Protein AF-A0AA35WFG9-F1 (afdb_monomer_lite)

InterPro domains:
  IPR003673 CoA-transferase family III [PF02515] (1-201)
  IPR016039 Thiolase-like [G3DSA:3.40.47.10] (215-428)
  IPR016039 Thiolase-like [SSF53901] (220-421)
  IPR023606 CoA-transferase family III domain 1 superfamily [G3DSA:3.40.50.10540] (1-202)
  IPR023606 CoA-transferase family III domain 1 superfamily [SSF89796] (3-202)
  IPR044855 CoA-transferase family III domain 3 superfamily [G3DSA:3.30.1540.10] (57-154)

Secondary structure (DSSP, 8-state):
-HHHHHHHHHHHHHHHHS--------HHHHHHHHTTTTS---TTPPPPP---TTSSEEETTEEEEE-SSSEEEEE--SHHHHHHHHHHTT-HHHHH-TTTSSHHHHHHTHHHHHHHHHHHHTTS-HHHHHHHHHTTT-EEEE---S-HHHHHHH-HHHHHTT-EEEEEETTTEEEEEEPPSS--SSS-----PPPPTTTTSSPPTTTSTT-----GGGTTTS--------PPP-S---S-HHHHHHHHHHHHHHHHT--GGG--EEEEETTSS--HHHHHHHHT-----EEEEE-SGGGTHHHHHHHHHHHHHTTS-SSEEEE----TTTS--TTSPPPPS---SSTHHHHGGGT--SHHHHHHHHHHHHHHHH---HHHHHHHHHHHHHHHHT-TT-S------HHHHHTSPEEETTEEGGGS-GGGPPP-------S------PPPPP----

Foldseek 3Di:
DVVVVQVVVQVVVCVVPVDGDDDDDDPVNVVCVVVVLPNDDDPPNDDDQDAPPVRQARFLQAGWAQALHAIKGFHQLDPVLVVLVCVLLVNVVQCPPPCRVDPVSCVVCGVVSNVVVNVSRHPDDQVVVCVSSVVSVTDMHGDDDVDDCCCCPPPPVNVVLCQWDWEQDPVPGIDIDGAPPDQDPVCGDDDYDDDDDCNCVDPDPPPDPDPPPDPCVLLPPQDDQQFWFADFDDLCPVDDLLVRFLRRVCRRCVSNVHQLLLWQAEEEEDPAPHDPVSNCVVRVHPHHQYYYYAYPPPPCQVVSVVVQSNCSSVVSTVHYDYDDGDSCQNDPPQFDQDDDPDPPDDPCVVVVVVVNRHVVQVVLVVVVVVCVVPVDDLLVLLVVLQVVQCVLLPDPRRPDNDGDDSVNQVPADCDHVPHGPSNDDPSNDDDPPPPPPPVDDDDDDDDDDDDDDD

Structure (mmCIF, N/CA/C/O backbone):
data_AF-A0AA35WFG9-F1
#
_entry.id   AF-A0AA35WFG9-F1
#
loop_
_atom_site.group_PDB
_atom_site.id
_atom_site.type_symbol
_atom_site.label_atom_id
_atom_site.label_alt_id
_atom_site.label_comp_id
_atom_site.label_asym_id
_atom_site.label_entity_id
_atom_site.label_seq_id
_atom_site.pdbx_PDB_ins_code
_atom_site.Cartn_x
_atom_site.Cartn_y
_atom_site.Cartn_z
_atom_site.occupancy
_atom_site.B_iso_or_equiv
_atom_site.auth_seq_id
_atom_site.auth_comp_id
_atom_site.auth_asym_id
_atom_site.auth_atom_id
_atom_site.pdbx_PDB_model_num
ATOM 1 N N . MET A 1 1 ? 8.456 -7.798 -9.156 1.00 80.44 1 MET A N 1
ATOM 2 C CA . MET A 1 1 ? 9.261 -8.959 -9.598 1.00 80.44 1 MET A CA 1
ATOM 3 C C . MET A 1 1 ? 10.292 -9.393 -8.562 1.00 80.44 1 MET A C 1
ATOM 5 O O . MET A 1 1 ? 10.136 -10.492 -8.054 1.00 80.44 1 MET A O 1
ATOM 9 N N . VAL A 1 2 ? 11.263 -8.551 -8.169 1.00 88.06 2 VAL A N 1
ATOM 10 C CA . VAL A 1 2 ? 12.337 -8.918 -7.209 1.00 88.06 2 VAL A CA 1
ATOM 11 C C . VAL A 1 2 ? 11.813 -9.603 -5.934 1.00 88.06 2 VAL A C 1
ATOM 13 O O . VAL A 1 2 ? 12.233 -10.710 -5.615 1.00 88.06 2 VAL A O 1
ATOM 16 N N . ASN A 1 3 ? 10.812 -9.019 -5.265 1.00 89.62 3 ASN A N 1
ATOM 17 C CA . ASN A 1 3 ? 10.216 -9.629 -4.067 1.00 89.62 3 ASN A CA 1
ATOM 18 C C . ASN A 1 3 ? 9.492 -10.951 -4.333 1.00 89.62 3 ASN A C 1
ATOM 20 O O . ASN A 1 3 ? 9.525 -11.828 -3.482 1.00 89.62 3 ASN A O 1
ATOM 24 N N . ALA A 1 4 ? 8.847 -11.119 -5.491 1.00 89.69 4 ALA A N 1
ATOM 25 C CA . ALA A 1 4 ? 8.172 -12.375 -5.816 1.00 89.69 4 ALA A CA 1
ATOM 26 C C . ALA A 1 4 ? 9.192 -13.518 -5.928 1.00 89.69 4 ALA A C 1
ATOM 28 O O . ALA A 1 4 ? 8.997 -14.571 -5.330 1.00 89.69 4 ALA A O 1
ATOM 29 N N . VAL A 1 5 ? 10.326 -13.271 -6.595 1.00 91.38 5 VAL A N 1
ATOM 30 C CA . VAL A 1 5 ? 11.446 -14.225 -6.661 1.00 91.38 5 VAL A CA 1
ATOM 31 C C . VAL A 1 5 ? 12.026 -14.481 -5.268 1.00 91.38 5 VAL A C 1
ATOM 33 O O . VAL A 1 5 ? 12.200 -15.634 -4.882 1.00 91.38 5 VAL A O 1
ATOM 36 N N . GLY A 1 6 ? 12.258 -13.427 -4.478 1.00 92.44 6 GLY A N 1
ATOM 37 C CA . GLY A 1 6 ? 12.737 -13.553 -3.098 1.00 92.44 6 GLY A CA 1
ATOM 38 C C . GLY A 1 6 ? 11.813 -14.395 -2.210 1.00 92.44 6 GLY A C 1
ATOM 39 O O . GLY A 1 6 ? 12.290 -15.210 -1.424 1.00 92.44 6 GLY A O 1
ATOM 40 N N . LEU A 1 7 ? 10.493 -14.266 -2.372 1.00 94.94 7 LEU A N 1
ATOM 41 C CA . LEU A 1 7 ? 9.506 -15.083 -1.662 1.00 94.94 7 LEU A CA 1
ATOM 42 C C . LEU A 1 7 ? 9.540 -16.548 -2.109 1.00 94.94 7 LEU A C 1
ATOM 44 O O . LEU A 1 7 ? 9.509 -17.427 -1.251 1.00 94.94 7 LEU A O 1
ATOM 48 N N . VAL A 1 8 ? 9.651 -16.826 -3.412 1.00 94.50 8 VAL A N 1
ATOM 49 C CA . VAL A 1 8 ? 9.794 -18.202 -3.929 1.00 94.50 8 VAL A CA 1
ATOM 50 C C . VAL A 1 8 ? 11.065 -18.859 -3.381 1.00 94.50 8 VAL A C 1
ATOM 52 O O . VAL A 1 8 ? 11.008 -19.977 -2.871 1.00 94.50 8 VAL A O 1
ATOM 55 N N . LEU A 1 9 ? 12.196 -18.147 -3.387 1.00 94.88 9 LEU A N 1
ATOM 56 C CA . LEU A 1 9 ? 13.444 -18.623 -2.780 1.00 94.88 9 LEU A CA 1
ATOM 57 C C . LEU A 1 9 ? 13.308 -18.817 -1.264 1.00 94.88 9 LEU A C 1
ATOM 59 O O . LEU A 1 9 ? 13.810 -19.796 -0.715 1.00 94.88 9 LEU A O 1
ATOM 63 N N . GLY A 1 10 ? 12.595 -17.918 -0.582 1.00 95.25 10 GLY A N 1
ATOM 64 C CA . GLY A 1 10 ? 12.276 -18.038 0.839 1.00 95.25 10 GLY A CA 1
ATOM 65 C C . GLY A 1 10 ? 11.449 -19.285 1.162 1.00 95.25 10 GLY A C 1
ATOM 66 O O . GLY A 1 10 ? 11.744 -19.978 2.136 1.00 95.25 10 GLY A O 1
ATOM 67 N N . LEU A 1 11 ? 10.455 -19.606 0.328 1.00 95.62 11 LEU A N 1
ATOM 68 C CA . LEU A 1 11 ? 9.652 -20.825 0.443 1.00 95.62 11 LEU A CA 1
ATOM 69 C C . LEU A 1 11 ? 10.501 -22.080 0.223 1.00 95.62 11 LEU A C 1
ATOM 71 O O . LEU A 1 11 ? 10.425 -22.999 1.037 1.00 95.62 11 LEU A O 1
ATOM 75 N N . TYR A 1 12 ? 11.351 -22.085 -0.805 1.00 95.81 12 TYR A N 1
ATOM 76 C CA . TYR A 1 12 ? 12.270 -23.191 -1.076 1.00 95.81 12 TYR A CA 1
ATOM 77 C C . TYR A 1 12 ? 13.276 -23.407 0.068 1.00 95.81 12 TYR A C 1
ATOM 79 O O . TYR A 1 12 ? 13.499 -24.531 0.518 1.00 95.81 12 TYR A O 1
ATOM 87 N N . ALA A 1 13 ? 13.844 -22.331 0.619 1.00 95.00 13 ALA A N 1
ATOM 88 C CA . ALA A 1 13 ? 14.728 -22.410 1.780 1.00 95.00 13 ALA A CA 1
ATOM 89 C C . ALA A 1 13 ? 14.001 -22.951 3.022 1.00 95.00 13 ALA A C 1
ATOM 91 O O . ALA A 1 13 ? 14.556 -23.777 3.752 1.00 95.00 13 ALA A O 1
ATOM 92 N N . ARG A 1 14 ? 12.744 -22.542 3.243 1.00 96.81 14 ARG A N 1
ATOM 93 C CA . ARG A 1 14 ? 11.908 -23.071 4.328 1.00 96.81 14 ARG A CA 1
ATOM 94 C C . ARG A 1 14 ? 11.642 -24.562 4.162 1.00 96.81 14 ARG A C 1
ATOM 96 O O . ARG A 1 14 ? 11.687 -25.281 5.151 1.00 96.81 14 ARG A O 1
ATOM 103 N N . GLU A 1 15 ? 11.392 -25.035 2.945 1.00 96.94 15 GLU A N 1
ATOM 104 C CA . GLU A 1 15 ? 11.200 -26.462 2.665 1.00 96.94 15 GLU A CA 1
ATOM 105 C C . GLU A 1 15 ? 12.456 -27.282 2.997 1.00 96.94 15 GLU A C 1
ATOM 107 O O . GLU A 1 15 ? 12.367 -28.346 3.602 1.00 96.94 15 GLU A O 1
ATOM 112 N N . ARG A 1 16 ? 13.644 -26.753 2.678 1.00 95.94 16 ARG A N 1
ATOM 113 C CA . ARG A 1 16 ? 14.927 -27.425 2.942 1.00 95.94 16 ARG A CA 1
ATOM 114 C C . ARG A 1 16 ? 15.349 -27.416 4.409 1.00 95.94 16 ARG A C 1
ATOM 116 O O . ARG A 1 16 ? 16.005 -28.350 4.856 1.00 95.94 16 ARG A O 1
ATOM 123 N N . THR A 1 17 ? 15.036 -26.347 5.134 1.00 95.38 17 THR A N 1
ATOM 124 C CA . THR A 1 17 ? 15.567 -26.105 6.490 1.00 95.38 17 THR A CA 1
ATOM 125 C C . THR A 1 17 ? 14.526 -26.262 7.596 1.00 95.38 17 THR A C 1
ATOM 127 O O . THR A 1 17 ? 14.882 -26.324 8.770 1.00 95.38 17 THR A O 1
ATOM 130 N N . GLY A 1 18 ? 13.237 -26.287 7.251 1.00 94.50 18 GLY A N 1
ATOM 131 C CA . GLY A 1 18 ? 12.124 -26.231 8.198 1.00 94.50 18 GLY A CA 1
ATOM 132 C C . GLY A 1 18 ? 11.913 -24.857 8.847 1.00 94.50 18 GLY A C 1
ATOM 133 O O . GLY A 1 18 ? 11.005 -24.710 9.664 1.00 94.50 18 GLY A O 1
ATOM 134 N N . MET A 1 19 ? 12.715 -23.842 8.504 1.00 91.81 19 MET A N 1
ATOM 135 C CA . MET A 1 19 ? 12.686 -22.526 9.144 1.00 91.81 19 MET A CA 1
ATOM 136 C C . MET A 1 19 ? 12.302 -21.430 8.151 1.00 91.81 19 MET A C 1
ATOM 138 O O . MET A 1 19 ? 12.799 -21.371 7.030 1.00 91.81 19 MET A O 1
ATOM 142 N N . ALA A 1 20 ? 11.399 -20.542 8.567 1.00 90.62 20 ALA A N 1
ATOM 143 C CA . ALA A 1 20 ? 11.116 -19.323 7.818 1.00 90.62 20 ALA A CA 1
ATOM 144 C C . ALA A 1 20 ? 12.238 -18.294 8.027 1.00 90.62 20 ALA A C 1
ATOM 146 O O . ALA A 1 20 ? 12.921 -18.309 9.051 1.00 90.62 20 ALA A O 1
ATOM 147 N N . GLN A 1 21 ? 12.382 -17.370 7.080 1.00 87.81 21 GLN A N 1
ATOM 148 C CA . GLN A 1 21 ? 13.372 -16.297 7.143 1.00 87.81 21 GLN A CA 1
ATOM 149 C C . GLN A 1 21 ? 12.769 -14.952 6.739 1.00 87.81 21 GLN A C 1
ATOM 151 O O . GLN A 1 21 ? 11.782 -14.890 6.003 1.00 87.81 21 GLN A O 1
ATOM 156 N N . TYR A 1 22 ? 13.374 -13.880 7.241 1.00 92.88 22 TYR A N 1
ATOM 157 C CA . TYR A 1 22 ? 13.065 -12.513 6.838 1.00 92.88 22 TYR A CA 1
ATOM 158 C C . TYR A 1 22 ? 13.626 -12.248 5.434 1.00 92.88 22 TYR A C 1
ATOM 160 O O . TYR A 1 22 ? 14.774 -12.589 5.158 1.00 92.88 22 TYR A O 1
ATOM 168 N N . VAL A 1 23 ? 12.815 -11.651 4.557 1.00 89.81 23 VAL A N 1
ATOM 169 C CA . VAL A 1 23 ? 13.208 -11.256 3.198 1.00 89.81 23 VAL A CA 1
ATOM 170 C C . VAL A 1 23 ? 13.040 -9.749 3.080 1.00 89.81 23 VAL A C 1
ATOM 172 O O . VAL A 1 23 ? 11.941 -9.231 3.273 1.00 89.81 23 VAL A O 1
ATOM 175 N N . GLU A 1 24 ? 14.122 -9.057 2.744 1.00 90.69 24 GLU A N 1
ATOM 176 C CA . GLU A 1 24 ? 14.141 -7.612 2.552 1.00 90.69 24 GLU A CA 1
ATOM 177 C C . GLU A 1 24 ? 14.582 -7.267 1.135 1.00 90.69 24 GLU A C 1
ATOM 179 O O . GLU A 1 24 ? 15.544 -7.822 0.608 1.00 90.69 24 GLU A O 1
ATOM 184 N N . SER A 1 25 ? 13.888 -6.306 0.536 1.00 90.19 25 SER A N 1
ATOM 185 C CA . SER A 1 25 ? 14.338 -5.608 -0.660 1.00 90.19 25 SER A CA 1
ATOM 186 C C . SER A 1 25 ? 13.973 -4.146 -0.517 1.00 90.19 25 SER A C 1
ATOM 188 O O . SER A 1 25 ? 12.884 -3.801 -0.056 1.00 90.19 25 SER A O 1
ATOM 190 N N . THR A 1 26 ? 14.851 -3.280 -0.997 1.00 92.44 26 THR A N 1
ATOM 191 C CA . THR A 1 26 ? 14.589 -1.849 -1.112 1.00 92.44 26 THR A CA 1
ATOM 192 C C . THR A 1 26 ? 14.335 -1.487 -2.571 1.00 92.44 26 THR A C 1
ATOM 194 O O . THR A 1 26 ? 14.762 -2.197 -3.486 1.00 92.44 26 THR A O 1
ATOM 197 N N . MET A 1 27 ? 13.649 -0.366 -2.812 1.00 92.50 27 MET A N 1
ATOM 198 C CA . MET A 1 27 ? 13.477 0.147 -4.177 1.00 92.50 27 MET A CA 1
ATOM 199 C C . MET A 1 27 ? 14.827 0.454 -4.836 1.00 92.50 27 MET A C 1
ATOM 201 O O . MET A 1 27 ? 14.993 0.194 -6.023 1.00 92.50 27 MET A O 1
ATOM 205 N N . ILE A 1 28 ? 15.808 0.939 -4.064 1.00 92.88 28 ILE A N 1
ATOM 206 C CA . ILE A 1 28 ? 17.151 1.216 -4.584 1.00 92.88 28 ILE A CA 1
ATOM 207 C C . ILE A 1 28 ? 17.881 -0.064 -5.001 1.00 92.88 28 ILE A C 1
ATOM 209 O O . ILE A 1 28 ? 18.499 -0.068 -6.056 1.00 92.88 28 ILE A O 1
ATOM 213 N N . ALA A 1 29 ? 17.753 -1.166 -4.251 1.00 89.06 29 ALA A N 1
ATOM 214 C CA . ALA A 1 29 ? 18.349 -2.448 -4.632 1.00 89.06 29 ALA A CA 1
ATOM 215 C C . ALA A 1 29 ? 17.706 -3.022 -5.904 1.00 89.06 29 ALA A C 1
ATOM 217 O O . ALA A 1 29 ? 18.406 -3.495 -6.796 1.00 89.06 29 ALA A O 1
ATOM 218 N N . ALA A 1 30 ? 16.378 -2.924 -6.027 1.00 91.69 30 ALA A N 1
ATOM 219 C CA . ALA A 1 30 ? 15.681 -3.332 -7.246 1.00 91.69 30 ALA A CA 1
ATOM 220 C C . ALA A 1 30 ? 16.094 -2.477 -8.459 1.00 91.69 30 ALA A C 1
ATOM 222 O O . ALA A 1 30 ? 16.301 -3.012 -9.545 1.00 91.69 30 ALA A O 1
ATOM 223 N N . ASN A 1 31 ? 16.266 -1.164 -8.273 1.00 92.75 31 ASN A N 1
ATOM 224 C CA . ASN A 1 31 ? 16.749 -0.269 -9.324 1.00 92.75 31 ASN A CA 1
ATOM 225 C C . ASN A 1 31 ? 18.211 -0.544 -9.706 1.00 92.75 31 ASN A C 1
ATOM 227 O O . ASN A 1 31 ? 18.545 -0.521 -10.889 1.00 92.75 31 ASN A O 1
ATOM 231 N N . ALA A 1 32 ? 19.060 -0.830 -8.716 1.00 90.88 32 ALA A N 1
ATOM 232 C CA . ALA A 1 32 ? 20.455 -1.203 -8.920 1.00 90.88 32 ALA A CA 1
ATOM 233 C C . ALA A 1 32 ? 20.585 -2.480 -9.751 1.00 90.88 32 ALA A C 1
ATOM 235 O O . ALA A 1 32 ? 21.461 -2.570 -10.599 1.00 90.88 32 ALA A O 1
ATOM 236 N N . TYR A 1 33 ? 19.682 -3.443 -9.548 1.00 89.56 33 TYR A N 1
ATOM 237 C CA . TYR A 1 33 ? 19.639 -4.667 -10.342 1.00 89.56 33 TYR A CA 1
ATOM 238 C C . TYR A 1 33 ? 19.295 -4.400 -11.816 1.00 89.56 33 TYR A C 1
ATOM 240 O O . TYR A 1 33 ? 19.920 -4.971 -12.702 1.00 89.56 33 TYR A O 1
ATOM 248 N N . LEU A 1 34 ? 18.330 -3.513 -12.088 1.00 88.94 34 LEU A N 1
ATOM 249 C CA . LEU A 1 34 ? 17.946 -3.141 -13.459 1.00 88.94 34 LEU A CA 1
ATOM 250 C C . LEU A 1 34 ? 19.000 -2.287 -14.176 1.00 88.94 34 LEU A C 1
ATOM 252 O O . LEU A 1 34 ? 19.059 -2.300 -15.398 1.00 88.94 34 LEU A O 1
ATOM 256 N N . ASN A 1 35 ? 19.813 -1.549 -13.423 1.00 91.19 35 ASN A N 1
ATOM 257 C CA . ASN A 1 35 ? 20.884 -0.694 -13.938 1.00 91.19 35 ASN A CA 1
ATOM 258 C C . ASN A 1 35 ? 22.249 -1.224 -13.491 1.00 91.19 35 ASN A C 1
ATOM 260 O O . ASN A 1 35 ? 23.121 -0.454 -13.082 1.00 91.19 35 ASN A O 1
ATOM 264 N N . ILE A 1 36 ? 22.409 -2.550 -13.473 1.00 89.06 36 ILE A N 1
ATOM 265 C CA . ILE A 1 36 ? 23.611 -3.175 -12.920 1.00 89.06 36 ILE A CA 1
ATOM 266 C C . ILE A 1 36 ? 24.865 -2.745 -13.674 1.00 89.06 36 ILE A C 1
ATOM 268 O O . ILE A 1 36 ? 25.910 -2.616 -13.056 1.00 89.06 36 ILE A O 1
ATOM 272 N N . ASP A 1 37 ? 24.744 -2.452 -14.969 1.00 86.50 37 ASP A N 1
ATOM 273 C CA . ASP A 1 37 ? 25.782 -1.866 -15.815 1.00 86.50 37 ASP A CA 1
ATOM 274 C C . ASP A 1 37 ? 26.321 -0.545 -15.247 1.00 86.50 37 ASP A C 1
ATOM 276 O O . ASP A 1 37 ? 27.517 -0.266 -15.341 1.00 86.50 37 ASP A O 1
ATOM 280 N N . ASP A 1 38 ? 25.472 0.254 -14.599 1.00 88.94 38 ASP A N 1
ATOM 281 C CA . ASP A 1 38 ? 25.833 1.572 -14.083 1.00 88.94 38 ASP A CA 1
ATOM 282 C C . ASP A 1 38 ? 26.142 1.595 -12.574 1.00 88.94 38 ASP A C 1
ATOM 284 O O . ASP A 1 38 ? 26.953 2.395 -12.110 1.00 88.94 38 ASP A O 1
ATOM 288 N N . PHE A 1 39 ? 25.586 0.658 -11.800 1.00 89.12 39 PHE A N 1
ATOM 289 C CA . PHE A 1 39 ? 25.688 0.625 -10.331 1.00 89.12 39 PHE A CA 1
ATOM 290 C C . PHE A 1 39 ? 27.024 0.108 -9.756 1.00 89.12 39 PHE A C 1
ATOM 292 O O . PHE A 1 39 ? 27.149 -0.055 -8.540 1.00 89.12 39 PHE A O 1
ATOM 299 N N . TYR A 1 40 ? 28.049 -0.103 -10.585 1.00 87.38 40 TYR A N 1
ATOM 300 C CA . TYR A 1 40 ? 29.424 -0.375 -10.146 1.00 87.38 40 TYR A CA 1
ATOM 301 C C . TYR A 1 40 ? 30.421 0.581 -10.805 1.00 87.38 40 TYR A C 1
ATOM 303 O O . TYR A 1 40 ? 30.219 1.050 -11.926 1.00 87.38 40 TYR A O 1
ATOM 311 N N . ARG A 1 41 ? 31.528 0.870 -10.114 1.00 89.25 41 ARG A N 1
ATOM 312 C CA . ARG A 1 41 ? 32.598 1.749 -10.601 1.00 89.25 41 ARG A CA 1
ATOM 313 C C . ARG A 1 41 ? 33.938 1.032 -10.520 1.00 89.25 41 ARG A C 1
ATOM 315 O O . ARG A 1 41 ? 34.265 0.459 -9.486 1.00 89.25 41 ARG A O 1
ATOM 322 N N . HIS A 1 42 ? 34.718 1.113 -11.591 1.00 90.75 42 HIS A N 1
ATOM 323 C CA . HIS A 1 42 ? 36.113 0.680 -11.631 1.00 90.75 42 HIS A CA 1
ATOM 324 C C . HIS A 1 42 ? 36.945 1.658 -12.465 1.00 90.75 42 HIS A C 1
ATOM 326 O O . HIS A 1 42 ? 36.399 2.477 -13.210 1.00 90.75 42 HIS A O 1
ATOM 332 N N . GLU A 1 43 ? 38.267 1.592 -12.322 1.00 94.94 43 GLU A N 1
ATOM 333 C CA . GLU A 1 43 ? 39.190 2.368 -13.148 1.00 94.94 43 GLU A CA 1
ATOM 334 C C . GLU A 1 43 ? 39.059 1.952 -14.621 1.00 94.94 43 GLU A C 1
ATOM 336 O O . GLU A 1 43 ? 38.943 0.765 -14.932 1.00 94.94 43 GLU A O 1
ATOM 341 N N . GLY A 1 44 ? 38.999 2.935 -15.521 1.00 93.44 44 GLY A N 1
ATOM 342 C CA . GLY A 1 44 ? 38.802 2.704 -16.955 1.00 93.44 44 GLY A CA 1
ATOM 343 C C . GLY A 1 44 ? 37.370 2.354 -17.382 1.00 93.44 44 GLY A C 1
ATOM 344 O O . GLY A 1 44 ? 37.164 2.068 -18.559 1.00 93.44 44 GLY A O 1
ATOM 345 N N . LYS A 1 45 ? 36.374 2.376 -16.477 1.00 91.12 45 LYS A N 1
ATOM 346 C CA . LYS A 1 45 ? 34.964 2.198 -16.864 1.00 91.12 45 LYS A CA 1
ATOM 347 C C . LYS A 1 45 ? 34.546 3.316 -17.823 1.00 91.12 45 LYS A C 1
ATOM 349 O O . LYS A 1 45 ? 34.648 4.492 -17.470 1.00 91.12 45 LYS A O 1
ATOM 354 N N . GLN A 1 46 ? 34.053 2.940 -19.000 1.00 88.50 46 GLN A N 1
ATOM 355 C CA . GLN A 1 46 ? 33.500 3.900 -19.950 1.00 88.50 46 GLN A CA 1
ATOM 356 C C . GLN A 1 46 ? 32.221 4.540 -19.385 1.00 88.50 46 GLN A C 1
ATOM 358 O O . GLN A 1 46 ? 31.461 3.859 -18.685 1.00 88.50 46 GLN A O 1
ATOM 363 N N . PRO A 1 47 ? 31.973 5.836 -19.646 1.00 87.81 47 PRO A N 1
ATOM 364 C CA . PRO A 1 47 ? 30.715 6.473 -19.281 1.00 87.81 47 PRO A CA 1
ATOM 365 C C . PRO A 1 47 ? 29.525 5.731 -19.890 1.00 87.81 47 PRO A C 1
ATOM 367 O O . PRO A 1 47 ? 29.606 5.223 -21.008 1.00 87.81 47 PRO A O 1
ATOM 370 N N . ARG A 1 48 ? 28.407 5.688 -19.161 1.00 87.56 48 ARG A N 1
ATOM 371 C CA . ARG A 1 48 ? 27.163 5.132 -19.690 1.00 87.56 48 ARG A CA 1
ATOM 372 C C . ARG A 1 48 ? 26.685 5.986 -20.875 1.00 87.56 48 ARG A C 1
ATOM 374 O O . ARG A 1 48 ? 26.563 7.201 -20.695 1.00 87.56 48 ARG A O 1
ATOM 381 N N . PRO A 1 49 ? 26.382 5.390 -22.041 1.00 87.56 49 PRO A N 1
ATOM 382 C CA . PRO A 1 49 ? 25.736 6.106 -23.132 1.00 87.56 49 PRO A CA 1
ATOM 383 C C . PRO A 1 49 ? 24.388 6.663 -22.674 1.00 87.56 49 PRO A C 1
ATOM 385 O O . PRO A 1 49 ? 23.600 5.963 -22.033 1.00 87.56 49 PRO A O 1
ATOM 388 N N . LEU A 1 50 ? 24.134 7.929 -22.986 1.00 90.50 50 LEU A N 1
ATOM 389 C CA . LEU A 1 50 ? 22.858 8.584 -22.726 1.00 90.50 50 LEU A CA 1
ATOM 390 C C . LEU A 1 50 ? 22.151 8.823 -24.057 1.00 90.50 50 LEU A C 1
ATOM 392 O O . LEU A 1 50 ? 22.830 9.042 -25.060 1.00 90.50 50 LEU A O 1
ATOM 396 N N . PRO A 1 51 ? 20.810 8.787 -24.080 1.00 93.06 51 PRO A N 1
ATOM 397 C CA . PRO A 1 51 ? 20.087 9.156 -25.278 1.00 93.06 51 PRO A CA 1
ATOM 398 C C . PRO A 1 51 ? 20.326 10.629 -25.627 1.00 93.06 51 PRO A C 1
ATOM 400 O O . PRO A 1 51 ? 20.703 11.434 -24.767 1.00 93.06 51 PRO A O 1
ATOM 403 N N . ASP A 1 52 ? 20.071 10.974 -26.888 1.00 91.31 52 ASP A N 1
ATOM 404 C CA . ASP A 1 52 ? 20.074 12.361 -27.341 1.00 91.31 52 ASP A CA 1
ATOM 405 C C . ASP A 1 52 ? 19.093 13.240 -26.535 1.00 91.31 52 ASP A C 1
ATOM 407 O O . ASP A 1 52 ? 18.259 12.766 -25.758 1.00 91.31 52 ASP A O 1
ATOM 411 N N . ARG A 1 53 ? 19.220 14.564 -26.688 1.00 91.94 53 ARG A N 1
ATOM 412 C CA . ARG A 1 53 ? 18.463 15.552 -25.898 1.00 91.94 53 ARG A CA 1
ATOM 413 C C . ARG A 1 53 ? 16.945 15.354 -25.972 1.00 91.94 53 ARG A C 1
ATOM 415 O O . ARG A 1 53 ? 16.255 15.675 -25.003 1.00 91.94 53 ARG A O 1
ATOM 422 N N . ASP A 1 54 ? 16.454 14.866 -27.104 1.00 92.44 54 ASP A N 1
ATOM 423 C CA . ASP A 1 54 ? 15.029 14.663 -27.357 1.00 92.44 54 ASP A CA 1
ATOM 424 C C . ASP A 1 54 ? 14.565 13.249 -26.962 1.00 92.44 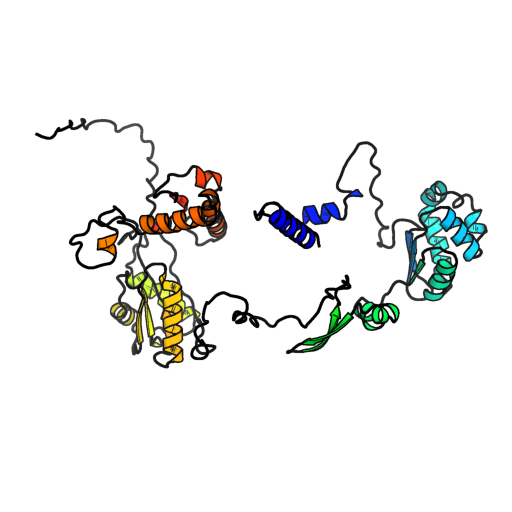54 ASP A C 1
ATOM 426 O O . ASP A 1 54 ? 13.366 12.973 -26.933 1.00 92.44 54 ASP A O 1
ATOM 430 N N . GLY A 1 55 ? 15.498 12.371 -26.583 1.00 94.56 55 GLY A N 1
ATOM 431 C CA . GLY A 1 55 ? 15.225 11.027 -26.090 1.00 94.56 55 GLY A CA 1
ATOM 432 C C . GLY A 1 55 ? 14.985 9.996 -27.192 1.00 94.56 55 GLY A C 1
ATOM 433 O O . GLY A 1 55 ? 14.375 8.965 -26.911 1.00 94.56 55 GLY A O 1
ATOM 434 N N . TYR A 1 56 ? 15.426 10.241 -28.430 1.00 95.69 56 TYR A N 1
ATOM 435 C CA . TYR A 1 56 ? 15.143 9.342 -29.554 1.00 95.69 56 TYR A CA 1
ATOM 436 C C . TYR A 1 56 ? 16.012 8.088 -29.561 1.00 95.69 56 TYR A C 1
ATOM 438 O O . TYR A 1 56 ? 15.551 7.039 -30.007 1.00 95.69 56 TYR A O 1
ATOM 446 N N . GLY A 1 57 ? 17.246 8.158 -29.069 1.00 96.00 57 GLY A N 1
ATOM 447 C CA . GLY A 1 57 ? 18.116 6.989 -28.966 1.00 96.00 57 GLY A CA 1
ATOM 448 C C . GLY A 1 57 ? 19.560 7.337 -28.647 1.00 96.00 57 GLY A C 1
ATOM 449 O O . GLY A 1 57 ? 19.867 8.490 -28.359 1.00 96.00 57 GLY A O 1
ATOM 450 N N . LEU A 1 58 ? 20.423 6.321 -28.654 1.00 95.00 58 LEU A N 1
ATOM 451 C CA . LEU A 1 58 ? 21.811 6.420 -28.185 1.00 95.00 58 LEU A CA 1
ATOM 452 C C . LEU A 1 58 ? 22.776 6.935 -29.259 1.00 95.00 58 LEU A C 1
ATOM 454 O O . LEU A 1 58 ? 23.768 7.568 -28.919 1.00 95.00 58 LEU A O 1
ATOM 458 N N . HIS A 1 59 ? 22.506 6.619 -30.526 1.00 95.00 59 HIS A N 1
ATOM 459 C CA . HIS A 1 59 ? 23.277 7.032 -31.703 1.00 95.00 59 HIS A CA 1
ATOM 460 C C . HIS A 1 59 ? 22.453 6.755 -32.976 1.00 95.00 59 HIS A C 1
ATOM 462 O O . HIS A 1 59 ? 21.364 6.174 -32.898 1.00 95.00 59 HIS A O 1
ATOM 468 N N . ALA A 1 60 ? 22.952 7.120 -34.159 1.00 96.62 60 ALA A N 1
ATOM 469 C CA . ALA A 1 60 ? 22.249 6.999 -35.441 1.00 96.62 60 ALA A CA 1
ATOM 470 C C . ALA A 1 60 ? 21.696 5.590 -35.729 1.00 96.62 60 ALA A C 1
ATOM 472 O O . ALA A 1 60 ? 20.619 5.420 -36.287 1.00 96.62 60 ALA A O 1
ATOM 473 N N . LEU A 1 61 ? 22.421 4.551 -35.326 1.00 96.94 61 LEU A N 1
ATOM 474 C CA . LEU A 1 61 ? 22.028 3.162 -35.573 1.00 96.94 61 LEU A CA 1
ATOM 475 C C . LEU A 1 61 ? 21.199 2.533 -34.443 1.00 96.94 61 LEU A C 1
ATOM 477 O O . LEU A 1 61 ? 20.860 1.359 -34.531 1.00 96.94 61 LEU A O 1
ATOM 481 N N . TYR A 1 62 ? 20.871 3.274 -33.384 1.00 97.38 62 TYR A N 1
ATOM 482 C CA . TYR A 1 62 ? 20.062 2.775 -32.270 1.00 97.38 62 TYR A CA 1
ATOM 483 C C . TYR A 1 62 ? 19.114 3.866 -31.759 1.00 97.38 62 TYR A C 1
ATOM 485 O O . TYR A 1 62 ? 19.373 4.496 -30.725 1.00 97.38 62 TYR A O 1
ATOM 493 N N . ARG A 1 63 ? 18.049 4.152 -32.523 1.00 97.50 63 ARG A N 1
ATOM 494 C CA . ARG A 1 63 ? 17.136 5.277 -32.254 1.00 97.50 63 ARG A CA 1
ATOM 495 C C . ARG A 1 63 ? 15.806 5.230 -33.003 1.00 97.50 63 ARG A C 1
ATOM 497 O O . ARG A 1 63 ? 15.631 4.502 -33.978 1.00 97.50 63 ARG A O 1
ATOM 504 N N . LEU A 1 64 ? 14.897 6.103 -32.574 1.00 98.06 64 LEU A N 1
ATOM 505 C CA . LEU A 1 64 ? 13.676 6.470 -33.279 1.00 98.06 64 LEU A CA 1
ATOM 506 C C . LEU A 1 64 ? 13.953 7.411 -34.462 1.00 98.06 64 LEU A C 1
ATOM 508 O O . LEU A 1 64 ? 14.686 8.401 -34.347 1.00 98.06 64 LEU A O 1
ATOM 512 N N . TYR A 1 65 ? 13.275 7.136 -35.574 1.00 98.06 65 TYR A N 1
ATOM 513 C CA . TYR A 1 65 ? 13.220 7.972 -36.766 1.00 98.06 65 TYR A CA 1
ATOM 514 C C . TYR A 1 65 ? 11.781 8.260 -37.169 1.00 98.06 65 TYR A C 1
ATOM 516 O O . TYR A 1 65 ? 10.911 7.385 -37.124 1.00 98.06 65 TYR A O 1
ATOM 524 N N . ARG A 1 66 ? 11.530 9.508 -37.574 1.00 97.81 66 ARG A N 1
ATOM 525 C CA . ARG A 1 66 ? 10.245 9.907 -38.140 1.00 97.81 66 ARG A CA 1
ATOM 526 C C . ARG A 1 66 ? 10.151 9.317 -39.544 1.00 97.81 66 ARG A C 1
ATOM 528 O O . ARG A 1 66 ? 10.976 9.637 -40.394 1.00 97.81 66 ARG A O 1
ATOM 535 N N . ALA A 1 67 ? 9.152 8.474 -39.766 1.00 97.81 67 ALA A N 1
ATOM 536 C CA . ALA A 1 67 ? 8.823 7.973 -41.094 1.00 97.81 67 ALA A CA 1
ATOM 537 C C . ALA A 1 67 ? 7.782 8.882 -41.768 1.00 97.81 67 ALA A C 1
ATOM 539 O O . ALA A 1 67 ? 7.365 9.892 -41.188 1.00 97.81 67 ALA A O 1
ATOM 540 N N . LYS A 1 68 ? 7.365 8.554 -42.998 1.00 97.25 68 LYS A N 1
ATOM 541 C CA . LYS A 1 68 ? 6.371 9.342 -43.751 1.00 97.25 68 LYS A CA 1
ATOM 542 C C . LYS A 1 68 ? 5.115 9.640 -42.927 1.00 97.25 68 LYS A C 1
ATOM 544 O O . LYS A 1 68 ? 4.633 10.773 -42.887 1.00 97.25 68 LYS A O 1
ATOM 549 N N . THR A 1 69 ? 4.640 8.629 -42.206 1.00 95.56 69 THR A N 1
ATOM 550 C CA . THR A 1 69 ? 3.728 8.764 -41.066 1.00 95.56 69 THR A CA 1
ATOM 551 C C . THR A 1 69 ? 4.343 8.058 -39.858 1.00 95.56 69 THR A C 1
ATOM 553 O O . THR A 1 69 ? 5.254 7.259 -40.025 1.00 95.56 69 THR A O 1
ATOM 556 N N . GLY A 1 70 ? 3.906 8.357 -38.632 1.00 95.44 70 GLY A N 1
ATOM 557 C CA . GLY A 1 70 ? 4.392 7.649 -37.439 1.00 95.44 70 GLY A CA 1
ATOM 558 C C . GLY A 1 70 ? 5.918 7.650 -37.251 1.00 95.44 70 GLY A C 1
ATOM 559 O O . GLY A 1 70 ? 6.608 8.616 -37.585 1.00 95.44 70 GLY A O 1
ATOM 560 N N . TRP A 1 71 ? 6.435 6.578 -36.655 1.00 97.44 71 TRP A N 1
ATOM 561 C CA . TRP A 1 71 ? 7.842 6.433 -36.282 1.00 97.44 71 TRP A CA 1
ATOM 562 C C . TRP A 1 71 ? 8.301 4.985 -36.448 1.00 97.44 71 TRP A C 1
ATOM 564 O O . TRP A 1 71 ? 7.498 4.059 -36.325 1.00 97.44 71 TRP A O 1
ATOM 574 N N . VAL A 1 72 ? 9.600 4.795 -36.662 1.00 97.88 72 VAL A N 1
ATOM 575 C CA . VAL A 1 72 ? 10.270 3.491 -36.590 1.00 97.88 72 VAL A CA 1
ATOM 576 C C . VAL A 1 72 ? 11.413 3.550 -35.586 1.00 97.88 72 VAL A C 1
ATOM 578 O O . VAL A 1 72 ? 12.053 4.589 -35.445 1.00 97.88 72 VAL A O 1
ATOM 581 N N . PHE A 1 73 ? 11.672 2.452 -34.884 1.00 98.00 73 PHE A N 1
ATOM 582 C CA . PHE A 1 73 ? 12.867 2.266 -34.070 1.00 98.00 73 PHE A CA 1
ATOM 583 C C . PHE A 1 73 ? 13.852 1.393 -34.841 1.00 98.00 73 PHE A C 1
ATOM 585 O O . PHE A 1 73 ? 13.530 0.249 -35.155 1.00 98.00 73 PHE A O 1
ATOM 592 N N . LEU A 1 74 ? 15.035 1.923 -35.145 1.00 98.19 74 LEU A N 1
ATOM 593 C CA . LEU A 1 74 ? 16.139 1.175 -35.742 1.00 98.19 74 LEU A CA 1
ATOM 594 C C . LEU A 1 74 ? 17.074 0.677 -34.634 1.00 98.19 74 LEU A C 1
ATOM 596 O O . LEU A 1 74 ? 17.499 1.471 -33.796 1.00 98.19 74 LEU A O 1
ATOM 600 N N . ALA A 1 75 ? 17.422 -0.608 -34.668 1.00 97.62 75 ALA A N 1
ATOM 601 C CA . ALA A 1 75 ? 18.441 -1.230 -33.831 1.00 97.62 75 ALA A CA 1
ATOM 602 C C . ALA A 1 75 ? 19.435 -1.992 -34.722 1.00 97.62 75 ALA A C 1
ATOM 604 O O . ALA A 1 75 ? 19.212 -3.132 -35.102 1.00 97.62 75 ALA A O 1
ATOM 605 N N . CYS A 1 76 ? 20.536 -1.335 -35.061 1.00 95.75 76 CYS A N 1
ATOM 606 C CA . CYS A 1 76 ? 21.587 -1.831 -35.945 1.00 95.75 76 CYS A CA 1
ATOM 607 C C . CYS A 1 76 ? 22.981 -1.597 -35.309 1.00 95.75 76 CYS A C 1
ATOM 609 O O . CYS A 1 76 ? 23.818 -0.895 -35.884 1.00 95.75 76 CYS A O 1
ATOM 611 N N . PRO A 1 77 ? 23.231 -2.057 -34.065 1.00 91.81 77 PRO A N 1
ATOM 612 C CA . PRO A 1 77 ? 24.475 -1.764 -33.353 1.00 91.81 77 PRO A CA 1
ATOM 613 C C . PRO A 1 77 ? 25.736 -2.378 -33.984 1.00 91.81 77 PRO A C 1
ATOM 615 O O . PRO A 1 77 ? 26.832 -1.891 -33.698 1.00 91.81 77 PRO A O 1
ATOM 618 N N . PHE A 1 78 ? 25.623 -3.427 -34.805 1.00 93.69 78 PHE A N 1
ATOM 619 C CA . PHE A 1 78 ? 26.780 -4.154 -35.334 1.00 93.69 78 PHE A CA 1
ATOM 620 C C . PHE A 1 78 ? 27.124 -3.777 -36.784 1.00 93.69 78 PHE A C 1
ATOM 622 O O . PHE A 1 78 ? 26.306 -3.261 -37.547 1.00 93.69 78 PHE A O 1
ATOM 629 N N . ASP A 1 79 ? 28.388 -3.976 -37.175 1.00 93.56 79 ASP A N 1
ATOM 630 C CA . ASP A 1 79 ? 28.862 -3.546 -38.498 1.00 93.56 79 ASP A CA 1
ATOM 631 C C . ASP A 1 79 ? 28.279 -4.395 -39.633 1.00 93.56 79 ASP A C 1
ATOM 633 O O . ASP A 1 79 ? 27.945 -3.864 -40.684 1.00 93.56 79 ASP A O 1
ATOM 637 N N . ASP A 1 80 ? 28.094 -5.694 -39.426 1.00 93.75 80 ASP A N 1
ATOM 638 C CA . ASP A 1 80 ? 27.428 -6.581 -40.380 1.00 93.75 80 ASP A CA 1
ATOM 639 C C . ASP A 1 80 ? 25.963 -6.188 -40.621 1.00 93.75 80 ASP A C 1
ATOM 641 O O . ASP A 1 80 ? 25.524 -6.180 -41.776 1.00 93.75 80 ASP A O 1
ATOM 645 N N . GLU A 1 81 ? 25.250 -5.773 -39.571 1.00 95.19 81 GLU A N 1
ATOM 646 C CA . GLU A 1 81 ? 23.909 -5.186 -39.670 1.00 95.19 81 GLU A CA 1
ATOM 647 C C . GLU A 1 81 ? 23.938 -3.863 -40.450 1.00 95.19 81 GLU A C 1
ATOM 649 O O . GLU A 1 81 ? 23.078 -3.642 -41.297 1.00 95.19 81 GLU A O 1
ATOM 654 N N . TRP A 1 82 ? 24.953 -3.008 -40.255 1.00 95.88 82 TRP A N 1
ATOM 655 C CA . TRP A 1 82 ? 25.125 -1.777 -41.044 1.00 95.88 82 TRP A CA 1
ATOM 656 C C . TRP A 1 82 ? 25.325 -2.083 -42.532 1.00 95.88 82 TRP A C 1
ATOM 658 O O . TRP A 1 82 ? 24.690 -1.478 -43.400 1.00 95.88 82 TRP A O 1
ATOM 668 N N . GLN A 1 83 ? 26.173 -3.067 -42.842 1.00 94.44 83 GLN A N 1
ATOM 669 C CA . GLN A 1 83 ? 26.378 -3.518 -44.214 1.00 94.44 83 GLN A CA 1
ATOM 670 C C . GLN A 1 83 ? 25.081 -4.081 -44.815 1.00 94.44 83 GLN A C 1
ATOM 672 O O . GLN A 1 83 ? 24.818 -3.872 -46.001 1.00 94.44 83 GLN A O 1
ATOM 677 N N . ALA A 1 84 ? 24.282 -4.806 -44.025 1.00 95.62 84 ALA A N 1
ATOM 678 C CA . ALA A 1 84 ? 22.973 -5.302 -44.439 1.00 95.62 84 ALA A CA 1
ATOM 679 C C . ALA A 1 84 ? 21.994 -4.153 -44.686 1.00 95.62 84 ALA A C 1
ATOM 681 O O . ALA A 1 84 ? 21.430 -4.091 -45.775 1.00 95.62 84 ALA A O 1
ATOM 682 N N . LEU A 1 85 ? 21.892 -3.196 -43.760 1.00 96.69 85 LEU A N 1
ATOM 683 C CA . LEU A 1 85 ? 21.063 -2.002 -43.882 1.00 96.69 85 LEU A CA 1
ATOM 684 C C . LEU A 1 85 ? 21.348 -1.291 -45.201 1.00 96.69 85 LEU A C 1
ATOM 686 O O . LEU A 1 85 ? 20.438 -1.177 -46.014 1.00 96.69 85 LEU A O 1
ATOM 690 N N . CYS A 1 86 ? 22.602 -0.901 -45.464 1.00 96.19 86 CYS A N 1
ATOM 691 C CA . CYS A 1 86 ? 22.980 -0.190 -46.688 1.00 96.19 86 CYS A CA 1
ATOM 692 C C . CYS A 1 86 ? 22.681 -0.966 -47.976 1.00 96.19 86 CYS A C 1
ATOM 694 O O . CYS A 1 86 ? 22.327 -0.350 -48.981 1.00 96.19 86 CYS A O 1
ATOM 696 N N . ARG A 1 87 ? 22.834 -2.299 -47.971 1.00 95.62 87 ARG A N 1
ATOM 697 C CA . ARG A 1 87 ? 22.467 -3.136 -49.125 1.00 95.62 87 ARG A CA 1
ATOM 698 C C . ARG A 1 87 ? 20.957 -3.156 -49.339 1.00 95.62 87 ARG A C 1
ATOM 700 O O . ARG A 1 87 ? 20.516 -3.029 -50.473 1.00 95.62 87 ARG A O 1
ATOM 707 N N . THR A 1 88 ? 20.186 -3.312 -48.268 1.00 96.06 88 THR A N 1
ATOM 708 C CA . THR A 1 88 ? 18.726 -3.461 -48.323 1.00 96.06 88 THR A CA 1
ATOM 709 C C . THR A 1 88 ? 18.030 -2.184 -48.779 1.00 96.06 88 THR A C 1
ATOM 711 O O . THR A 1 88 ? 17.080 -2.244 -49.551 1.00 96.06 88 THR A O 1
ATOM 714 N N . ILE A 1 89 ? 18.530 -1.024 -48.354 1.00 94.12 89 ILE A N 1
ATOM 715 C CA . ILE A 1 89 ? 17.990 0.291 -48.737 1.00 94.12 89 ILE A CA 1
ATOM 716 C C . ILE A 1 89 ? 18.595 0.841 -50.040 1.00 94.12 89 ILE A C 1
ATOM 718 O O . ILE A 1 89 ? 18.330 1.988 -50.389 1.00 94.12 89 ILE A O 1
ATOM 722 N N . ASP A 1 90 ? 19.457 0.066 -50.708 1.00 93.88 90 ASP A N 1
ATOM 723 C CA . ASP A 1 90 ? 20.207 0.456 -51.909 1.00 93.88 90 ASP A CA 1
ATOM 724 C C . ASP A 1 90 ? 20.963 1.794 -51.762 1.00 93.88 90 ASP A C 1
ATOM 726 O O . ASP A 1 90 ? 20.879 2.702 -52.589 1.00 93.88 90 ASP A O 1
ATOM 730 N N . ARG A 1 91 ? 21.719 1.933 -50.664 1.00 92.56 91 ARG A N 1
ATOM 731 C CA . ARG A 1 91 ? 22.559 3.110 -50.374 1.00 92.56 91 ARG A CA 1
ATOM 732 C C . ARG A 1 91 ? 24.040 2.742 -50.264 1.00 92.56 91 ARG A C 1
ATOM 734 O O . ARG A 1 91 ? 24.634 2.870 -49.186 1.00 92.56 91 ARG A O 1
ATOM 741 N N . PRO A 1 92 ? 24.677 2.293 -51.365 1.00 91.44 92 PRO A N 1
ATOM 742 C CA . PRO A 1 92 ? 26.119 2.047 -51.385 1.00 91.44 92 PRO A CA 1
ATOM 743 C C . PRO A 1 92 ? 26.921 3.330 -51.133 1.00 91.44 92 PRO A C 1
ATOM 745 O O . PRO A 1 92 ? 28.025 3.262 -50.607 1.00 91.44 92 PRO A O 1
ATOM 748 N N . ASP A 1 93 ? 26.349 4.499 -51.432 1.00 93.75 93 ASP A N 1
ATOM 749 C CA . ASP A 1 93 ? 26.939 5.798 -51.115 1.00 93.75 93 ASP A CA 1
ATOM 750 C C . ASP A 1 93 ? 27.107 6.014 -49.607 1.00 93.75 93 ASP A C 1
ATOM 752 O O . ASP A 1 93 ? 28.108 6.592 -49.211 1.00 93.75 93 ASP A O 1
ATOM 756 N N . LEU A 1 94 ? 26.188 5.524 -48.763 1.00 94.12 94 LEU A N 1
ATOM 757 C CA . LEU A 1 94 ? 26.356 5.580 -47.307 1.00 94.12 94 LEU A CA 1
ATOM 758 C C . LEU A 1 94 ? 27.399 4.572 -46.827 1.00 94.12 94 LEU A C 1
ATOM 760 O O . LEU A 1 94 ? 28.219 4.903 -45.977 1.00 94.12 94 LEU A O 1
ATOM 764 N N . ARG A 1 95 ? 27.385 3.358 -47.385 1.00 92.69 95 ARG A N 1
ATOM 765 C CA . ARG A 1 95 ? 28.339 2.297 -47.037 1.00 92.69 95 ARG A CA 1
ATOM 766 C C . ARG A 1 95 ? 29.784 2.705 -47.328 1.00 92.69 95 ARG A C 1
ATOM 768 O O . ARG A 1 95 ? 30.666 2.448 -46.513 1.00 92.69 95 ARG A O 1
ATOM 775 N N . ASP A 1 96 ? 30.002 3.312 -48.492 1.00 93.25 96 ASP A N 1
ATOM 776 C CA . ASP A 1 96 ? 31.329 3.614 -49.029 1.00 93.25 96 ASP A CA 1
ATOM 777 C C . ASP A 1 96 ? 31.801 5.041 -48.664 1.00 93.25 96 ASP A C 1
ATOM 779 O O . ASP A 1 96 ? 32.958 5.386 -48.916 1.00 93.25 96 ASP A O 1
ATOM 783 N N . ASP A 1 97 ? 30.948 5.871 -48.040 1.00 95.31 97 ASP A N 1
ATOM 784 C CA . ASP A 1 97 ? 31.340 7.186 -47.513 1.00 95.31 97 ASP A CA 1
ATOM 785 C C . ASP A 1 97 ? 32.382 7.007 -46.392 1.00 95.31 97 ASP A C 1
ATOM 787 O O . ASP A 1 97 ? 32.090 6.365 -45.376 1.00 95.31 97 ASP A O 1
ATOM 791 N N . PRO A 1 98 ? 33.582 7.610 -46.499 1.00 95.19 98 PRO A N 1
ATOM 792 C CA . PRO A 1 98 ? 34.608 7.528 -45.460 1.00 95.19 98 PRO A CA 1
ATOM 793 C C . PRO A 1 98 ? 34.134 7.970 -44.069 1.00 95.19 98 PRO A C 1
ATOM 795 O O . PRO A 1 98 ? 34.715 7.550 -43.070 1.00 95.19 98 PRO A O 1
ATOM 798 N N . ARG A 1 99 ? 33.083 8.799 -43.989 1.00 96.06 99 ARG A N 1
ATOM 799 C CA . ARG A 1 99 ? 32.463 9.225 -42.727 1.00 96.06 99 ARG A CA 1
ATOM 800 C C . ARG A 1 99 ? 31.670 8.113 -42.042 1.00 96.06 99 ARG A C 1
ATOM 802 O O . ARG A 1 99 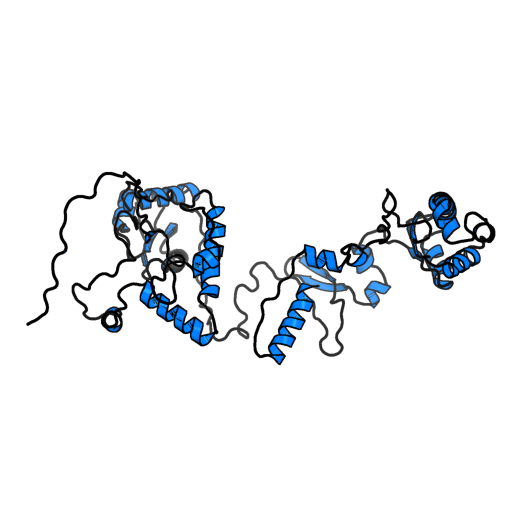? 31.502 8.182 -40.832 1.00 96.06 99 ARG A O 1
ATOM 809 N N . PHE A 1 100 ? 31.187 7.110 -42.778 1.00 96.62 100 PHE A N 1
ATOM 810 C CA . PHE A 1 100 ? 30.300 6.063 -42.250 1.00 96.62 100 PHE A CA 1
ATOM 811 C C . PHE A 1 100 ? 30.820 4.628 -42.466 1.00 96.62 100 PHE A C 1
ATOM 813 O O . PHE A 1 100 ? 30.239 3.667 -41.954 1.00 96.62 100 PHE A O 1
ATOM 820 N N . ALA A 1 101 ? 31.939 4.472 -43.177 1.00 91.50 101 ALA A N 1
ATOM 821 C CA . ALA A 1 101 ? 32.506 3.178 -43.552 1.00 91.50 101 ALA A CA 1
ATOM 822 C C . ALA A 1 101 ? 32.955 2.304 -42.365 1.00 91.50 101 ALA A C 1
ATOM 824 O O . ALA A 1 101 ? 32.983 1.082 -42.486 1.00 91.50 101 ALA A O 1
ATOM 825 N N . THR A 1 102 ? 33.306 2.899 -41.219 1.00 94.00 102 THR A N 1
ATOM 826 C CA . THR A 1 102 ? 33.729 2.168 -40.011 1.00 94.00 102 THR A CA 1
ATOM 827 C C . THR A 1 102 ? 32.924 2.603 -38.791 1.00 94.00 102 THR A C 1
ATOM 829 O O . THR A 1 102 ? 32.437 3.731 -38.736 1.00 94.00 102 THR A O 1
ATOM 832 N N . SER A 1 103 ? 32.826 1.735 -37.778 1.00 92.88 103 SER A N 1
ATOM 833 C CA . SER A 1 103 ? 32.121 2.054 -36.526 1.00 92.88 103 SER A CA 1
ATOM 834 C C . SER A 1 103 ? 32.649 3.326 -35.852 1.00 92.88 103 SER A C 1
ATOM 836 O O . SER A 1 103 ? 31.861 4.160 -35.426 1.00 92.88 103 SER A O 1
ATOM 838 N N . GLU A 1 104 ? 33.973 3.506 -35.801 1.00 94.12 104 GLU A N 1
ATOM 839 C CA . GLU A 1 104 ? 34.595 4.702 -35.211 1.00 94.12 104 GLU A CA 1
ATOM 840 C C . GLU A 1 104 ? 34.294 5.967 -36.033 1.00 94.12 104 GLU A C 1
ATOM 842 O O . GLU A 1 104 ? 34.099 7.047 -35.475 1.00 94.12 104 GLU A O 1
ATOM 847 N N . ALA A 1 105 ? 34.244 5.852 -37.365 1.00 95.38 105 ALA A N 1
ATOM 848 C CA . ALA A 1 105 ? 33.875 6.972 -38.223 1.00 95.38 105 ALA A CA 1
ATOM 849 C C . ALA A 1 105 ? 32.401 7.357 -38.019 1.00 95.38 105 ALA A C 1
ATOM 851 O O . ALA A 1 105 ? 32.111 8.540 -37.845 1.00 95.38 105 ALA A O 1
ATOM 852 N N . ARG A 1 106 ? 31.495 6.368 -37.939 1.00 95.69 106 ARG A N 1
ATOM 853 C CA . ARG A 1 106 ? 30.069 6.597 -37.655 1.00 95.69 106 ARG A CA 1
ATOM 854 C C . ARG A 1 106 ? 29.862 7.301 -36.320 1.00 95.69 106 ARG A C 1
ATOM 856 O O . ARG A 1 106 ? 29.128 8.274 -36.284 1.00 95.69 106 ARG A O 1
ATOM 863 N N . GLU A 1 107 ? 30.564 6.884 -35.268 1.00 92.69 107 GLU A N 1
ATOM 864 C CA . GLU A 1 107 ? 30.492 7.537 -33.952 1.00 92.69 107 GLU A CA 1
ATOM 865 C C . GLU A 1 107 ? 30.959 9.004 -34.004 1.00 92.69 107 GLU A C 1
ATOM 867 O O . GLU A 1 107 ? 30.317 9.890 -33.444 1.00 92.69 107 GLU A O 1
ATOM 872 N N . LYS A 1 108 ? 32.044 9.303 -34.734 1.00 96.00 108 LYS A N 1
ATOM 873 C CA . LYS A 1 108 ? 32.540 10.685 -34.908 1.00 96.00 108 LYS A CA 1
ATOM 874 C C . LYS A 1 108 ? 31.628 11.564 -35.765 1.00 96.00 108 LYS A C 1
ATOM 876 O O . LYS A 1 108 ? 31.706 12.789 -35.674 1.00 96.00 108 LYS A O 1
ATOM 881 N N . HIS A 1 109 ? 30.817 10.956 -36.624 1.00 96.81 109 HIS A N 1
ATOM 882 C CA . HIS A 1 109 ? 29.945 11.632 -37.581 1.00 96.81 109 HIS A CA 1
ATOM 883 C C . HIS A 1 109 ? 28.463 11.314 -37.342 1.00 96.81 109 HIS A C 1
ATOM 885 O O . HIS A 1 109 ? 27.674 11.343 -38.288 1.00 96.81 109 HIS A O 1
ATOM 891 N N . ASP A 1 110 ? 28.090 11.037 -36.090 1.00 95.25 110 ASP A N 1
ATOM 892 C CA . ASP A 1 110 ? 26.775 10.501 -35.735 1.00 95.25 110 ASP A CA 1
ATOM 893 C C . ASP A 1 110 ? 25.628 11.429 -36.153 1.00 95.25 110 ASP A C 1
ATOM 895 O O . ASP A 1 110 ? 24.721 10.989 -36.851 1.00 95.25 110 ASP A O 1
ATOM 899 N N . ASP A 1 111 ? 25.726 12.732 -35.866 1.00 96.06 111 ASP A N 1
ATOM 900 C CA . ASP A 1 111 ? 24.729 13.733 -36.282 1.00 96.06 111 ASP A CA 1
ATOM 901 C C . ASP A 1 111 ? 24.518 13.744 -37.806 1.00 96.06 111 ASP A C 1
ATOM 903 O O . ASP A 1 111 ? 23.392 13.785 -38.301 1.00 96.06 111 ASP A O 1
ATOM 907 N N . ALA A 1 112 ? 25.605 13.636 -38.577 1.00 97.19 112 ALA A N 1
ATOM 908 C CA . ALA A 1 112 ? 25.524 13.612 -40.035 1.00 97.19 112 ALA A CA 1
ATOM 909 C C . ALA A 1 112 ? 24.882 12.316 -40.556 1.00 97.19 112 ALA A C 1
ATOM 911 O O . ALA A 1 112 ? 24.216 12.331 -41.595 1.00 97.19 112 ALA A O 1
ATOM 912 N N . LEU A 1 113 ? 25.088 11.196 -39.856 1.00 97.00 113 LEU A N 1
ATOM 913 C CA . LEU A 1 113 ? 24.426 9.936 -40.172 1.00 97.00 113 LEU A CA 1
ATOM 914 C C . LEU A 1 113 ? 22.946 9.980 -39.771 1.00 97.00 113 LEU A C 1
ATOM 916 O O . LEU A 1 113 ? 22.104 9.529 -40.544 1.00 97.00 113 LEU A O 1
ATOM 920 N N . ILE A 1 114 ? 22.617 10.579 -38.622 1.00 97.31 114 ILE A N 1
ATOM 921 C CA . ILE A 1 114 ? 21.242 10.819 -38.172 1.00 97.31 114 ILE A CA 1
ATOM 922 C C . ILE A 1 114 ? 20.462 11.564 -39.247 1.00 97.31 114 ILE A C 1
ATOM 924 O O . ILE A 1 114 ? 19.402 11.085 -39.641 1.00 97.31 114 ILE A O 1
ATOM 928 N N . ASP A 1 115 ? 20.998 12.667 -39.768 1.00 97.12 115 ASP A N 1
ATOM 929 C CA . ASP A 1 115 ? 20.335 13.453 -40.810 1.00 97.12 115 ASP A CA 1
ATOM 930 C C . ASP A 1 115 ? 20.063 12.619 -42.070 1.00 97.12 115 ASP A C 1
ATOM 932 O O . ASP A 1 115 ? 18.974 12.677 -42.647 1.00 97.12 115 ASP A O 1
ATOM 936 N N . LYS A 1 116 ? 21.030 11.788 -42.483 1.00 97.38 116 LYS A N 1
ATOM 937 C CA . LYS A 1 116 ? 20.890 10.931 -43.669 1.00 97.38 116 LYS A CA 1
ATOM 938 C C . LYS A 1 116 ? 19.880 9.811 -43.492 1.00 97.38 116 LYS A C 1
ATOM 940 O O . LYS A 1 116 ? 19.135 9.517 -44.428 1.00 97.38 116 LYS A O 1
ATOM 945 N N . LEU A 1 117 ? 19.853 9.192 -42.319 1.00 97.44 117 LEU A N 1
ATOM 946 C CA . LEU A 1 117 ? 18.877 8.158 -42.004 1.00 97.44 117 LEU A CA 1
ATOM 947 C C . LEU A 1 117 ? 17.479 8.760 -41.797 1.00 97.44 117 LEU A C 1
ATOM 949 O O . LEU A 1 117 ? 16.501 8.177 -42.253 1.00 97.44 117 LEU A O 1
ATOM 953 N N . ALA A 1 118 ? 17.370 9.954 -41.212 1.00 97.69 118 ALA A N 1
ATOM 954 C CA . ALA A 1 118 ? 16.100 10.658 -41.055 1.00 97.69 118 ALA A CA 1
ATOM 955 C C . ALA A 1 118 ? 15.472 11.030 -42.407 1.00 97.69 118 ALA A C 1
ATOM 957 O O . ALA A 1 118 ? 14.280 10.804 -42.606 1.00 97.69 118 ALA A O 1
ATOM 958 N N . GLU A 1 119 ? 16.272 11.544 -43.349 1.00 96.75 119 GLU A N 1
ATOM 959 C CA . GLU A 1 119 ? 15.831 11.829 -44.722 1.00 96.75 119 GLU A CA 1
ATOM 960 C C . GLU A 1 119 ? 15.298 10.564 -45.413 1.00 96.75 119 GLU A C 1
ATOM 962 O O . GLU A 1 119 ? 14.253 10.599 -46.061 1.00 96.75 119 GLU A O 1
ATOM 967 N N . MET A 1 120 ? 15.990 9.436 -45.233 1.00 96.06 120 MET A N 1
ATOM 968 C CA . MET A 1 120 ? 15.592 8.152 -45.803 1.00 96.06 120 MET A CA 1
ATOM 969 C C . MET A 1 120 ? 14.282 7.637 -45.204 1.00 96.06 120 MET A C 1
ATOM 971 O O . MET A 1 120 ? 13.339 7.383 -45.948 1.00 96.06 120 MET A O 1
ATOM 975 N N . PHE A 1 121 ? 14.199 7.497 -43.877 1.00 97.94 121 PHE A N 1
ATOM 976 C CA . PHE A 1 121 ? 13.020 6.923 -43.227 1.00 97.94 121 PHE A CA 1
ATOM 977 C C . PHE A 1 121 ? 11.758 7.752 -43.495 1.00 97.94 121 PHE A C 1
ATOM 979 O O . PHE A 1 121 ? 10.672 7.189 -43.633 1.00 97.94 121 PHE A O 1
ATOM 986 N N . ALA A 1 122 ? 11.890 9.071 -43.663 1.00 98.00 122 ALA A N 1
ATOM 987 C CA . ALA A 1 122 ? 10.782 9.957 -44.006 1.00 98.00 122 ALA A CA 1
ATOM 988 C C . ALA A 1 122 ? 10.148 9.687 -45.389 1.00 98.00 122 ALA A C 1
ATOM 990 O O . ALA A 1 122 ? 9.049 10.182 -45.649 1.00 98.00 122 ALA A O 1
ATOM 991 N N . ALA A 1 123 ? 10.803 8.926 -46.274 1.00 96.81 123 ALA A N 1
ATOM 992 C CA . ALA A 1 123 ? 10.326 8.694 -47.638 1.00 96.81 123 ALA A CA 1
ATOM 993 C C . ALA A 1 123 ? 9.137 7.718 -47.722 1.00 96.81 123 ALA A C 1
ATOM 995 O O . ALA A 1 123 ? 8.250 7.909 -48.555 1.00 96.81 123 ALA A O 1
ATOM 996 N N . GLU A 1 124 ? 9.092 6.710 -46.848 1.00 97.81 124 GLU A N 1
ATOM 997 C CA . GLU A 1 124 ? 8.105 5.622 -46.897 1.00 97.81 124 GLU A CA 1
ATOM 998 C C . GLU A 1 124 ? 7.381 5.410 -45.559 1.00 97.81 124 GLU A C 1
ATOM 1000 O O . GLU A 1 124 ? 7.741 5.973 -44.520 1.00 97.81 124 GLU A O 1
ATOM 1005 N N . GLU A 1 125 ? 6.306 4.621 -45.597 1.00 97.88 125 GLU A N 1
ATOM 1006 C CA . GLU A 1 125 ? 5.489 4.299 -44.422 1.00 97.88 125 GLU A CA 1
ATOM 1007 C C . GLU A 1 125 ? 6.242 3.393 -43.421 1.00 97.88 125 GLU A C 1
ATOM 1009 O O . GLU A 1 125 ? 6.990 2.512 -43.842 1.00 97.88 125 GLU A O 1
ATOM 1014 N N . PRO A 1 126 ? 6.010 3.509 -42.096 1.00 97.06 126 PRO A N 1
ATOM 1015 C CA . PRO A 1 126 ? 6.724 2.720 -41.084 1.00 97.06 126 PRO A CA 1
ATOM 1016 C C . PRO A 1 126 ? 6.693 1.208 -41.298 1.00 97.06 126 PRO A C 1
ATOM 1018 O O . PRO A 1 126 ? 7.711 0.546 -41.134 1.00 97.06 126 PRO A O 1
ATOM 1021 N N . MET A 1 127 ? 5.526 0.667 -41.670 1.00 95.69 127 MET A N 1
ATOM 1022 C CA . MET A 1 127 ? 5.370 -0.774 -41.899 1.00 95.69 127 MET A CA 1
ATOM 1023 C C . MET A 1 127 ? 6.196 -1.252 -43.089 1.00 95.69 127 MET A C 1
ATOM 1025 O O . MET A 1 127 ? 6.704 -2.363 -43.054 1.00 95.69 127 MET A O 1
ATOM 1029 N N . HIS A 1 128 ? 6.373 -0.409 -44.112 1.00 97.38 128 HIS A N 1
ATOM 1030 C CA . HIS A 1 128 ? 7.232 -0.751 -45.240 1.00 97.38 128 HIS A CA 1
ATOM 1031 C C . HIS A 1 128 ? 8.682 -0.926 -44.781 1.00 97.38 128 HIS A C 1
ATOM 1033 O O . HIS A 1 128 ? 9.325 -1.903 -45.152 1.00 97.38 128 HIS A O 1
ATOM 1039 N N . TRP A 1 129 ? 9.180 -0.019 -43.935 1.00 97.75 129 TRP A N 1
ATOM 1040 C CA . TRP A 1 129 ? 10.529 -0.119 -43.377 1.00 97.75 129 TRP A CA 1
ATOM 1041 C C . TRP A 1 129 ? 10.707 -1.323 -42.456 1.00 97.75 129 TRP A C 1
ATOM 1043 O O . TRP A 1 129 ? 11.713 -2.015 -42.575 1.00 97.75 129 TRP A O 1
ATOM 1053 N N . GLU A 1 130 ? 9.747 -1.588 -41.566 1.00 97.31 130 GLU A N 1
ATOM 1054 C CA . GLU A 1 130 ? 9.773 -2.771 -40.701 1.00 97.31 130 GLU A CA 1
ATOM 1055 C C . GLU A 1 130 ? 9.830 -4.058 -41.532 1.00 97.31 130 GLU A C 1
ATOM 1057 O O . GLU A 1 130 ? 10.752 -4.849 -41.357 1.00 97.31 130 GLU A O 1
ATOM 1062 N N . GLU A 1 131 ? 8.918 -4.243 -42.490 1.00 97.12 131 GLU A N 1
ATOM 1063 C CA . GLU A 1 131 ? 8.880 -5.434 -43.350 1.00 97.12 131 GLU A CA 1
ATOM 1064 C C . GLU A 1 131 ? 10.161 -5.588 -44.183 1.00 97.12 131 GLU A C 1
ATOM 1066 O O . GLU A 1 131 ? 10.734 -6.676 -44.250 1.00 97.12 131 GLU A O 1
ATOM 1071 N N . LEU A 1 132 ? 10.637 -4.498 -44.796 1.00 97.38 132 LEU A N 1
ATOM 1072 C CA . LEU A 1 132 ? 11.824 -4.502 -45.649 1.00 97.38 132 LEU A CA 1
ATOM 1073 C C . LEU A 1 132 ? 13.094 -4.857 -44.864 1.00 97.38 132 LEU A C 1
ATOM 1075 O O . LEU A 1 132 ? 13.897 -5.671 -45.321 1.00 97.38 132 LEU A O 1
ATOM 1079 N N . LEU A 1 133 ? 13.296 -4.230 -43.704 1.00 97.19 133 LEU A N 1
ATOM 1080 C CA . LEU A 1 133 ? 14.526 -4.376 -42.927 1.00 97.19 133 LEU A CA 1
ATOM 1081 C C . LEU A 1 133 ? 14.545 -5.681 -42.127 1.00 97.19 133 LEU A C 1
ATOM 1083 O O . LEU A 1 133 ? 15.571 -6.362 -42.128 1.00 97.19 133 LEU A O 1
ATOM 1087 N N . THR A 1 134 ? 13.420 -6.088 -41.532 1.00 95.88 134 THR A N 1
ATOM 1088 C CA . THR A 1 134 ? 13.341 -7.369 -40.807 1.00 95.88 134 THR A CA 1
ATOM 1089 C C . THR A 1 134 ? 13.519 -8.568 -41.738 1.00 95.88 134 THR A C 1
ATOM 1091 O O . THR A 1 134 ? 14.181 -9.528 -41.354 1.00 95.88 134 THR A O 1
ATOM 1094 N N . ALA A 1 135 ? 13.040 -8.503 -42.988 1.00 95.94 135 ALA A N 1
ATOM 1095 C CA . ALA A 1 135 ? 13.299 -9.534 -44.000 1.00 95.94 135 ALA A CA 1
ATOM 1096 C C . ALA A 1 135 ? 14.788 -9.665 -44.381 1.00 95.94 135 ALA A C 1
ATOM 1098 O O . ALA A 1 135 ? 15.187 -10.675 -44.963 1.00 95.94 135 ALA A O 1
ATOM 1099 N N . ALA A 1 136 ? 15.602 -8.655 -44.064 1.00 94.94 136 ALA A N 1
ATOM 1100 C CA . ALA A 1 136 ? 17.045 -8.640 -44.268 1.00 94.94 136 ALA A CA 1
ATOM 1101 C C . ALA A 1 136 ? 17.842 -8.829 -42.962 1.00 94.94 136 ALA A C 1
ATOM 1103 O O . ALA A 1 136 ? 19.029 -8.502 -42.936 1.00 94.94 136 ALA A O 1
ATOM 1104 N N . ASP A 1 137 ? 17.198 -9.321 -41.896 1.00 93.69 137 ASP A N 1
ATOM 1105 C CA . ASP A 1 137 ? 17.773 -9.487 -40.554 1.00 93.69 137 ASP A CA 1
ATOM 1106 C C . ASP A 1 137 ? 18.322 -8.179 -39.941 1.00 93.69 137 ASP A C 1
ATOM 1108 O O . ASP A 1 137 ? 19.211 -8.196 -39.092 1.00 93.69 137 ASP A O 1
ATOM 1112 N N . VAL A 1 138 ? 17.777 -7.023 -40.338 1.00 96.56 138 VAL A N 1
ATOM 1113 C CA . VAL A 1 138 ? 18.063 -5.723 -39.714 1.00 96.56 138 VAL A CA 1
ATOM 1114 C C . VAL A 1 138 ? 16.901 -5.360 -38.796 1.00 96.56 138 VAL A C 1
ATOM 1116 O O . VAL A 1 138 ? 15.772 -5.171 -39.253 1.00 96.56 138 VAL A O 1
ATOM 1119 N N . ALA A 1 139 ? 17.157 -5.242 -37.491 1.00 97.25 139 ALA A N 1
ATOM 1120 C CA . ALA A 1 139 ? 16.093 -4.967 -36.533 1.00 97.25 139 ALA A CA 1
ATOM 1121 C C . ALA A 1 139 ? 15.554 -3.537 -36.700 1.00 97.25 139 ALA A C 1
ATOM 1123 O O . ALA A 1 139 ? 16.198 -2.541 -36.361 1.00 97.25 139 ALA A O 1
ATOM 1124 N N . CYS A 1 140 ? 14.330 -3.443 -37.211 1.00 97.50 140 CYS A N 1
ATOM 1125 C CA . CYS A 1 140 ? 13.574 -2.209 -37.316 1.00 97.50 140 CYS A CA 1
ATOM 1126 C C . CYS A 1 140 ? 12.105 -2.507 -37.038 1.00 97.50 140 CYS A C 1
ATOM 1128 O O . CYS A 1 140 ? 11.564 -3.451 -37.602 1.00 97.50 140 CYS A O 1
ATOM 1130 N N . VAL A 1 141 ? 11.468 -1.724 -36.171 1.00 96.25 141 VAL A N 1
ATOM 1131 C CA . VAL A 1 141 ? 10.055 -1.914 -35.813 1.00 96.25 141 VAL A CA 1
ATOM 1132 C C . VAL A 1 141 ? 9.307 -0.593 -35.868 1.00 96.25 141 VAL A C 1
ATOM 1134 O O . VAL A 1 141 ? 9.821 0.442 -35.436 1.00 96.25 141 VAL A O 1
ATOM 1137 N N . LYS A 1 142 ? 8.074 -0.606 -36.363 1.00 95.12 142 LYS A N 1
ATOM 1138 C CA . LYS A 1 142 ? 7.153 0.517 -36.243 1.00 95.12 142 LYS A CA 1
ATOM 1139 C C . LYS A 1 142 ? 6.865 0.770 -34.766 1.00 95.12 142 LYS A C 1
ATOM 1141 O O . LYS A 1 142 ? 6.449 -0.116 -34.022 1.00 95.12 142 LYS A O 1
ATOM 1146 N N . ALA A 1 143 ? 7.019 2.018 -34.347 1.00 93.88 143 ALA A N 1
ATOM 1147 C CA . ALA A 1 143 ? 6.621 2.438 -33.014 1.00 93.88 143 ALA A CA 1
ATOM 1148 C C . ALA A 1 143 ? 5.098 2.652 -32.945 1.00 93.88 143 ALA A C 1
ATOM 1150 O O . ALA A 1 143 ? 4.501 3.329 -33.785 1.00 93.88 143 ALA A O 1
ATOM 1151 N N . GLU A 1 144 ? 4.464 2.086 -31.917 1.00 90.94 144 GLU A N 1
ATOM 1152 C CA . GLU A 1 144 ? 3.040 2.280 -31.639 1.00 90.94 144 GLU A CA 1
ATOM 1153 C C . GLU A 1 144 ? 2.796 3.623 -30.936 1.00 90.94 144 GLU A C 1
ATOM 1155 O O . GLU A 1 144 ? 3.205 3.834 -29.794 1.00 90.94 144 GLU A O 1
ATOM 1160 N N . GLU A 1 145 ? 2.089 4.528 -31.614 1.00 88.81 145 GLU A N 1
ATOM 1161 C CA . GLU A 1 145 ? 1.825 5.895 -31.145 1.00 88.81 145 GLU A CA 1
ATOM 1162 C C . GLU A 1 145 ? 0.419 6.091 -30.556 1.00 88.81 145 GLU A C 1
ATOM 1164 O O . GLU A 1 145 ? 0.165 7.082 -29.872 1.00 88.81 145 GLU A O 1
ATOM 1169 N N . ARG A 1 146 ? -0.505 5.145 -30.768 1.00 87.75 146 ARG A N 1
ATOM 1170 C CA . ARG A 1 146 ? -1.892 5.234 -30.274 1.00 87.75 146 ARG A CA 1
ATOM 1171 C C . ARG A 1 146 ? -2.000 4.901 -28.783 1.00 87.75 146 ARG A C 1
ATOM 1173 O O . ARG A 1 146 ? -2.991 5.237 -28.138 1.00 87.75 146 ARG A O 1
ATOM 1180 N N . GLY A 1 147 ? -0.966 4.270 -28.224 1.00 83.69 147 GLY A N 1
ATOM 1181 C CA . GLY A 1 147 ? -0.832 3.951 -26.805 1.00 83.69 147 GLY A CA 1
ATOM 1182 C C . GLY A 1 147 ? -1.159 2.499 -26.452 1.00 83.69 147 GLY A C 1
ATOM 1183 O O . GLY A 1 147 ? -1.665 1.723 -27.262 1.00 83.69 147 GLY A O 1
ATOM 1184 N N . MET A 1 148 ? -0.878 2.138 -25.195 1.00 79.50 148 MET A N 1
ATOM 1185 C CA . MET A 1 148 ? -0.945 0.751 -24.709 1.00 79.50 148 MET A CA 1
ATOM 1186 C C . MET A 1 148 ? -2.311 0.086 -24.908 1.00 79.50 148 MET A C 1
ATOM 1188 O O . MET A 1 148 ? -2.359 -1.111 -25.166 1.00 79.50 148 MET A O 1
ATOM 1192 N N . TYR A 1 149 ? -3.416 0.834 -24.808 1.00 79.88 149 TYR A N 1
ATOM 1193 C CA . TYR A 1 149 ? -4.745 0.257 -25.017 1.00 79.88 149 TYR A CA 1
ATOM 1194 C C . TYR A 1 149 ? -4.884 -0.338 -26.420 1.00 79.88 149 TYR A C 1
ATOM 1196 O O . TYR A 1 149 ? -5.277 -1.490 -26.542 1.00 79.88 149 TYR A O 1
ATOM 1204 N N . PHE A 1 150 ? -4.513 0.407 -27.464 1.00 83.56 150 PHE A N 1
ATOM 1205 C CA . PHE A 1 150 ? -4.635 -0.057 -28.846 1.00 83.56 150 PHE A CA 1
ATOM 1206 C C . PHE A 1 150 ? -3.709 -1.236 -29.126 1.00 83.56 150 PHE A C 1
ATOM 1208 O O . PHE A 1 150 ? -4.157 -2.221 -29.705 1.00 83.56 150 PHE A O 1
ATOM 1215 N N . PHE A 1 151 ? -2.464 -1.172 -28.644 1.00 84.50 151 PHE A N 1
ATOM 1216 C CA . PHE A 1 151 ? -1.523 -2.280 -28.787 1.00 84.50 151 PHE A CA 1
ATOM 1217 C C . PHE A 1 151 ? -2.081 -3.564 -28.178 1.00 84.50 151 PHE A C 1
ATOM 1219 O O . PHE A 1 151 ? -2.222 -4.572 -28.852 1.00 84.50 151 PHE A O 1
ATOM 1226 N N . PHE A 1 152 ? -2.470 -3.528 -26.905 1.00 82.75 152 PHE A N 1
ATOM 1227 C CA . PHE A 1 152 ? -2.885 -4.752 -26.237 1.00 82.75 152 PHE A CA 1
ATOM 1228 C C . PHE A 1 152 ? -4.282 -5.225 -26.653 1.00 82.75 152 PHE A C 1
ATOM 1230 O O . PHE A 1 152 ? -4.550 -6.423 -26.634 1.00 82.75 152 PHE A O 1
ATOM 1237 N N . ASN A 1 153 ? -5.182 -4.307 -27.011 1.00 79.81 153 ASN A N 1
ATOM 1238 C CA . ASN A 1 153 ? -6.567 -4.645 -27.311 1.00 79.81 153 ASN A CA 1
ATOM 1239 C C . ASN A 1 153 ? -6.817 -4.959 -28.781 1.00 79.81 153 ASN A C 1
ATOM 1241 O O . ASN A 1 153 ? -7.709 -5.754 -29.044 1.00 79.81 153 ASN A O 1
ATOM 1245 N N . GLU A 1 154 ? -6.130 -4.324 -29.731 1.00 84.69 154 GLU A N 1
ATOM 1246 C CA . GLU A 1 154 ? -6.457 -4.409 -31.164 1.00 84.69 154 GLU A CA 1
ATOM 1247 C C . GLU A 1 154 ? -5.397 -5.118 -32.003 1.00 84.69 154 GLU A C 1
ATOM 1249 O O . GLU A 1 154 ? -5.742 -5.620 -33.074 1.00 84.69 154 GLU A O 1
ATOM 1254 N N . ASP A 1 155 ? -4.150 -5.195 -31.532 1.00 86.75 155 ASP A N 1
ATOM 1255 C CA . ASP A 1 155 ? -3.077 -5.845 -32.280 1.00 86.75 155 ASP A CA 1
ATOM 1256 C C . ASP A 1 155 ? -3.356 -7.355 -32.466 1.00 86.75 155 ASP A C 1
ATOM 1258 O O . ASP A 1 155 ? -3.623 -8.063 -31.482 1.00 86.75 155 ASP A O 1
ATOM 1262 N N . PRO A 1 156 ? -3.318 -7.876 -33.710 1.00 86.56 156 PRO A N 1
ATOM 1263 C CA . PRO A 1 156 ? -3.600 -9.283 -33.981 1.00 86.56 156 PRO A CA 1
ATOM 1264 C C . PRO A 1 156 ? -2.652 -10.245 -33.264 1.00 86.56 156 PRO A C 1
ATOM 1266 O O . PRO A 1 156 ? -3.112 -11.252 -32.726 1.00 86.56 156 PRO A O 1
ATOM 1269 N N . HIS A 1 157 ? -1.356 -9.924 -33.210 1.00 86.25 157 HIS A N 1
ATOM 1270 C CA . HIS A 1 157 ? -0.356 -10.769 -32.568 1.00 86.25 157 HIS A CA 1
ATOM 1271 C C . HIS A 1 157 ? -0.579 -10.802 -31.056 1.00 86.25 157 HIS A C 1
ATOM 1273 O O . HIS A 1 157 ? -0.548 -11.868 -30.440 1.00 86.25 157 HIS A O 1
ATOM 1279 N N . VAL A 1 158 ? -0.880 -9.655 -30.445 1.00 86.06 158 VAL A N 1
ATOM 1280 C CA . VAL A 1 158 ? -1.175 -9.595 -29.007 1.00 86.06 158 VAL A CA 1
ATOM 1281 C C . VAL A 1 158 ? -2.428 -10.403 -28.643 1.00 86.06 158 VAL A C 1
ATOM 1283 O O . VAL A 1 158 ? -2.433 -11.113 -27.631 1.00 86.06 158 VAL A O 1
ATOM 1286 N N . ARG A 1 159 ? -3.475 -10.338 -29.476 1.00 83.75 159 ARG A N 1
ATOM 1287 C CA . ARG A 1 159 ? -4.703 -11.129 -29.298 1.00 83.75 159 ARG A CA 1
ATOM 1288 C C . ARG A 1 159 ? -4.455 -12.627 -29.432 1.00 83.75 159 ARG A C 1
ATOM 1290 O O . ARG A 1 159 ? -4.939 -13.387 -28.597 1.00 83.75 159 ARG A O 1
ATOM 1297 N N . GLU A 1 160 ? -3.707 -13.045 -30.450 1.00 87.69 160 GLU A N 1
ATOM 1298 C CA . GLU A 1 160 ? -3.384 -14.457 -30.690 1.00 87.69 160 GLU A CA 1
ATOM 1299 C C . GLU A 1 160 ? -2.565 -15.061 -29.541 1.00 87.69 160 GLU A C 1
ATOM 1301 O O . GLU A 1 160 ? -2.821 -16.186 -29.120 1.00 87.69 160 GLU A O 1
ATOM 1306 N N . ASN A 1 161 ? -1.653 -14.278 -28.960 1.00 85.69 161 ASN A N 1
ATOM 1307 C CA . ASN A 1 161 ? -0.853 -14.689 -27.804 1.00 85.69 161 ASN A CA 1
ATOM 1308 C C . ASN A 1 161 ? -1.600 -14.595 -26.461 1.00 85.69 161 ASN A C 1
ATOM 1310 O O . ASN A 1 161 ? -1.029 -14.903 -25.416 1.00 85.69 161 ASN A O 1
ATOM 1314 N N . GLY A 1 162 ? -2.863 -14.152 -26.451 1.00 83.50 162 GLY A N 1
ATOM 1315 C CA . GLY A 1 162 ? -3.698 -14.136 -25.250 1.00 83.50 162 GLY A CA 1
ATOM 1316 C C . GLY A 1 162 ? -3.190 -13.225 -24.128 1.00 83.50 162 GLY A C 1
ATOM 1317 O O . GLY A 1 162 ? -3.502 -13.473 -22.961 1.00 83.50 162 GLY A O 1
ATOM 1318 N N . LEU A 1 163 ? -2.426 -12.166 -24.441 1.00 86.62 163 LEU A N 1
ATOM 1319 C CA . LEU A 1 163 ? -1.861 -11.270 -23.414 1.00 86.62 163 LEU A CA 1
ATOM 1320 C C . LEU A 1 163 ? -2.932 -10.460 -22.671 1.00 86.62 163 LEU A C 1
ATOM 1322 O O . LEU A 1 163 ? -2.655 -9.908 -21.603 1.00 86.62 163 LEU A O 1
ATOM 1326 N N . LEU A 1 164 ? -4.152 -10.403 -23.210 1.00 87.12 164 LEU A N 1
ATOM 1327 C CA . LEU A 1 164 ? -5.337 -9.900 -22.530 1.00 87.12 164 LEU A CA 1
ATOM 1328 C C . LEU A 1 164 ? -6.401 -10.992 -22.400 1.00 87.12 164 LEU A C 1
ATOM 1330 O O . LEU A 1 164 ? -6.555 -11.849 -23.266 1.00 87.12 164 LEU A O 1
ATOM 1334 N N . THR A 1 165 ? -7.190 -10.899 -21.338 1.00 85.88 165 THR A N 1
ATOM 1335 C CA . THR A 1 165 ? -8.391 -11.699 -21.117 1.00 85.88 165 THR A CA 1
ATOM 1336 C C . THR A 1 165 ? -9.544 -10.790 -20.714 1.00 85.88 165 THR A C 1
ATOM 1338 O O . THR A 1 165 ? -9.349 -9.782 -20.021 1.00 85.88 165 THR A O 1
ATOM 1341 N N . GLN A 1 166 ? -10.748 -11.110 -21.179 1.00 87.81 166 GLN A N 1
ATOM 1342 C CA . GLN A 1 166 ? -11.951 -10.385 -20.798 1.00 87.81 166 GLN A CA 1
ATOM 1343 C C . GLN A 1 166 ? -12.441 -10.913 -19.449 1.00 87.81 166 GLN A C 1
ATOM 1345 O O . GLN A 1 166 ? -12.572 -12.118 -19.240 1.00 87.81 166 GLN A O 1
ATOM 1350 N N . VAL A 1 167 ? -12.698 -10.001 -18.518 1.00 91.19 167 VAL A N 1
ATOM 1351 C CA . VAL A 1 167 ? -13.196 -10.316 -17.179 1.00 91.19 167 VAL A CA 1
ATOM 1352 C C . VAL A 1 167 ? -14.426 -9.471 -16.876 1.00 91.19 167 VAL A C 1
ATOM 1354 O O . VAL A 1 167 ? -14.539 -8.328 -17.315 1.00 91.19 167 VAL A O 1
ATOM 1357 N N . GLU A 1 168 ? -15.342 -10.017 -16.087 1.00 92.44 168 GLU A N 1
ATOM 1358 C CA . GLU A 1 168 ? -16.531 -9.304 -15.631 1.00 92.44 168 GLU A CA 1
ATOM 1359 C C . GLU A 1 168 ? -16.299 -8.766 -14.214 1.00 92.44 168 GLU A C 1
ATOM 1361 O O . GLU A 1 168 ? -16.101 -9.531 -13.269 1.00 92.44 168 GLU A O 1
ATOM 1366 N N . ALA A 1 169 ? -16.285 -7.440 -14.049 1.00 89.88 169 ALA A N 1
ATOM 1367 C CA . ALA A 1 169 ? -16.244 -6.805 -12.735 1.00 89.88 169 ALA A CA 1
ATOM 1368 C C . ALA A 1 169 ? -17.660 -6.486 -12.234 1.00 89.88 169 ALA A C 1
ATOM 1370 O O . ALA A 1 169 ? -18.416 -5.826 -12.951 1.00 89.88 169 ALA A O 1
ATOM 1371 N N . PRO A 1 170 ? -17.974 -6.755 -10.949 1.00 84.12 170 PRO A N 1
ATOM 1372 C CA . PRO A 1 170 ? -19.295 -6.482 -10.375 1.00 84.12 170 PRO A CA 1
ATOM 1373 C C . PRO A 1 170 ? -19.802 -5.038 -10.525 1.00 84.12 170 PRO A C 1
ATOM 1375 O O . PRO A 1 170 ? -21.004 -4.799 -10.504 1.00 84.12 170 PRO A O 1
ATOM 1378 N N . ARG A 1 171 ? -18.897 -4.054 -10.627 1.00 87.00 171 ARG A N 1
ATOM 1379 C CA . ARG A 1 171 ? -19.250 -2.625 -10.695 1.00 87.00 171 ARG A CA 1
ATOM 1380 C C . ARG A 1 171 ? -19.233 -2.040 -12.107 1.00 87.00 171 ARG A C 1
ATOM 1382 O O . ARG A 1 171 ? -19.902 -1.039 -12.342 1.00 87.00 171 ARG A O 1
ATOM 1389 N N . PHE A 1 172 ? -18.436 -2.605 -13.006 1.00 85.56 172 PHE A N 1
ATOM 1390 C CA . PHE A 1 172 ? -18.127 -1.991 -14.303 1.00 85.56 172 PHE A CA 1
ATOM 1391 C C . PHE A 1 172 ? -18.553 -2.860 -15.491 1.00 85.56 172 PHE A C 1
ATOM 1393 O O . PHE A 1 172 ? -18.434 -2.411 -16.624 1.00 85.56 172 PHE A O 1
ATOM 1400 N N . GLY A 1 173 ? -19.073 -4.065 -15.235 1.00 90.88 173 GLY A N 1
ATOM 1401 C CA . GLY A 1 173 ? -19.377 -5.037 -16.277 1.00 90.88 173 GLY A CA 1
ATOM 1402 C C . GLY A 1 173 ? -18.103 -5.624 -16.879 1.00 90.88 173 GLY A C 1
ATOM 1403 O O . GLY A 1 173 ? -17.073 -5.734 -16.206 1.00 90.88 173 GLY A O 1
ATOM 1404 N N . GLU A 1 174 ? -18.183 -6.019 -18.143 1.00 91.06 174 GLU A N 1
ATOM 1405 C CA . GLU A 1 174 ? -17.070 -6.628 -18.865 1.00 91.06 174 GLU A CA 1
ATOM 1406 C C . GLU A 1 174 ? -15.980 -5.611 -19.224 1.00 91.06 174 GLU A C 1
ATOM 1408 O O . GLU A 1 174 ? -16.254 -4.522 -19.729 1.00 91.06 174 GLU A O 1
ATOM 1413 N N . PHE A 1 175 ? -14.720 -5.985 -19.010 1.00 87.19 175 PHE A N 1
ATOM 1414 C CA . PHE A 1 175 ? -13.562 -5.207 -19.443 1.00 87.19 175 PHE A CA 1
ATOM 1415 C C . PHE A 1 175 ? -12.353 -6.115 -19.697 1.00 87.19 175 PHE A C 1
ATOM 1417 O O . PHE A 1 175 ? -12.291 -7.249 -19.225 1.00 87.19 175 PHE A O 1
ATOM 1424 N N . TRP A 1 176 ? -11.370 -5.606 -20.437 1.00 84.69 176 TRP A N 1
ATOM 1425 C CA . TRP A 1 176 ? -10.133 -6.329 -20.729 1.00 84.69 176 TRP A CA 1
ATOM 1426 C C . TRP A 1 176 ? -9.074 -6.103 -19.651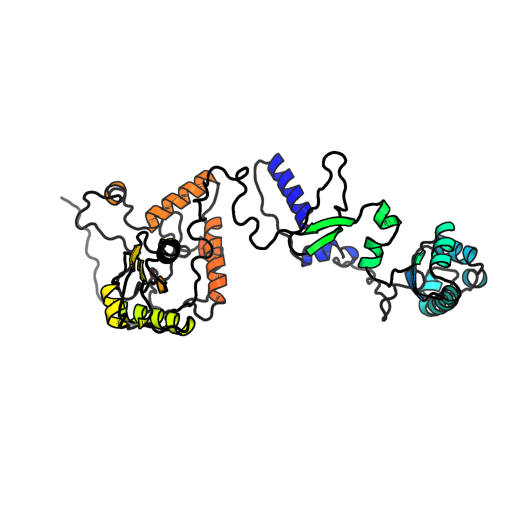 1.00 84.69 176 TRP A C 1
ATOM 1428 O O . TRP A 1 176 ? -8.858 -4.978 -19.192 1.00 84.69 176 TRP A O 1
ATOM 1438 N N . ARG A 1 177 ? -8.377 -7.173 -19.266 1.00 86.06 177 ARG A N 1
ATOM 1439 C CA . ARG A 1 177 ? -7.288 -7.160 -18.285 1.00 86.06 177 ARG A CA 1
ATOM 1440 C C . ARG A 1 177 ? -6.094 -7.954 -18.809 1.00 86.06 177 ARG A C 1
ATOM 1442 O O . ARG A 1 177 ? -6.279 -8.935 -19.515 1.00 86.06 177 ARG A O 1
ATOM 1449 N N . TYR A 1 178 ? -4.882 -7.565 -18.412 1.00 86.31 178 TYR A N 1
ATOM 1450 C CA . TYR A 1 178 ? -3.675 -8.353 -18.669 1.00 86.31 178 TYR A CA 1
ATOM 1451 C C . TYR A 1 178 ? -3.802 -9.781 -18.133 1.00 86.31 178 TYR A C 1
ATOM 1453 O O . TYR A 1 178 ? -4.097 -9.982 -16.949 1.00 86.31 178 TYR A O 1
ATOM 1461 N N . SER A 1 179 ? -3.541 -10.747 -19.006 1.00 85.38 179 SER A N 1
ATOM 1462 C CA . SER A 1 179 ? -3.389 -12.158 -18.666 1.00 85.38 179 SER A CA 1
ATOM 1463 C C . SER A 1 179 ? -2.048 -12.407 -17.965 1.00 85.38 179 SER A C 1
ATOM 1465 O O . SER A 1 179 ? -1.133 -11.579 -18.043 1.00 85.38 179 SER A O 1
ATOM 1467 N N . PRO A 1 180 ? -1.883 -13.547 -17.272 1.00 83.75 180 PRO A N 1
ATOM 1468 C CA . PRO A 1 180 ? -0.578 -13.968 -16.785 1.00 83.75 180 PRO A CA 1
ATOM 1469 C C . PRO A 1 180 ? 0.390 -14.100 -17.967 1.00 83.75 180 PRO A C 1
ATOM 1471 O O . PRO A 1 180 ? 0.124 -14.837 -18.906 1.00 83.75 180 PRO A O 1
ATOM 1474 N N . VAL A 1 181 ? 1.510 -13.377 -17.912 1.00 79.81 181 VAL A N 1
ATOM 1475 C CA . VAL A 1 181 ? 2.525 -13.354 -18.989 1.00 79.81 181 VAL A CA 1
ATOM 1476 C C . VAL A 1 181 ? 3.357 -14.645 -19.019 1.00 79.81 181 VAL A C 1
ATOM 1478 O O . VAL A 1 181 ? 4.033 -14.937 -19.998 1.00 79.81 181 VAL A O 1
ATOM 1481 N N . VAL A 1 182 ? 3.319 -15.423 -17.935 1.00 83.75 182 VAL A N 1
ATOM 1482 C CA . VAL A 1 182 ? 3.968 -16.732 -17.835 1.00 83.75 182 VAL A CA 1
ATOM 1483 C C . VAL A 1 182 ? 2.881 -17.788 -17.732 1.00 83.75 182 VAL A C 1
ATOM 1485 O O . VAL A 1 182 ? 2.103 -17.771 -16.773 1.00 83.75 182 VAL A O 1
ATOM 1488 N N . ASP A 1 183 ? 2.857 -18.698 -18.700 1.00 82.38 183 ASP A N 1
ATOM 1489 C CA . ASP A 1 183 ? 1.981 -19.862 -18.681 1.00 82.38 183 ASP A CA 1
ATOM 1490 C C . ASP A 1 183 ? 2.727 -21.100 -18.170 1.00 82.38 183 ASP A C 1
ATOM 1492 O O . ASP A 1 183 ? 3.915 -21.298 -18.434 1.00 82.38 183 ASP A O 1
ATOM 1496 N N . PHE A 1 184 ? 2.018 -21.929 -17.412 1.00 85.69 184 PHE A N 1
ATOM 1497 C CA . PHE A 1 184 ? 2.531 -23.174 -16.854 1.00 85.69 184 PHE A CA 1
ATOM 1498 C C . PHE A 1 184 ? 1.670 -24.314 -17.384 1.00 85.69 184 PHE A C 1
ATOM 1500 O O . PHE A 1 184 ? 0.462 -24.318 -17.160 1.00 85.69 184 PHE A O 1
ATOM 1507 N N . SER A 1 185 ? 2.295 -25.311 -18.015 1.00 89.94 185 SER A N 1
ATOM 1508 C CA . SER A 1 185 ? 1.593 -26.418 -18.681 1.00 89.94 185 SER A CA 1
ATOM 1509 C C . SER A 1 185 ? 0.668 -27.229 -17.765 1.00 89.94 185 SER A C 1
ATOM 1511 O O . SER A 1 185 ? -0.297 -27.815 -18.244 1.00 89.94 185 SER A O 1
ATOM 1513 N N . GLU A 1 186 ? 0.947 -27.274 -16.458 1.00 88.38 186 GLU A N 1
ATOM 1514 C CA . GLU A 1 186 ? 0.138 -28.012 -15.473 1.00 88.38 186 GLU A CA 1
ATOM 1515 C C . GLU A 1 186 ? -0.708 -27.107 -14.565 1.00 88.38 186 GLU A C 1
ATOM 1517 O O . GLU A 1 186 ? -1.712 -27.543 -14.001 1.00 88.38 186 GLU A O 1
ATOM 1522 N N . THR A 1 187 ? -0.311 -25.845 -14.399 1.00 87.50 187 THR A N 1
ATOM 1523 C CA . THR A 1 187 ? -0.911 -24.917 -13.431 1.00 87.50 187 THR A CA 1
ATOM 1524 C C . THR A 1 187 ? -1.163 -23.558 -14.064 1.00 87.50 187 THR A C 1
ATOM 1526 O O . THR A 1 187 ? -0.672 -22.537 -13.573 1.00 87.50 187 THR A O 1
ATOM 1529 N N . SER A 1 188 ? -1.908 -23.543 -15.169 1.00 82.06 188 SER A N 1
ATOM 1530 C CA . SER A 1 188 ? -2.235 -22.313 -15.887 1.00 82.06 188 SER A CA 1
ATOM 1531 C C . SER A 1 188 ? -2.814 -21.259 -14.941 1.00 82.06 188 SER A C 1
ATOM 1533 O O . SER A 1 188 ? -3.715 -21.524 -14.133 1.00 82.06 188 SER A O 1
ATOM 1535 N N . GLY A 1 189 ? -2.273 -20.045 -15.031 1.00 79.50 189 GLY A N 1
ATOM 1536 C CA . GLY A 1 189 ? -2.704 -18.929 -14.203 1.00 79.50 189 GLY A CA 1
ATOM 1537 C C . GLY A 1 189 ? -4.145 -18.530 -14.524 1.00 79.50 189 GLY A C 1
ATOM 1538 O O . GLY A 1 189 ? -4.533 -18.432 -15.684 1.00 79.50 189 GLY A O 1
ATOM 1539 N N . ARG A 1 190 ? -4.949 -18.262 -13.493 1.00 80.06 190 ARG A N 1
ATOM 1540 C CA . ARG A 1 190 ? -6.310 -17.728 -13.652 1.00 80.06 190 ARG A CA 1
ATOM 1541 C C . ARG A 1 190 ? -6.336 -16.262 -13.256 1.00 80.06 190 ARG A C 1
ATOM 1543 O O . ARG A 1 190 ? -5.848 -15.906 -12.186 1.00 80.06 190 ARG A O 1
ATOM 1550 N N . THR A 1 191 ? -6.957 -15.430 -14.085 1.00 83.12 191 THR A N 1
ATOM 1551 C CA . THR A 1 191 ? -7.131 -14.002 -13.802 1.00 83.12 191 THR A CA 1
ATOM 1552 C C . THR A 1 191 ? -8.615 -13.672 -13.761 1.00 83.12 191 THR A C 1
ATOM 1554 O O . THR A 1 191 ? -9.312 -13.838 -14.752 1.00 83.12 191 THR A O 1
ATOM 1557 N N . GLY A 1 192 ? -9.097 -13.232 -12.598 1.00 86.12 192 GLY A N 1
ATOM 1558 C CA . GLY A 1 192 ? -10.457 -12.715 -12.414 1.00 86.12 192 GLY A CA 1
ATOM 1559 C C . GLY A 1 192 ? -10.487 -11.184 -12.335 1.00 86.12 192 GLY A C 1
ATOM 1560 O O . GLY A 1 192 ? -9.448 -10.536 -12.518 1.00 86.12 192 GLY A O 1
ATOM 1561 N N . PRO A 1 193 ? -11.642 -10.573 -12.026 1.00 88.56 193 PRO A N 1
ATOM 1562 C CA . PRO A 1 193 ? -11.714 -9.150 -11.705 1.00 88.56 193 PRO A CA 1
ATOM 1563 C C . PRO A 1 193 ? -10.927 -8.821 -10.423 1.00 88.56 193 PRO A C 1
ATOM 1565 O O . PRO A 1 193 ? -10.562 -9.694 -9.634 1.00 88.56 193 PRO A O 1
ATOM 1568 N N . GLY A 1 194 ? -10.627 -7.537 -10.216 1.00 86.56 194 GLY A N 1
ATOM 1569 C CA . GLY A 1 194 ? -10.125 -7.069 -8.922 1.00 86.56 194 GLY A CA 1
ATOM 1570 C C . GLY A 1 194 ? -11.230 -7.126 -7.857 1.00 86.56 194 GLY A C 1
ATOM 1571 O O . GLY A 1 194 ? -12.388 -6.877 -8.198 1.00 86.56 194 GLY A O 1
ATOM 1572 N N . PRO A 1 195 ? -10.899 -7.415 -6.586 1.00 88.44 195 PRO A N 1
ATOM 1573 C CA . PRO A 1 195 ? -11.901 -7.474 -5.534 1.00 88.44 195 PRO A CA 1
ATOM 1574 C C . PRO A 1 195 ? -12.452 -6.081 -5.197 1.00 88.44 195 PRO A C 1
ATOM 1576 O O . PRO A 1 195 ? -11.741 -5.073 -5.277 1.00 88.44 195 PRO A O 1
ATOM 1579 N N . LEU A 1 196 ? -13.702 -6.016 -4.745 1.00 87.69 196 LEU A N 1
ATOM 1580 C CA . LEU A 1 196 ? -14.287 -4.822 -4.149 1.00 87.69 196 LEU A CA 1
ATOM 1581 C C . LEU A 1 196 ? -13.671 -4.543 -2.772 1.00 87.69 196 LEU A C 1
ATOM 1583 O O . LEU A 1 196 ? -13.190 -5.428 -2.055 1.00 87.69 196 LEU A O 1
ATOM 1587 N N . LYS A 1 197 ? -13.731 -3.272 -2.359 1.00 84.81 197 LYS A N 1
ATOM 1588 C CA . LYS A 1 197 ? -13.311 -2.851 -1.020 1.00 84.81 197 LYS A CA 1
ATOM 1589 C C . LYS A 1 197 ? -14.104 -3.630 0.036 1.00 84.81 197 LYS A C 1
ATOM 1591 O O . LYS A 1 197 ? -15.311 -3.454 0.158 1.00 84.81 197 LYS A O 1
ATOM 1596 N N . GLY A 1 198 ? -13.402 -4.450 0.815 1.00 82.12 198 GLY A N 1
ATOM 1597 C CA . GLY A 1 198 ? -13.986 -5.246 1.896 1.00 82.12 198 GLY A CA 1
ATOM 1598 C C . GLY A 1 198 ? -14.720 -6.518 1.454 1.00 82.12 198 GLY A C 1
ATOM 1599 O O . GLY A 1 198 ? -15.348 -7.161 2.290 1.00 82.12 198 GLY A O 1
ATOM 1600 N N . GLU A 1 199 ? -14.624 -6.917 0.180 1.00 81.69 199 GLU A N 1
ATOM 1601 C CA . GLU A 1 199 ? -15.283 -8.131 -0.340 1.00 81.69 199 GLU A CA 1
ATOM 1602 C C . GLU A 1 199 ? -14.915 -9.388 0.462 1.00 81.69 199 GLU A C 1
ATOM 1604 O O . GLU A 1 199 ? -15.766 -10.219 0.762 1.00 81.69 199 GLU A O 1
ATOM 1609 N N . HIS A 1 200 ? -13.660 -9.462 0.906 1.00 80.19 200 HIS A N 1
ATOM 1610 C CA . HIS A 1 200 ? -13.097 -10.590 1.647 1.00 80.19 200 HIS A CA 1
ATOM 1611 C C . HIS A 1 200 ? -12.911 -10.284 3.143 1.00 80.19 200 HIS A C 1
ATOM 1613 O O . HIS A 1 200 ? -12.115 -10.930 3.820 1.00 80.19 200 HIS A O 1
ATOM 1619 N N . THR A 1 201 ? -13.601 -9.271 3.688 1.00 74.81 201 THR A N 1
ATOM 1620 C CA . THR A 1 201 ? -13.514 -8.941 5.125 1.00 74.81 201 THR A CA 1
ATOM 1621 C C . THR A 1 201 ? -14.027 -10.083 6.011 1.00 74.81 201 THR A C 1
ATOM 1623 O O . THR A 1 201 ? -13.586 -10.217 7.151 1.00 74.81 201 THR A O 1
ATOM 1626 N N . ARG A 1 202 ? -14.920 -10.939 5.497 1.00 57.84 202 ARG A N 1
ATOM 1627 C CA . ARG A 1 202 ? -15.256 -12.220 6.133 1.00 57.84 202 ARG A CA 1
ATOM 1628 C C . ARG A 1 202 ? -14.276 -13.295 5.630 1.00 57.84 202 ARG A C 1
ATOM 1630 O O . ARG A 1 202 ? -14.091 -13.389 4.418 1.00 57.84 202 ARG A O 1
ATOM 1637 N N . PRO A 1 203 ? -13.672 -14.120 6.507 1.00 53.59 203 PRO A N 1
ATOM 1638 C CA . PRO A 1 203 ? -12.868 -15.256 6.069 1.00 53.59 203 PRO A CA 1
ATOM 1639 C C . PRO A 1 203 ? -13.711 -16.201 5.208 1.00 53.59 203 PRO A C 1
ATOM 1641 O O . PRO A 1 203 ? -14.860 -16.485 5.552 1.00 53.59 203 PRO A O 1
ATOM 1644 N N . HIS A 1 204 ? -13.139 -16.720 4.120 1.00 50.69 204 HIS A N 1
ATOM 1645 C CA . HIS A 1 204 ? -13.768 -17.817 3.390 1.00 50.69 204 HIS A CA 1
ATOM 1646 C C . HIS A 1 204 ? -13.812 -19.044 4.323 1.00 50.69 204 HIS A C 1
ATOM 1648 O O . HIS A 1 204 ? -12.773 -19.381 4.904 1.00 50.69 204 HIS A O 1
ATOM 1654 N N . PRO A 1 205 ? -14.968 -19.716 4.493 1.00 50.72 205 PRO A N 1
ATOM 1655 C CA . PRO A 1 205 ? -15.151 -20.785 5.483 1.00 50.72 205 PRO A CA 1
ATOM 1656 C C . PRO A 1 205 ? -14.177 -21.975 5.399 1.00 50.72 205 PRO A C 1
ATOM 1658 O O . PRO A 1 205 ? -14.100 -22.747 6.348 1.00 50.72 205 PRO A O 1
ATOM 1661 N N . GLU A 1 206 ? -13.407 -22.123 4.319 1.00 49.53 206 GLU A N 1
ATOM 1662 C CA . GLU A 1 206 ? -12.565 -23.302 4.075 1.00 49.53 206 GLU A CA 1
ATOM 1663 C C . GLU A 1 206 ? -11.083 -23.134 4.471 1.00 49.53 206 GLU A C 1
ATOM 1665 O O . GLU A 1 206 ? -10.339 -24.109 4.459 1.00 49.53 206 GLU A O 1
ATOM 1670 N N . GLY A 1 207 ? -10.626 -21.932 4.855 1.00 47.00 207 GLY A N 1
ATOM 1671 C CA . GLY A 1 207 ? -9.184 -21.653 5.019 1.00 47.00 207 GLY A CA 1
ATOM 1672 C C . GLY A 1 207 ? -8.687 -21.315 6.428 1.00 47.00 207 GLY A C 1
ATOM 1673 O O . GLY A 1 207 ? -7.479 -21.287 6.659 1.00 47.00 207 GLY A O 1
ATOM 1674 N N . ALA A 1 208 ? -9.575 -21.046 7.383 1.00 47.19 208 ALA A N 1
ATOM 1675 C CA . ALA A 1 208 ? -9.190 -20.674 8.741 1.00 47.19 208 ALA A CA 1
ATOM 1676 C C . ALA A 1 208 ? -9.779 -21.683 9.721 1.00 47.19 208 ALA A C 1
ATOM 1678 O O . ALA A 1 208 ? -10.996 -21.761 9.872 1.00 47.19 208 ALA A O 1
ATOM 1679 N N . GLY A 1 209 ? -8.919 -22.449 10.397 1.00 42.75 209 GLY A N 1
ATOM 1680 C CA . GLY A 1 209 ? -9.336 -23.299 11.507 1.00 42.75 209 GLY A CA 1
ATOM 1681 C C . GLY A 1 209 ? -10.187 -22.494 12.490 1.00 42.75 209 GLY A C 1
ATOM 1682 O O . GLY A 1 209 ? -9.680 -21.596 13.151 1.00 42.75 209 GLY A O 1
ATOM 1683 N N . THR A 1 210 ? -11.484 -22.804 12.525 1.00 39.78 210 THR A N 1
ATOM 1684 C CA . THR A 1 210 ? -12.481 -22.437 13.542 1.00 39.78 210 THR A CA 1
ATOM 1685 C C . THR A 1 210 ? -12.238 -21.104 14.260 1.00 39.78 210 THR A C 1
ATOM 1687 O O . THR A 1 210 ? -12.030 -21.050 15.469 1.00 39.78 210 THR A O 1
ATOM 1690 N N . ILE A 1 211 ? -12.359 -19.999 13.529 1.00 42.22 211 ILE A N 1
ATOM 1691 C CA . ILE A 1 211 ? -13.058 -18.842 14.088 1.00 42.22 211 ILE A CA 1
ATOM 1692 C C . ILE A 1 211 ? -14.421 -18.891 13.423 1.00 42.22 211 ILE A C 1
ATOM 1694 O O . ILE A 1 211 ? -14.546 -18.488 12.273 1.00 42.22 211 ILE A O 1
ATOM 1698 N N . ILE A 1 212 ? -15.419 -19.457 14.107 1.00 43.66 212 ILE A N 1
ATOM 1699 C CA . ILE A 1 212 ? -16.815 -19.299 13.693 1.00 43.66 212 ILE A CA 1
ATOM 1700 C C . ILE A 1 212 ? -17.037 -17.784 13.655 1.00 43.66 212 ILE A C 1
ATOM 1702 O O . ILE A 1 212 ? -16.956 -17.155 14.716 1.00 43.66 212 ILE A O 1
ATOM 1706 N N . PRO A 1 213 ? -17.235 -17.152 12.485 1.00 44.06 213 PRO A N 1
ATOM 1707 C CA . PRO A 1 213 ? -17.607 -15.754 12.469 1.00 44.06 213 PRO A CA 1
ATOM 1708 C C . PRO A 1 213 ? -18.958 -15.697 13.173 1.00 44.06 213 PRO A C 1
ATOM 1710 O O . PRO A 1 213 ? -19.904 -16.348 12.728 1.00 44.06 213 PRO A O 1
ATOM 1713 N N . ALA A 1 214 ? -19.047 -14.980 14.295 1.00 49.34 214 ALA A N 1
ATOM 1714 C CA . ALA A 1 214 ? -20.349 -14.639 14.846 1.00 49.34 214 ALA A CA 1
ATOM 1715 C C . ALA A 1 214 ? -21.159 -14.013 13.704 1.00 49.34 214 ALA A C 1
ATOM 1717 O O . ALA A 1 214 ? -20.644 -13.138 12.999 1.00 49.34 214 ALA A O 1
ATOM 1718 N N . ASP A 1 215 ? -22.372 -14.508 13.465 1.00 49.81 215 ASP A N 1
ATOM 1719 C CA . ASP A 1 215 ? -23.246 -13.953 12.441 1.00 49.81 215 ASP A CA 1
ATOM 1720 C C . ASP A 1 215 ? -23.523 -12.480 12.778 1.00 49.81 215 ASP A C 1
ATOM 1722 O O . ASP A 1 215 ? -24.328 -12.146 13.644 1.00 49.81 215 ASP A O 1
ATOM 1726 N N . THR A 1 216 ? -22.791 -11.576 12.127 1.00 53.31 216 THR A N 1
ATOM 1727 C CA . THR A 1 216 ? -22.923 -10.128 12.313 1.00 53.31 216 THR A CA 1
ATOM 1728 C C . THR A 1 216 ? -24.078 -9.545 11.507 1.00 53.31 216 THR A C 1
ATOM 1730 O O . THR A 1 216 ? -24.233 -8.321 11.496 1.00 53.31 216 THR A O 1
ATOM 1733 N N . ASN A 1 217 ? -24.908 -10.369 10.844 1.00 55.53 217 ASN A N 1
ATOM 1734 C CA . ASN A 1 217 ? -26.054 -9.877 10.073 1.00 55.53 217 ASN A CA 1
ATOM 1735 C C . ASN A 1 217 ? -27.002 -8.990 10.900 1.00 55.53 217 ASN A C 1
ATOM 1737 O O . ASN A 1 217 ? -27.680 -8.149 10.319 1.00 55.53 217 ASN A O 1
ATOM 1741 N N . GLY A 1 218 ? -27.011 -9.106 12.234 1.00 67.00 218 GLY A N 1
ATOM 1742 C CA . GLY A 1 218 ? -27.821 -8.249 13.106 1.00 67.00 218 GLY A CA 1
ATOM 1743 C C . GLY A 1 218 ? -27.317 -6.808 13.289 1.00 67.00 218 GLY A C 1
ATOM 1744 O O . GLY A 1 218 ? -28.137 -5.913 13.467 1.00 67.00 218 GLY A O 1
ATOM 1745 N N . ILE A 1 219 ? -26.001 -6.557 13.237 1.00 78.00 219 ILE A N 1
ATOM 1746 C CA . ILE A 1 219 ? -25.408 -5.248 13.607 1.00 78.00 219 ILE A CA 1
ATOM 1747 C C . ILE A 1 219 ? -24.748 -4.500 12.440 1.00 78.00 219 ILE A C 1
ATOM 1749 O O . ILE A 1 219 ? -24.404 -3.324 12.567 1.00 78.00 219 ILE A O 1
ATOM 1753 N N . ARG A 1 220 ? -24.553 -5.164 11.295 1.00 78.50 220 ARG A N 1
ATOM 1754 C CA . ARG A 1 220 ? -23.944 -4.560 10.103 1.00 78.50 220 ARG A CA 1
ATOM 1755 C C . ARG A 1 220 ? -24.774 -3.374 9.599 1.00 78.50 220 ARG A C 1
ATOM 1757 O O . ARG A 1 220 ? -25.991 -3.479 9.479 1.00 78.50 220 ARG A O 1
ATOM 1764 N N . ASP A 1 221 ? -24.095 -2.274 9.267 1.00 83.44 221 ASP A N 1
ATOM 1765 C CA . ASP A 1 221 ? -24.694 -1.046 8.721 1.00 83.44 221 ASP A CA 1
ATOM 1766 C C . ASP A 1 221 ? -25.791 -0.439 9.629 1.00 83.44 221 ASP A C 1
ATOM 1768 O O . ASP A 1 221 ? -26.619 0.350 9.179 1.00 83.44 221 ASP A O 1
ATOM 1772 N N . LYS A 1 222 ? -25.808 -0.808 10.923 1.00 88.56 222 LYS A N 1
ATOM 1773 C CA . LYS A 1 222 ? -26.755 -0.288 11.926 1.00 88.56 222 LYS A CA 1
ATOM 1774 C C . LYS A 1 222 ? -26.195 0.844 12.781 1.00 88.56 222 LYS A C 1
ATOM 1776 O O . LYS A 1 222 ? -26.976 1.579 13.367 1.00 88.56 222 LYS A O 1
ATOM 1781 N N . ALA A 1 223 ? -24.874 0.982 12.862 1.00 92.19 223 ALA A N 1
ATOM 1782 C CA . ALA A 1 223 ? -24.209 1.991 13.680 1.00 92.19 223 ALA A CA 1
ATOM 1783 C C . ALA A 1 223 ? -23.006 2.595 12.942 1.00 92.19 223 ALA A C 1
ATOM 1785 O O . ALA A 1 223 ? -22.372 1.931 12.120 1.00 92.19 223 ALA A O 1
ATOM 1786 N N . ALA A 1 224 ? -22.679 3.843 13.271 1.00 94.00 224 ALA A N 1
ATOM 1787 C CA . ALA A 1 224 ? -21.518 4.562 12.763 1.00 94.00 224 ALA A CA 1
ATOM 1788 C C . ALA A 1 224 ? -20.863 5.371 13.892 1.00 94.00 224 ALA A C 1
ATOM 1790 O O . ALA A 1 224 ? -21.542 5.816 14.816 1.00 94.00 224 ALA A O 1
ATOM 1791 N N . ILE A 1 225 ? -19.547 5.576 13.807 1.00 96.00 225 ILE A N 1
ATOM 1792 C CA . ILE A 1 225 ? -18.841 6.532 14.668 1.00 96.00 225 ILE A CA 1
ATOM 1793 C C . ILE A 1 225 ? -19.009 7.906 14.024 1.00 96.00 225 ILE A C 1
ATOM 1795 O O . ILE A 1 225 ? -18.492 8.132 12.932 1.00 96.00 225 ILE A O 1
ATOM 1799 N N . VAL A 1 226 ? -19.759 8.785 14.685 1.00 95.44 226 VAL A N 1
ATOM 1800 C CA . VAL A 1 226 ? -20.106 10.116 14.159 1.00 95.44 226 VAL A CA 1
ATOM 1801 C C . VAL A 1 226 ? -19.299 11.250 14.783 1.00 95.44 226 VAL A C 1
ATOM 1803 O O . VAL A 1 226 ? -19.296 12.337 14.227 1.00 95.44 226 VAL A O 1
ATOM 1806 N N . GLY A 1 227 ? -18.591 11.001 15.887 1.00 96.44 227 GLY A N 1
ATOM 1807 C CA . GLY A 1 227 ? -17.706 11.985 16.500 1.00 96.44 227 GLY A CA 1
ATOM 1808 C C . GLY A 1 227 ? -16.684 11.356 17.437 1.00 96.44 227 GLY A C 1
ATOM 1809 O O . GLY A 1 227 ? -16.896 10.263 17.977 1.00 96.44 227 GLY A O 1
ATOM 1810 N N . ILE A 1 228 ? -15.562 12.046 17.615 1.00 97.50 228 ILE A N 1
ATOM 1811 C CA . ILE A 1 228 ? -14.474 11.671 18.519 1.00 97.50 228 ILE A CA 1
ATOM 1812 C C . ILE A 1 228 ? -14.058 12.864 19.380 1.00 97.50 228 ILE A C 1
ATOM 1814 O O . ILE A 1 228 ? -14.051 14.008 18.941 1.00 97.50 228 ILE A O 1
ATOM 1818 N N . GLY A 1 229 ? -13.676 12.594 20.625 1.00 96.38 229 GLY A N 1
ATOM 1819 C CA . GLY A 1 229 ? -13.261 13.633 21.557 1.00 96.38 229 GLY A CA 1
ATOM 1820 C C . GLY A 1 229 ? -12.219 13.120 22.533 1.00 96.38 229 GLY A C 1
ATOM 1821 O O . GLY A 1 229 ? -12.306 12.001 23.037 1.00 96.38 229 GLY A O 1
ATOM 1822 N N . GLU A 1 230 ? -11.214 13.947 22.792 1.00 94.94 230 GLU A N 1
ATOM 1823 C CA . GLU A 1 230 ? -10.156 13.669 23.754 1.00 94.94 230 GLU A CA 1
ATOM 1824 C C . GLU A 1 230 ? -9.740 14.957 24.464 1.00 94.94 230 GLU A C 1
ATOM 1826 O O . GLU A 1 230 ? -9.812 16.052 23.905 1.00 94.94 230 GLU A O 1
ATOM 1831 N N . THR A 1 231 ? -9.272 14.821 25.701 1.00 93.56 231 THR A N 1
ATOM 1832 C CA . THR A 1 231 ? -8.546 15.888 26.393 1.00 93.56 231 THR A CA 1
ATOM 1833 C C . THR A 1 231 ? -7.066 15.822 26.041 1.00 93.56 231 THR A C 1
ATOM 1835 O O . THR A 1 231 ? -6.549 14.778 25.638 1.00 93.56 231 THR A O 1
ATOM 1838 N N . GLU A 1 232 ? -6.338 16.901 26.287 1.00 90.31 232 GLU A N 1
ATOM 1839 C CA . GLU A 1 232 ? -4.893 16.899 26.150 1.00 90.31 232 GLU A CA 1
ATOM 1840 C C . GLU A 1 232 ? -4.227 15.886 27.096 1.00 90.31 232 GLU A C 1
ATOM 1842 O O . GLU A 1 232 ? -4.597 15.732 28.266 1.00 90.31 232 GLU A O 1
ATOM 1847 N N . PHE A 1 233 ? -3.195 15.204 26.598 1.00 87.50 233 PHE A N 1
ATOM 1848 C CA . PHE A 1 233 ? -2.403 14.298 27.418 1.00 87.50 233 PHE A CA 1
ATOM 1849 C C . PHE A 1 233 ? -1.547 15.106 28.395 1.00 87.50 233 PHE A C 1
ATOM 1851 O O . PHE A 1 233 ? -0.756 15.957 27.991 1.00 87.50 233 PHE A O 1
ATOM 1858 N N . SER A 1 234 ? -1.663 14.809 29.690 1.00 84.75 234 SER A N 1
ATOM 1859 C CA . SER A 1 234 ? -0.901 15.480 30.744 1.00 84.75 234 SER A CA 1
ATOM 1860 C C . SER A 1 234 ? -0.377 14.489 31.779 1.00 84.75 234 SER A C 1
ATOM 1862 O O . SER A 1 234 ? -0.977 13.453 32.058 1.00 84.75 234 SER A O 1
ATOM 1864 N N . TRP A 1 235 ? 0.760 14.826 32.388 1.00 77.44 235 TRP A N 1
ATOM 1865 C CA . TRP A 1 235 ? 1.294 14.091 33.537 1.00 77.44 235 TRP A CA 1
ATOM 1866 C C . TRP A 1 235 ? 0.612 14.448 34.857 1.00 77.44 235 TRP A C 1
ATOM 1868 O O . TRP A 1 235 ? 0.676 13.663 35.805 1.00 77.44 235 TRP A O 1
ATOM 1878 N N . ASN A 1 236 ? 0.033 15.643 34.921 1.00 81.62 236 ASN A N 1
ATOM 1879 C CA . ASN A 1 236 ? -0.687 16.177 36.061 1.00 81.62 236 ASN A CA 1
ATOM 1880 C C . ASN A 1 236 ? -1.758 17.127 35.519 1.00 81.62 236 ASN A C 1
ATOM 1882 O O . ASN A 1 236 ? -1.498 18.310 35.319 1.00 81.62 236 ASN A O 1
ATOM 1886 N N . SER A 1 237 ? -2.930 16.580 35.211 1.00 82.56 237 SER A N 1
ATOM 1887 C CA . SER A 1 237 ? -4.033 17.321 34.592 1.00 82.56 237 SER A CA 1
ATOM 1888 C C . SER A 1 237 ? -4.598 18.423 35.492 1.00 82.56 237 SER A C 1
ATOM 1890 O O . SER A 1 237 ? -5.224 19.341 34.977 1.00 82.56 237 SER A O 1
ATOM 1892 N N . GLY A 1 238 ? -4.430 18.317 36.820 1.00 85.62 238 GLY A N 1
ATOM 1893 C CA . GLY A 1 238 ? -5.068 19.207 37.800 1.00 85.62 238 GLY A CA 1
ATOM 1894 C C . GLY A 1 238 ? -6.602 19.123 37.826 1.00 85.62 238 GLY A C 1
ATOM 1895 O O . GLY A 1 238 ? -7.234 19.858 38.577 1.00 85.62 238 GLY A O 1
ATOM 1896 N N . ARG A 1 239 ? -7.194 18.230 37.024 1.00 87.50 239 ARG A N 1
ATOM 1897 C CA . ARG A 1 239 ? -8.636 18.077 36.804 1.00 87.50 239 ARG A CA 1
ATOM 1898 C C . ARG A 1 239 ? -9.118 16.753 37.376 1.00 87.50 239 ARG A C 1
ATOM 1900 O O . ARG A 1 239 ? -8.359 15.784 37.438 1.00 87.50 239 ARG A O 1
ATOM 1907 N N . SER A 1 240 ? -10.379 16.695 37.790 1.00 89.06 240 SER A N 1
ATOM 1908 C CA . SER A 1 240 ? -11.008 15.445 38.232 1.00 89.06 240 SER A CA 1
ATOM 1909 C C . SER A 1 240 ? -11.284 14.509 37.044 1.00 89.06 240 SER A C 1
ATOM 1911 O O . SER A 1 240 ? -11.396 14.955 35.903 1.00 89.06 240 SER A O 1
ATOM 1913 N N . GLU A 1 241 ? -11.423 13.201 37.289 1.00 88.50 241 GLU A N 1
ATOM 1914 C CA . GLU A 1 241 ? -11.742 12.232 36.220 1.00 88.50 241 GLU A CA 1
ATOM 1915 C C . GLU A 1 241 ? -13.105 12.508 35.575 1.00 88.50 241 GLU A C 1
ATOM 1917 O O . GLU A 1 241 ? -13.281 12.272 34.381 1.00 88.50 241 GLU A O 1
ATOM 1922 N N . ILE A 1 242 ? -14.055 13.042 36.350 1.00 92.19 242 ILE A N 1
ATOM 1923 C CA . ILE A 1 242 ? -15.371 13.430 35.839 1.00 92.19 242 ILE A CA 1
ATOM 1924 C C . ILE A 1 242 ? -15.300 14.677 34.955 1.00 92.19 242 ILE A C 1
ATOM 1926 O O . ILE A 1 242 ? -15.994 14.744 33.942 1.00 92.19 242 ILE A O 1
ATOM 1930 N N . GLN A 1 243 ? -14.427 15.634 35.281 1.00 92.62 243 GLN A N 1
ATOM 1931 C CA . GLN A 1 243 ? -14.192 16.798 34.433 1.00 92.62 243 GLN A CA 1
ATOM 1932 C C . GLN A 1 243 ? -13.558 16.377 33.103 1.00 92.62 243 GLN A C 1
ATOM 1934 O O . GLN A 1 243 ? -14.047 16.773 32.051 1.00 92.62 243 GLN A O 1
ATOM 1939 N N . LEU A 1 244 ? -12.539 15.512 33.138 1.00 93.38 244 LEU A N 1
ATOM 1940 C CA . LEU A 1 244 ? -11.911 14.975 31.926 1.00 93.38 244 LEU A CA 1
ATOM 1941 C C . LEU A 1 244 ? -12.909 14.205 31.052 1.00 93.38 244 LEU A C 1
ATOM 1943 O O . LEU A 1 244 ? -12.939 14.402 29.840 1.00 93.38 244 LEU A O 1
ATOM 1947 N N . ALA A 1 245 ? -13.749 13.360 31.664 1.00 94.62 245 ALA A N 1
ATOM 1948 C CA . ALA A 1 245 ? -14.818 12.670 30.947 1.00 94.62 245 ALA A CA 1
ATOM 1949 C C . ALA A 1 245 ? -15.773 13.675 30.292 1.00 94.62 245 ALA A C 1
ATOM 1951 O O . ALA A 1 245 ? -16.052 13.569 29.106 1.00 94.62 245 ALA A O 1
ATOM 1952 N N . SER A 1 246 ? -16.229 14.681 31.039 1.00 95.69 246 SER A N 1
ATOM 1953 C CA . SER A 1 246 ? -17.183 15.673 30.533 1.00 95.69 246 SER A CA 1
ATOM 1954 C C . SER A 1 246 ? -16.604 16.498 29.378 1.00 95.69 246 SER A C 1
ATOM 1956 O O . SER A 1 246 ? -17.287 16.710 28.381 1.00 95.69 246 SER A O 1
ATOM 1958 N N . GLU A 1 247 ? -15.340 16.918 29.469 1.00 96.06 247 GLU A N 1
ATOM 1959 C CA . GLU A 1 247 ? -14.643 17.648 28.401 1.00 96.06 247 GLU A CA 1
ATOM 1960 C C . GLU A 1 247 ? -14.481 16.788 27.138 1.00 96.06 247 GLU A C 1
ATOM 1962 O O . GLU A 1 247 ? -14.812 17.246 26.043 1.00 96.06 247 GLU A O 1
ATOM 1967 N N . ALA A 1 248 ? -14.043 15.532 27.283 1.00 96.88 248 ALA A N 1
ATOM 1968 C CA . ALA A 1 248 ? -13.875 14.615 26.155 1.00 96.88 248 ALA A CA 1
ATOM 1969 C C . ALA A 1 248 ? -15.211 14.282 25.473 1.00 96.88 248 ALA A C 1
ATOM 1971 O O . ALA A 1 248 ? -15.303 14.300 24.248 1.00 96.88 248 ALA A O 1
ATOM 1972 N N . ILE A 1 249 ? -16.263 14.020 26.254 1.00 97.62 249 ILE A N 1
ATOM 1973 C CA . ILE A 1 249 ? -17.592 13.709 25.717 1.00 97.62 249 ILE A CA 1
ATOM 1974 C C . ILE A 1 249 ? -18.188 14.934 25.026 1.00 97.62 249 ILE A C 1
ATOM 1976 O O . ILE A 1 249 ? -18.749 14.808 23.940 1.00 97.62 249 ILE A O 1
ATOM 1980 N N . LYS A 1 250 ? -18.030 16.128 25.608 1.00 97.62 250 LYS A N 1
ATOM 1981 C CA . LYS A 1 250 ? -18.472 17.368 24.968 1.00 97.62 250 LYS A CA 1
ATOM 1982 C C . LYS A 1 250 ? -17.753 17.594 23.636 1.00 97.62 250 LYS A C 1
ATOM 1984 O O . LYS A 1 250 ? -18.421 17.892 22.656 1.00 97.62 250 LYS A O 1
ATOM 1989 N N . ALA A 1 251 ? -16.436 17.394 23.578 1.00 98.06 251 ALA A N 1
ATOM 1990 C CA . ALA A 1 251 ? -15.686 17.494 22.327 1.00 98.06 251 ALA A CA 1
ATOM 1991 C C . ALA A 1 251 ? -16.175 16.484 21.272 1.00 98.06 251 ALA A C 1
ATOM 1993 O O . ALA A 1 251 ? -16.311 16.846 20.109 1.00 98.06 251 ALA A O 1
ATOM 1994 N N . ALA A 1 252 ? -16.509 15.254 21.678 1.00 98.25 252 ALA A N 1
ATOM 1995 C CA . ALA A 1 252 ? -17.082 14.255 20.774 1.00 98.25 252 ALA A CA 1
ATOM 1996 C C . ALA A 1 252 ? -18.476 14.653 20.254 1.00 98.25 252 ALA A C 1
ATOM 1998 O O . ALA A 1 252 ? -18.799 14.376 19.102 1.00 98.25 252 ALA A O 1
ATOM 1999 N N . CYS A 1 253 ? -19.294 15.313 21.082 1.00 97.69 253 CYS A N 1
ATOM 2000 C CA . CYS A 1 253 ? -20.586 15.862 20.659 1.00 97.69 253 CYS A CA 1
ATOM 2001 C C . CYS A 1 253 ? -20.411 17.025 19.678 1.00 97.69 253 CYS A C 1
ATOM 2003 O O . CYS A 1 253 ? -21.095 17.066 18.659 1.00 97.69 253 CYS A O 1
ATOM 2005 N N . ASP A 1 254 ? -19.474 17.932 19.975 1.00 97.75 254 ASP A N 1
ATOM 2006 C CA . ASP A 1 254 ? -19.143 19.078 19.127 1.00 97.75 254 ASP A CA 1
ATOM 2007 C C . ASP A 1 254 ? -18.652 18.598 17.736 1.00 97.75 254 ASP A C 1
ATOM 2009 O O . ASP A 1 254 ? -19.073 19.149 16.722 1.00 97.75 254 ASP A O 1
ATOM 2013 N N . ASP A 1 255 ? -17.844 17.528 17.674 1.00 98.19 255 ASP A N 1
ATOM 2014 C CA . ASP A 1 255 ? -17.393 16.878 16.425 1.00 98.19 255 ASP A CA 1
ATOM 2015 C C . ASP A 1 255 ? -18.541 16.185 15.663 1.00 98.19 255 ASP A C 1
ATOM 2017 O O . ASP A 1 255 ? -18.636 16.282 14.441 1.00 98.19 255 ASP A O 1
ATOM 2021 N N . ALA A 1 256 ? -19.467 15.545 16.387 1.00 95.75 256 ALA A N 1
ATOM 2022 C CA . ALA A 1 256 ? -20.649 14.903 15.808 1.00 95.75 256 ALA A CA 1
ATOM 2023 C C . ALA A 1 256 ? -21.759 15.881 15.381 1.00 95.75 256 ALA A C 1
ATOM 2025 O O . ALA A 1 256 ? -22.706 15.474 14.705 1.00 95.75 256 ALA A O 1
ATOM 2026 N N . GLY A 1 257 ? -21.683 17.151 15.790 1.00 95.75 257 GLY A N 1
ATOM 2027 C CA . GLY A 1 257 ? -22.729 18.144 15.546 1.00 95.75 257 GLY A CA 1
ATOM 2028 C C . GLY A 1 257 ? -24.026 17.898 16.328 1.00 95.75 257 GLY A C 1
ATOM 2029 O O . GLY A 1 257 ? -25.094 18.298 15.863 1.00 95.75 257 GLY A O 1
ATOM 2030 N N . ILE A 1 258 ? -23.951 17.247 17.494 1.00 95.56 258 ILE A N 1
ATOM 2031 C CA . ILE A 1 258 ? -25.102 16.978 18.378 1.00 95.56 258 ILE A CA 1
ATOM 2032 C C . ILE A 1 258 ? -24.958 17.715 19.710 1.00 95.56 258 ILE A C 1
ATOM 2034 O O . ILE A 1 258 ? -23.853 18.058 20.131 1.00 95.56 258 ILE A O 1
ATOM 2038 N N . ALA A 1 259 ? -26.065 17.930 20.418 1.00 95.00 259 ALA A N 1
ATOM 2039 C CA . ALA A 1 259 ? -26.004 18.446 21.778 1.00 95.00 259 ALA A CA 1
ATOM 2040 C C . ALA A 1 259 ? -25.726 17.297 22.769 1.00 95.00 259 ALA A C 1
ATOM 2042 O O . ALA A 1 259 ? -26.239 16.194 22.583 1.00 95.00 259 ALA A O 1
ATOM 2043 N N . PRO A 1 260 ? -25.015 17.528 23.893 1.00 95.44 260 PRO A N 1
ATOM 2044 C CA . PRO A 1 260 ? -24.856 16.502 24.930 1.00 95.44 260 PRO A CA 1
ATOM 2045 C C . PRO A 1 260 ? -26.190 15.949 25.457 1.00 95.44 260 PRO A C 1
ATOM 2047 O O . PRO A 1 260 ? -26.255 14.817 25.920 1.00 95.44 260 PRO A O 1
ATOM 2050 N N . GLN A 1 261 ? -27.273 16.728 25.369 1.00 94.94 261 GLN A N 1
ATOM 2051 C CA . GLN A 1 261 ? -28.618 16.305 25.769 1.00 94.94 261 GLN A CA 1
ATOM 2052 C C . GLN A 1 261 ? -29.233 15.243 24.844 1.00 94.94 261 GLN A C 1
ATOM 2054 O O . GLN A 1 261 ? -30.189 14.594 25.270 1.00 94.94 261 GLN A O 1
ATOM 2059 N N . ASP A 1 262 ? -28.704 15.074 23.628 1.00 94.75 262 ASP A N 1
ATOM 2060 C CA . ASP A 1 262 ? -29.156 14.079 22.648 1.00 94.75 262 ASP A CA 1
ATOM 2061 C C . ASP A 1 262 ? -28.587 12.680 22.930 1.00 94.75 262 ASP A C 1
ATOM 2063 O O . ASP A 1 262 ? -29.074 11.692 22.379 1.00 94.75 262 ASP A O 1
ATOM 2067 N N . ILE A 1 263 ? -27.576 12.580 23.805 1.00 97.25 263 ILE A N 1
ATOM 2068 C CA . ILE A 1 263 ? -27.022 11.301 24.253 1.00 97.25 263 ILE A CA 1
ATOM 2069 C C . ILE A 1 263 ? -28.112 10.516 24.986 1.00 97.25 263 ILE A C 1
ATOM 2071 O O . ILE A 1 263 ? -28.691 10.990 25.963 1.00 97.25 263 ILE A O 1
ATOM 2075 N N . ASP A 1 264 ? -28.345 9.280 24.557 1.00 96.62 264 ASP A N 1
ATOM 2076 C CA . ASP A 1 264 ? -29.295 8.362 25.188 1.00 96.62 264 ASP A CA 1
ATOM 2077 C C . ASP A 1 264 ? -28.672 6.996 25.527 1.00 96.62 264 ASP A C 1
ATOM 2079 O O . ASP A 1 264 ? -29.360 6.117 26.057 1.00 96.62 264 ASP A O 1
ATOM 2083 N N . GLY A 1 265 ? -27.359 6.841 25.315 1.00 97.50 265 GLY A N 1
ATOM 2084 C CA . GLY A 1 265 ? -26.580 5.678 25.726 1.00 97.50 265 GLY A CA 1
ATOM 2085 C C . GLY A 1 265 ? -25.182 6.010 26.260 1.00 97.50 265 GLY A C 1
ATOM 2086 O O . GLY A 1 265 ? -24.484 6.865 25.717 1.00 97.50 265 GLY A O 1
ATOM 2087 N N . LEU A 1 266 ? -24.732 5.290 27.289 1.00 97.38 266 LEU A N 1
ATOM 2088 C CA . LEU A 1 266 ? -23.376 5.400 27.841 1.00 97.38 266 LEU A CA 1
ATOM 2089 C C . LEU A 1 266 ? -22.739 4.018 27.998 1.00 97.38 266 LEU A C 1
ATOM 2091 O O . LEU A 1 266 ? -23.299 3.155 28.664 1.00 97.38 266 LEU A O 1
ATOM 2095 N N . VAL A 1 267 ? -21.550 3.817 27.433 1.00 96.19 267 VAL A N 1
ATOM 2096 C CA . VAL A 1 267 ? -20.772 2.585 27.621 1.00 96.19 267 VAL A CA 1
ATOM 2097 C C . VAL A 1 267 ? -19.403 2.949 28.172 1.00 96.19 267 VAL A C 1
ATOM 2099 O O . VAL A 1 267 ? -18.615 3.651 27.533 1.00 96.19 267 VAL A O 1
ATOM 2102 N N . ARG A 1 268 ? -19.121 2.478 29.383 1.00 91.94 268 ARG A N 1
ATOM 2103 C CA . ARG A 1 268 ? -17.909 2.811 30.129 1.00 91.94 268 ARG A CA 1
ATOM 2104 C C . ARG A 1 268 ? -17.071 1.580 30.436 1.00 91.94 268 ARG A C 1
ATOM 2106 O O . ARG A 1 268 ? -17.491 0.442 30.254 1.00 91.94 268 ARG A O 1
ATOM 2113 N N . TYR A 1 269 ? -15.879 1.836 30.944 1.00 91.06 269 TYR A N 1
ATOM 2114 C CA . TYR A 1 269 ? -14.976 0.833 31.488 1.00 91.06 269 TYR A CA 1
ATOM 2115 C C . TYR A 1 269 ? -15.259 0.647 32.991 1.00 91.06 269 TYR A C 1
ATOM 2117 O O . TYR A 1 269 ? -15.670 1.592 33.675 1.00 91.06 269 TYR A O 1
ATOM 2125 N N . ASP A 1 270 ? -15.069 -0.565 33.511 1.00 83.88 270 ASP A N 1
ATOM 2126 C CA . ASP A 1 270 ? -15.480 -0.945 34.871 1.00 83.88 270 ASP A CA 1
ATOM 2127 C C . ASP A 1 270 ? -14.553 -0.482 36.005 1.00 83.88 270 ASP A C 1
ATOM 2129 O O . ASP A 1 270 ? -14.968 -0.476 37.165 1.00 83.88 270 ASP A O 1
ATOM 2133 N N . MET A 1 271 ? -13.316 -0.080 35.700 1.00 78.62 271 MET A N 1
ATOM 2134 C CA . MET A 1 271 ? -12.293 0.238 36.709 1.00 78.62 271 MET A CA 1
ATOM 2135 C C . MET A 1 271 ? -12.142 1.736 37.026 1.00 78.62 271 MET A C 1
ATOM 2137 O O . MET A 1 271 ? -11.326 2.104 37.873 1.00 78.62 271 MET A O 1
ATOM 2141 N N . GLU A 1 272 ? -12.896 2.610 36.366 1.00 80.12 272 GLU A N 1
ATOM 2142 C CA . GLU A 1 272 ? -12.832 4.065 36.531 1.00 80.12 272 GLU A CA 1
ATOM 2143 C C . GLU A 1 272 ? -13.832 4.596 37.583 1.00 80.12 272 GLU A C 1
ATOM 2145 O O . GLU A 1 272 ? -14.758 3.905 38.010 1.00 80.12 272 GLU A O 1
ATOM 2150 N N . SER A 1 273 ? -13.670 5.845 38.033 1.00 78.44 273 SER A N 1
ATOM 2151 C CA . SER A 1 273 ? -14.550 6.441 39.059 1.00 78.44 273 SER A CA 1
ATOM 2152 C C . SER A 1 273 ? -15.706 7.291 38.501 1.00 78.44 273 SER A C 1
ATOM 2154 O O . SER A 1 273 ? -16.560 7.774 39.245 1.00 78.44 273 SER A O 1
ATOM 2156 N N . ASN A 1 274 ? -15.772 7.466 37.182 1.00 82.69 274 ASN A N 1
ATOM 2157 C CA . ASN A 1 274 ? -16.730 8.316 36.469 1.00 82.69 274 ASN A CA 1
ATOM 2158 C C . ASN A 1 274 ? -17.983 7.540 36.037 1.00 82.69 274 ASN A C 1
ATOM 2160 O O . ASN A 1 274 ? -18.207 7.272 34.859 1.00 82.69 274 ASN A O 1
ATOM 2164 N N . HIS A 1 275 ? -18.817 7.204 37.022 1.00 87.19 275 HIS A N 1
ATOM 2165 C CA . HIS A 1 275 ? -20.105 6.543 36.800 1.00 87.19 275 HIS A CA 1
ATOM 2166 C C . HIS A 1 275 ? -21.032 7.322 35.864 1.00 87.19 275 HIS A C 1
ATOM 2168 O O . HIS A 1 275 ? -21.055 8.552 35.852 1.00 87.19 275 HIS A O 1
ATOM 2174 N N . GLU A 1 276 ? -21.829 6.575 35.106 1.00 90.06 276 GLU A N 1
ATOM 2175 C CA . GLU A 1 276 ? -22.792 7.041 34.111 1.00 90.06 276 GLU A CA 1
ATOM 2176 C C . GLU A 1 276 ? -23.760 8.052 34.723 1.00 90.06 276 GLU A C 1
ATOM 2178 O O . GLU A 1 276 ? -24.104 9.044 34.089 1.00 90.06 276 GLU A O 1
ATOM 2183 N N . THR A 1 277 ? -24.122 7.860 35.994 1.00 89.12 277 THR A N 1
ATOM 2184 C CA . THR A 1 277 ? -24.932 8.798 36.780 1.00 89.12 277 THR A CA 1
ATOM 2185 C C . THR A 1 277 ? -24.264 10.163 36.934 1.00 89.12 277 THR A C 1
ATOM 2187 O O . THR A 1 277 ? -24.908 11.185 36.704 1.00 89.12 277 THR A O 1
ATOM 2190 N N . LEU A 1 278 ? -22.970 10.199 37.265 1.00 91.06 278 LEU A N 1
ATOM 2191 C CA . LEU A 1 278 ? -22.209 11.442 37.394 1.00 91.06 278 LEU A CA 1
ATOM 2192 C C . LEU A 1 278 ? -22.020 12.115 36.034 1.00 91.06 278 LEU A C 1
ATOM 2194 O O . LEU A 1 278 ? -22.148 13.333 35.938 1.00 91.06 278 LEU A O 1
ATOM 2198 N N . VAL A 1 279 ? -21.748 11.341 34.981 1.00 93.94 279 VAL A N 1
ATOM 2199 C CA . VAL A 1 279 ? -21.591 11.866 33.612 1.00 93.94 279 VAL A CA 1
ATOM 2200 C C . VAL A 1 279 ? -22.900 12.481 33.119 1.00 93.94 279 VAL A C 1
ATOM 2202 O O . VAL A 1 279 ? -22.907 13.610 32.632 1.00 93.94 279 VAL A O 1
ATOM 2205 N N . THR A 1 280 ? -24.014 11.783 33.336 1.00 94.56 280 THR A N 1
ATOM 2206 C CA . THR A 1 280 ? -25.370 12.245 33.004 1.00 94.56 280 THR A CA 1
ATOM 2207 C C . THR A 1 280 ? -25.679 13.570 33.691 1.00 94.56 280 THR A C 1
ATOM 2209 O O . THR A 1 280 ? -26.090 14.524 33.031 1.00 94.56 280 THR A O 1
ATOM 2212 N N . GLN A 1 281 ? -25.419 13.663 34.998 1.00 93.38 281 GLN A N 1
ATOM 2213 C CA . GLN A 1 281 ? -25.604 14.896 35.768 1.00 93.38 281 GLN A CA 1
ATOM 2214 C C . GLN A 1 281 ? -24.679 16.026 35.296 1.00 93.38 281 GLN A C 1
ATOM 2216 O O . GLN A 1 281 ? -25.128 17.162 35.174 1.00 93.38 281 GLN A O 1
ATOM 2221 N N . SER A 1 282 ? -23.412 15.724 35.000 1.00 94.69 282 SER A N 1
ATOM 2222 C CA . SER A 1 282 ? -22.415 16.739 34.626 1.00 94.69 282 SER A CA 1
ATOM 2223 C C . SER A 1 282 ? -22.679 17.351 33.250 1.00 94.69 282 SER A C 1
ATOM 2225 O O . SER A 1 282 ? -22.429 18.536 33.045 1.00 94.69 282 SER A O 1
ATOM 2227 N N . LEU A 1 283 ? -23.200 16.558 32.311 1.00 94.94 283 LEU A N 1
ATOM 2228 C CA . LEU A 1 283 ? -23.481 16.986 30.936 1.00 94.94 283 LEU A CA 1
ATOM 2229 C C . LEU A 1 283 ? -24.944 17.404 30.716 1.00 94.94 283 LEU A C 1
ATOM 2231 O O . LEU A 1 283 ? -25.305 17.883 29.639 1.00 94.94 283 LEU A O 1
ATOM 2235 N N . GLY A 1 284 ? -25.797 17.229 31.728 1.00 94.06 284 GLY A N 1
ATOM 2236 C CA . GLY A 1 284 ? -27.224 17.524 31.638 1.00 94.06 284 GLY A CA 1
ATOM 2237 C C . GLY A 1 284 ? -27.978 16.590 30.688 1.00 94.06 284 GLY A C 1
ATOM 2238 O O . GLY A 1 284 ? -28.940 17.026 30.057 1.00 94.06 284 GLY A O 1
ATOM 2239 N N . ILE A 1 285 ? -27.546 15.333 30.563 1.00 95.25 285 ILE A N 1
ATOM 2240 C CA . ILE A 1 285 ? -28.219 14.316 29.745 1.00 95.25 285 ILE A CA 1
ATOM 2241 C C . ILE A 1 285 ? -29.628 14.087 30.305 1.00 95.25 285 ILE A C 1
ATOM 2243 O O . ILE A 1 285 ? -29.796 13.816 31.495 1.00 95.25 285 ILE A O 1
ATOM 2247 N N . LYS A 1 286 ? -30.654 14.214 29.455 1.00 89.31 286 LYS A N 1
ATOM 2248 C CA . LYS A 1 286 ? -32.057 14.226 29.906 1.00 89.31 286 LYS A CA 1
ATOM 2249 C C . LYS A 1 286 ? -32.697 12.844 29.970 1.00 89.31 286 LYS A C 1
ATOM 2251 O O . LYS A 1 286 ? -33.531 12.613 30.839 1.00 89.31 286 LYS A O 1
ATOM 2256 N N . ASN A 1 287 ? -32.355 11.956 29.036 1.00 88.88 287 ASN A N 1
ATOM 2257 C CA . ASN A 1 287 ? -33.032 10.672 28.869 1.00 88.88 287 ASN A CA 1
ATOM 2258 C C . ASN A 1 287 ? -32.038 9.558 28.521 1.00 88.88 287 ASN A C 1
ATOM 2260 O O . ASN A 1 287 ? -31.917 9.155 27.366 1.00 88.88 287 ASN A O 1
ATOM 2264 N N . LEU A 1 288 ? -31.324 9.065 29.533 1.00 94.50 288 LEU A N 1
ATOM 2265 C CA . LEU A 1 288 ? -30.420 7.932 29.373 1.00 94.50 288 LEU A CA 1
ATOM 2266 C C . LEU A 1 288 ? -31.226 6.626 29.312 1.00 94.50 288 LEU A C 1
ATOM 2268 O O . LEU A 1 288 ? -31.785 6.191 30.317 1.00 94.50 288 LEU A O 1
ATOM 2272 N N . ARG A 1 289 ? -31.290 6.002 28.133 1.00 95.12 289 ARG A N 1
ATOM 2273 C CA . ARG A 1 289 ? -32.061 4.771 27.886 1.00 95.12 289 ARG A CA 1
ATOM 2274 C C . ARG A 1 289 ? -31.221 3.507 28.018 1.00 95.12 289 ARG A C 1
ATOM 2276 O O . ARG A 1 289 ? -31.762 2.445 28.312 1.00 95.12 289 ARG A O 1
ATOM 2283 N N . HIS A 1 290 ? -29.916 3.620 27.791 1.00 95.88 290 HIS A N 1
ATOM 2284 C CA . HIS A 1 290 ? -28.979 2.508 27.861 1.00 95.88 290 HIS A CA 1
ATOM 2285 C C . HIS A 1 290 ? -27.720 2.907 28.635 1.00 95.88 290 HIS A C 1
ATOM 2287 O O . HIS A 1 290 ? -27.150 3.973 28.411 1.00 95.88 290 HIS A O 1
ATOM 2293 N N . TRP A 1 291 ? -27.264 2.048 29.538 1.00 94.69 291 TRP A N 1
ATOM 2294 C CA . TRP A 1 291 ? -25.984 2.219 30.212 1.00 94.69 291 TRP A CA 1
ATOM 2295 C C . TRP A 1 291 ? -25.327 0.863 30.428 1.00 94.69 291 TRP A C 1
ATOM 2297 O O . TRP A 1 291 ? -26.002 -0.111 30.765 1.00 94.69 291 TRP A O 1
ATOM 2307 N N . GLU A 1 292 ? -24.014 0.801 30.239 1.00 93.38 292 GLU A N 1
ATOM 2308 C CA . GLU A 1 292 ? -23.261 -0.429 30.424 1.00 93.38 292 GLU A CA 1
ATOM 2309 C C . GLU A 1 292 ? -21.831 -0.179 30.908 1.00 93.38 292 GLU A C 1
ATOM 2311 O O . GLU A 1 292 ? -21.162 0.775 30.506 1.00 93.38 292 GLU A O 1
ATOM 2316 N N . SER A 1 293 ? -21.348 -1.107 31.734 1.00 90.62 293 SER A N 1
ATOM 2317 C CA . SER A 1 293 ? -19.972 -1.162 32.208 1.00 90.62 293 SER A CA 1
ATOM 2318 C C . SER A 1 293 ? -19.287 -2.417 31.678 1.00 90.62 293 SER A C 1
ATOM 2320 O O . SER A 1 293 ? -19.706 -3.541 31.965 1.00 90.62 293 SER A O 1
ATOM 2322 N N . VAL A 1 294 ? -18.224 -2.220 30.903 1.00 90.75 294 VAL A N 1
ATOM 2323 C CA . VAL A 1 294 ? -17.467 -3.286 30.252 1.00 90.75 294 VAL A CA 1
ATOM 2324 C C . VAL A 1 294 ? -16.228 -3.601 31.082 1.00 90.75 294 VAL A C 1
ATOM 2326 O O . VAL A 1 294 ? -15.376 -2.739 31.313 1.00 90.75 294 VAL A O 1
ATOM 2329 N N . SER A 1 295 ? -16.126 -4.856 31.523 1.00 84.38 295 SER A N 1
ATOM 2330 C CA . SER A 1 295 ? -14.933 -5.356 32.210 1.00 84.38 295 SER A CA 1
ATOM 2331 C C . SER A 1 295 ? -13.795 -5.638 31.231 1.00 84.38 295 SER A C 1
ATOM 2333 O O . SER A 1 295 ? -13.987 -5.538 30.025 1.00 84.38 295 SER A O 1
ATOM 2335 N N . TYR A 1 296 ? -12.623 -6.030 31.743 1.00 80.56 296 TYR A N 1
ATOM 2336 C CA . TYR A 1 296 ? -11.360 -6.265 31.011 1.00 80.56 296 TYR A CA 1
ATOM 2337 C C . TYR A 1 296 ? -10.374 -5.080 30.995 1.00 80.56 296 TYR A C 1
ATOM 2339 O O . TYR A 1 296 ? -9.335 -5.123 30.325 1.00 80.56 296 TYR A O 1
ATOM 2347 N N . GLY A 1 297 ? -10.630 -4.041 31.797 1.00 79.88 297 GLY A N 1
ATOM 2348 C CA . GLY A 1 297 ? -9.686 -2.943 32.007 1.00 79.88 297 GLY A CA 1
ATOM 2349 C C . GLY A 1 297 ? -9.268 -2.253 30.712 1.00 79.88 297 GLY A C 1
ATOM 2350 O O . GLY A 1 297 ? -10.080 -2.032 29.824 1.00 79.88 297 GLY A O 1
ATOM 2351 N N . GLY A 1 298 ? -7.976 -1.944 30.560 1.00 75.62 298 GLY A N 1
ATOM 2352 C CA . GLY A 1 298 ? -7.467 -1.270 29.357 1.00 75.62 298 GLY A CA 1
ATOM 2353 C C . GLY A 1 298 ? -7.71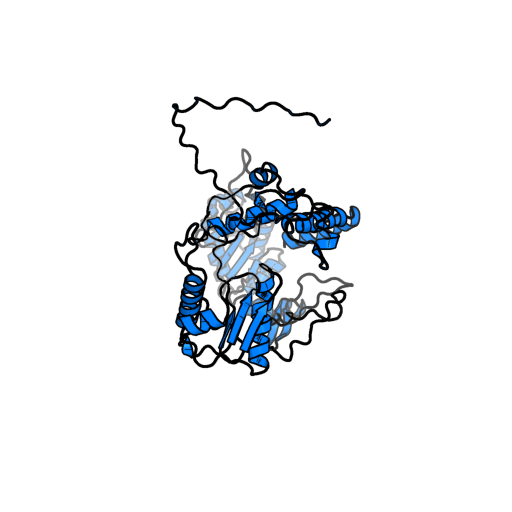3 -2.023 28.040 1.00 75.62 298 GLY A C 1
ATOM 2354 O O . GLY A 1 298 ? -7.658 -1.406 26.981 1.00 75.62 298 GLY A O 1
ATOM 2355 N N . GLY A 1 299 ? -8.008 -3.327 28.092 1.00 81.38 299 GLY A N 1
ATOM 2356 C CA . GLY A 1 299 ? -8.351 -4.126 26.918 1.00 81.38 299 GLY A CA 1
ATOM 2357 C C . GLY A 1 299 ? -9.815 -4.019 26.484 1.00 81.38 299 GLY A C 1
ATOM 2358 O O . GLY A 1 299 ? -10.151 -4.573 25.448 1.00 81.38 299 GLY A O 1
ATOM 2359 N N . ALA A 1 300 ? -10.686 -3.347 27.242 1.00 87.00 300 ALA A N 1
ATOM 2360 C CA . ALA A 1 300 ? -12.128 -3.323 26.982 1.00 87.00 300 ALA A CA 1
ATOM 2361 C C . ALA A 1 300 ? -12.551 -2.430 25.797 1.00 87.00 300 ALA A C 1
ATOM 2363 O O . ALA A 1 300 ? -13.721 -2.418 25.424 1.00 87.00 300 ALA A O 1
ATOM 2364 N N . GLY A 1 301 ? -11.631 -1.681 25.179 1.00 88.00 301 GLY A N 1
ATOM 2365 C CA . GLY A 1 301 ? -11.984 -0.645 24.199 1.00 88.00 301 GLY A CA 1
ATOM 2366 C C . GLY A 1 301 ? -12.673 -1.132 22.928 1.00 88.00 301 GLY A C 1
ATOM 2367 O O . GLY A 1 301 ? -13.509 -0.426 22.378 1.00 88.00 301 GLY A O 1
ATOM 2368 N N . ASN A 1 302 ? -12.376 -2.342 22.461 1.00 89.38 302 ASN A N 1
ATOM 2369 C CA . ASN A 1 302 ? -13.116 -2.946 21.351 1.00 89.38 302 ASN A CA 1
ATOM 2370 C C . ASN A 1 302 ? -14.518 -3.406 21.783 1.00 89.38 302 ASN A C 1
ATOM 2372 O O . ASN A 1 302 ? -15.464 -3.309 21.004 1.00 89.38 302 ASN A O 1
ATOM 2376 N N . ALA A 1 303 ? -14.650 -3.898 23.017 1.00 91.00 303 ALA A N 1
ATOM 2377 C CA . ALA A 1 303 ? -15.920 -4.360 23.557 1.00 91.00 303 ALA A CA 1
ATOM 2378 C C . ALA A 1 303 ? -16.884 -3.191 23.805 1.00 91.00 303 ALA A C 1
ATOM 2380 O O . ALA A 1 303 ? -18.046 -3.308 23.429 1.00 91.00 303 ALA A O 1
ATOM 2381 N N . THR A 1 304 ? -16.417 -2.034 24.294 1.00 94.44 304 THR A N 1
ATOM 2382 C CA . THR A 1 304 ? -17.287 -0.853 24.460 1.00 94.44 304 THR A CA 1
ATOM 2383 C C . THR A 1 304 ? -17.936 -0.425 23.142 1.00 94.44 304 THR A C 1
ATOM 2385 O O . THR A 1 304 ? -19.142 -0.199 23.090 1.00 94.44 304 THR A O 1
ATOM 2388 N N . VAL A 1 305 ? -17.168 -0.398 22.048 1.00 93.94 305 VAL A N 1
ATOM 2389 C CA . VAL A 1 305 ? -17.687 -0.098 20.703 1.00 93.94 305 VAL A CA 1
ATOM 2390 C C . VAL A 1 305 ? -18.664 -1.173 20.221 1.00 93.94 305 VAL A C 1
ATOM 2392 O O . VAL A 1 305 ? -19.718 -0.842 19.683 1.00 93.94 305 VAL A O 1
ATOM 2395 N N . GLY A 1 306 ? -18.347 -2.455 20.426 1.00 92.44 306 GLY A N 1
ATOM 2396 C CA . GLY A 1 306 ? -19.234 -3.559 20.048 1.00 92.44 306 GLY A CA 1
ATOM 2397 C C . GLY A 1 306 ? -20.581 -3.517 20.776 1.00 92.44 306 GLY A C 1
ATOM 2398 O O . GLY A 1 306 ? -21.625 -3.709 20.155 1.00 92.44 306 GLY A O 1
ATOM 2399 N N . HIS A 1 307 ? -20.561 -3.210 22.071 1.00 93.88 307 HIS A N 1
ATOM 2400 C CA . HIS A 1 307 ? -21.753 -3.102 22.908 1.00 93.88 307 HIS A CA 1
ATOM 2401 C C . HIS A 1 307 ? -22.605 -1.891 22.515 1.00 93.88 307 HIS A C 1
ATOM 2403 O O . HIS A 1 307 ? -23.812 -2.026 22.328 1.00 93.88 307 HIS A O 1
ATOM 2409 N N . ALA A 1 308 ? -21.978 -0.739 22.258 1.00 95.56 308 ALA A N 1
ATOM 2410 C CA . ALA A 1 308 ? -22.670 0.434 21.731 1.00 95.56 308 ALA A CA 1
ATOM 2411 C C . ALA A 1 308 ? -23.346 0.158 20.379 1.00 95.56 308 ALA A C 1
ATOM 2413 O O . ALA A 1 308 ? -24.512 0.502 20.184 1.00 95.56 308 ALA A O 1
ATOM 2414 N N . ALA A 1 309 ? -22.649 -0.517 19.459 1.00 94.50 309 ALA A N 1
ATOM 2415 C CA . ALA A 1 309 ? -23.217 -0.899 18.169 1.00 94.50 309 ALA A CA 1
ATOM 2416 C C . ALA A 1 309 ? -24.403 -1.865 18.324 1.00 94.50 309 ALA A C 1
ATOM 2418 O O . ALA A 1 309 ? -25.413 -1.708 17.638 1.00 94.50 309 ALA A O 1
ATOM 2419 N N . ALA A 1 310 ? -24.312 -2.831 19.243 1.00 92.81 310 ALA A N 1
ATOM 2420 C CA . ALA A 1 310 ? -25.411 -3.741 19.551 1.00 92.81 310 ALA A CA 1
ATOM 2421 C C . ALA A 1 310 ? -26.613 -3.008 20.170 1.00 92.81 310 ALA A C 1
ATOM 2423 O O . ALA A 1 310 ? -27.749 -3.272 19.779 1.00 92.81 310 ALA A O 1
ATOM 2424 N N . ALA A 1 311 ? -26.379 -2.053 21.075 1.00 94.25 311 ALA A N 1
ATOM 2425 C CA . ALA A 1 311 ? -27.428 -1.237 21.681 1.00 94.25 311 ALA A CA 1
ATOM 2426 C C . ALA A 1 311 ? -28.169 -0.376 20.645 1.00 94.25 311 ALA A C 1
ATOM 2428 O O . ALA A 1 311 ? -29.396 -0.284 20.698 1.00 94.25 311 ALA A O 1
ATOM 2429 N N . ILE A 1 312 ? -27.449 0.197 19.674 1.00 94.75 312 ILE A N 1
ATOM 2430 C CA . ILE A 1 312 ? -28.050 0.937 18.554 1.00 94.75 312 ILE A CA 1
ATOM 2431 C C . ILE A 1 312 ? -28.837 -0.009 17.643 1.00 94.75 312 ILE A C 1
ATOM 2433 O O . ILE A 1 312 ? -29.999 0.248 17.335 1.00 94.75 312 ILE A O 1
ATOM 2437 N N . ALA A 1 313 ? -28.244 -1.139 17.254 1.00 93.19 313 ALA A N 1
ATOM 2438 C CA . ALA A 1 313 ? -28.891 -2.114 16.378 1.00 93.19 313 ALA A CA 1
ATOM 2439 C C . ALA A 1 313 ? -30.176 -2.708 16.983 1.00 93.19 313 ALA A C 1
ATOM 2441 O O . ALA A 1 313 ? -31.136 -2.959 16.257 1.00 93.19 313 ALA A O 1
ATOM 2442 N N . ALA A 1 314 ? -30.206 -2.902 18.305 1.00 91.88 314 ALA A N 1
ATOM 2443 C CA . ALA A 1 314 ? -31.376 -3.369 19.044 1.00 91.88 314 ALA A CA 1
ATOM 2444 C C . ALA A 1 314 ? -32.419 -2.265 19.316 1.00 91.88 314 ALA A C 1
ATOM 2446 O O . ALA A 1 314 ? -33.504 -2.565 19.810 1.00 91.88 314 ALA A O 1
ATOM 2447 N N . GLY A 1 315 ? -32.112 -0.998 19.013 1.00 91.81 315 GLY A N 1
ATOM 2448 C CA . GLY A 1 315 ? -32.998 0.143 19.257 1.00 91.81 315 GLY A CA 1
ATOM 2449 C C . GLY A 1 315 ? -33.019 0.646 20.706 1.00 91.81 315 GLY A C 1
ATOM 2450 O O . GLY A 1 315 ? -33.880 1.450 21.058 1.00 91.81 315 GLY A O 1
ATOM 2451 N N . TYR A 1 316 ? -32.081 0.219 21.560 1.00 94.19 316 TYR A N 1
ATOM 2452 C CA . TYR A 1 316 ? -31.993 0.689 22.948 1.00 94.19 316 TYR A CA 1
ATOM 2453 C C . TYR A 1 316 ? -31.500 2.138 23.051 1.00 94.19 316 TYR A C 1
ATOM 2455 O O . TYR A 1 316 ? -31.950 2.882 23.920 1.00 94.19 316 TYR A O 1
ATOM 2463 N N . ALA A 1 317 ? -30.653 2.587 22.124 1.00 95.75 317 ALA A N 1
ATOM 2464 C CA . ALA A 1 317 ? -30.079 3.936 22.072 1.00 95.75 317 ALA A CA 1
ATOM 2465 C C . ALA A 1 317 ? -29.932 4.409 20.614 1.00 95.75 317 ALA A C 1
ATOM 2467 O O . ALA A 1 317 ? -29.869 3.584 19.708 1.00 95.75 317 ALA A O 1
ATOM 2468 N N . ASN A 1 318 ? -29.899 5.718 20.381 1.00 93.44 318 ASN A N 1
ATOM 2469 C CA . ASN A 1 318 ? -29.561 6.322 19.090 1.00 93.44 318 ASN A CA 1
ATOM 2470 C C . ASN A 1 318 ? -28.145 6.915 19.107 1.00 93.44 318 ASN A C 1
ATOM 2472 O O . ASN A 1 318 ? -27.406 6.765 18.138 1.00 93.44 318 ASN A O 1
ATOM 2476 N N . TYR A 1 319 ? -27.763 7.552 20.217 1.00 96.94 319 TYR A N 1
ATOM 2477 C CA . TYR A 1 319 ? -26.460 8.171 20.428 1.00 96.94 319 TYR A CA 1
ATOM 2478 C C . TYR A 1 319 ? -25.822 7.583 21.680 1.00 96.94 319 TYR A C 1
ATOM 2480 O O . TYR A 1 319 ? -26.169 7.930 22.812 1.00 96.94 319 TYR A O 1
ATOM 2488 N N . VAL A 1 320 ? -24.870 6.677 21.455 1.00 97.88 320 VAL A N 1
ATOM 2489 C CA . VAL A 1 320 ? -24.123 6.006 22.516 1.00 97.88 320 VAL A CA 1
ATOM 2490 C C . VAL A 1 320 ? -22.715 6.568 22.589 1.00 97.88 320 VAL A C 1
ATOM 2492 O O . VAL A 1 320 ? -21.995 6.577 21.592 1.00 97.88 320 VAL A O 1
ATOM 2495 N N . VAL A 1 321 ? -22.295 6.978 23.782 1.00 97.31 321 VAL A N 1
ATOM 2496 C CA . VAL A 1 321 ? -20.921 7.415 24.018 1.00 97.31 321 VAL A CA 1
ATOM 2497 C C . VAL A 1 321 ? -20.120 6.299 24.679 1.00 97.31 321 VAL A C 1
ATOM 2499 O O . VAL A 1 321 ? -20.389 5.914 25.818 1.00 97.31 321 VAL A O 1
ATOM 2502 N N . CYS A 1 322 ? -19.100 5.816 23.970 1.00 96.38 322 CYS A N 1
ATOM 2503 C CA . CYS A 1 322 ? -18.069 4.939 24.516 1.00 96.38 322 CYS A CA 1
ATOM 2504 C C . CYS A 1 322 ? -16.963 5.799 25.126 1.00 96.38 322 CYS A C 1
ATOM 2506 O O . CYS A 1 322 ? -16.195 6.410 24.381 1.00 96.38 322 CYS A O 1
ATOM 2508 N N . PHE A 1 323 ? -16.851 5.858 26.452 1.00 93.88 323 PHE A N 1
ATOM 2509 C CA . PHE A 1 323 ? -15.889 6.758 27.091 1.00 93.88 323 PHE A CA 1
ATOM 2510 C C . PHE A 1 323 ? -14.988 6.071 28.107 1.00 93.88 323 PHE A C 1
ATOM 2512 O O . PHE A 1 323 ? -15.330 5.083 28.756 1.00 93.88 323 PHE A O 1
ATOM 2519 N N . ARG A 1 324 ? -13.810 6.67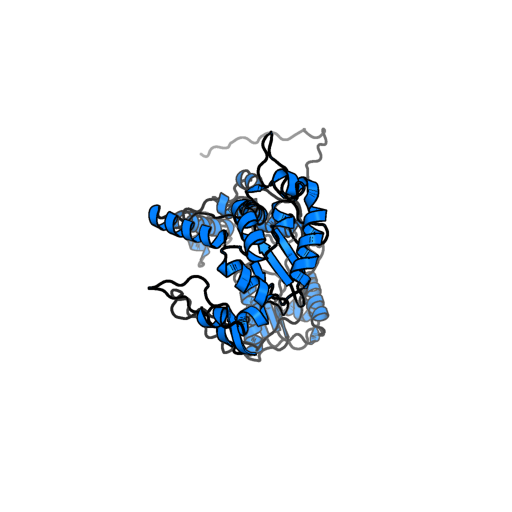2 28.257 1.00 90.94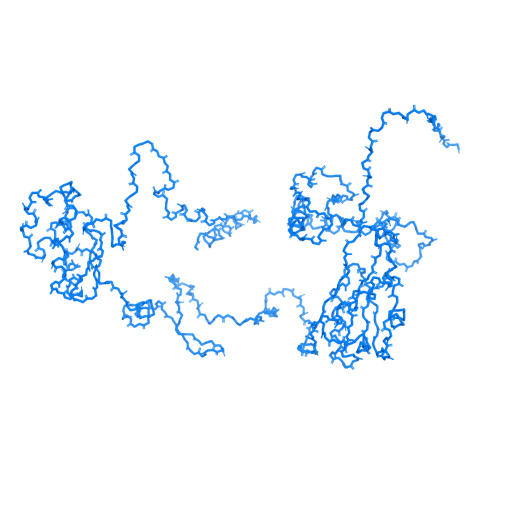 324 ARG A N 1
ATOM 2520 C CA . ARG A 1 324 ? -12.853 6.399 29.317 1.00 90.94 324 ARG A CA 1
ATOM 2521 C C . ARG A 1 324 ? -12.209 7.714 29.715 1.00 90.94 324 ARG A C 1
ATOM 2523 O O . ARG A 1 324 ? -11.726 8.441 28.854 1.00 90.94 324 ARG A O 1
ATOM 2530 N N . ALA A 1 325 ? -12.142 7.988 31.008 1.00 88.94 325 ALA A N 1
ATOM 2531 C CA . ALA A 1 325 ? -11.281 9.040 31.526 1.00 88.94 325 ALA A CA 1
ATOM 2532 C C . ALA A 1 325 ? -10.681 8.583 32.847 1.00 88.94 325 ALA A C 1
ATOM 2534 O O . ALA A 1 325 ? -11.384 8.045 33.699 1.00 88.94 325 ALA A O 1
ATOM 2535 N N . ALA A 1 326 ? -9.376 8.763 32.996 1.00 82.50 326 ALA A N 1
ATOM 2536 C CA . ALA A 1 326 ? -8.661 8.276 34.158 1.00 82.50 326 ALA A CA 1
ATOM 2537 C C . ALA A 1 326 ? -7.436 9.148 34.440 1.00 82.50 326 ALA A C 1
ATOM 2539 O O . ALA A 1 326 ? -6.723 9.564 33.528 1.00 82.50 326 ALA A O 1
ATOM 2540 N N . ASN A 1 327 ? -7.156 9.376 35.720 1.00 77.19 327 ASN A N 1
ATOM 2541 C CA . ASN A 1 327 ? -5.965 10.073 36.193 1.00 77.19 327 ASN A CA 1
ATOM 2542 C C . ASN A 1 327 ? -4.915 9.046 36.644 1.00 77.19 327 ASN A C 1
ATOM 2544 O O . ASN A 1 327 ? -4.488 9.015 37.794 1.00 77.19 327 ASN A O 1
ATOM 2548 N N . LEU A 1 328 ? -4.466 8.180 35.736 1.00 60.44 328 LEU A N 1
ATOM 2549 C CA . LEU A 1 328 ? -3.705 6.959 36.060 1.00 60.44 328 LEU A CA 1
ATOM 2550 C C . LEU A 1 328 ? -2.307 7.195 36.661 1.00 60.44 328 LEU A C 1
ATOM 2552 O O . LEU A 1 328 ? -1.663 6.257 37.136 1.00 60.44 328 LEU A O 1
ATOM 2556 N N . ARG A 1 329 ? -1.834 8.452 36.692 1.00 54.50 329 ARG A N 1
ATOM 2557 C CA . ARG A 1 329 ? -0.569 8.855 37.331 1.00 54.50 329 ARG A CA 1
ATOM 2558 C C . ARG A 1 329 ? -0.739 9.717 38.594 1.00 54.50 329 ARG A C 1
ATOM 2560 O O . ARG A 1 329 ? 0.074 9.543 39.515 1.00 54.50 329 ARG A O 1
ATOM 2567 N N . SER A 1 330 ? -1.728 10.621 38.622 1.00 49.06 330 SER A N 1
ATOM 2568 C CA . SER A 1 330 ? -2.059 11.544 39.732 1.00 49.06 330 SER A CA 1
ATOM 2569 C C . SER A 1 330 ? -3.141 11.010 40.687 1.00 49.06 330 SER A C 1
ATOM 2571 O O . SER A 1 330 ? -3.245 11.496 41.807 1.00 49.06 330 SER A O 1
ATOM 2573 N N . GLY A 1 331 ? -3.896 9.993 40.268 1.00 54.16 331 GLY A N 1
ATOM 2574 C CA . GLY A 1 331 ? -4.895 9.245 41.032 1.00 54.16 331 GLY A CA 1
ATOM 2575 C C . GLY A 1 331 ? -4.491 7.776 41.230 1.00 54.16 331 GLY A C 1
ATOM 2576 O O . GLY A 1 331 ? -3.367 7.474 41.643 1.00 54.16 331 GLY A O 1
ATOM 2577 N N . MET A 1 332 ? -5.406 6.837 40.962 1.00 50.12 332 MET A N 1
ATOM 2578 C CA . MET A 1 332 ? -5.183 5.403 41.188 1.00 50.12 332 MET A CA 1
ATOM 2579 C C . MET A 1 332 ? -4.256 4.781 40.123 1.00 50.12 332 MET A C 1
ATOM 2581 O O . MET A 1 332 ? -4.563 4.799 38.937 1.00 50.12 332 MET A O 1
ATOM 2585 N N . ARG A 1 333 ? -3.132 4.176 40.541 1.00 55.72 333 ARG A N 1
ATOM 2586 C CA . ARG A 1 333 ? -2.181 3.498 39.631 1.00 55.72 333 ARG A CA 1
ATOM 2587 C C . ARG A 1 333 ? -2.496 2.011 39.469 1.00 55.72 333 ARG A C 1
ATOM 2589 O O . ARG A 1 333 ? -2.450 1.281 40.458 1.00 55.72 333 ARG A O 1
ATOM 2596 N N . LEU A 1 334 ? -2.704 1.562 38.230 1.00 54.59 334 LEU A N 1
ATOM 2597 C CA . LEU A 1 334 ? -3.014 0.163 37.887 1.00 54.59 334 LEU A CA 1
ATOM 2598 C C . LEU A 1 334 ? -1.792 -0.781 37.960 1.00 54.59 334 LEU A C 1
ATOM 2600 O O . LEU A 1 334 ? -1.938 -1.941 38.330 1.00 54.59 334 LEU A O 1
ATOM 2604 N N . GLY A 1 335 ? -0.577 -0.288 37.692 1.00 47.34 335 GLY A N 1
ATOM 2605 C CA . GLY A 1 335 ? 0.648 -1.106 37.627 1.00 47.34 335 GLY A CA 1
ATOM 2606 C C . GLY A 1 335 ? 1.306 -1.493 38.964 1.00 47.34 335 GLY A C 1
ATOM 2607 O O . GLY A 1 335 ? 2.434 -1.985 38.968 1.00 47.34 335 GLY A O 1
ATOM 2608 N N . ARG A 1 336 ? 0.676 -1.240 40.122 1.00 54.34 336 ARG A N 1
ATOM 2609 C CA . ARG A 1 336 ? 1.220 -1.648 41.435 1.00 54.34 336 ARG A CA 1
ATOM 2610 C C . ARG A 1 336 ? 0.558 -2.929 41.922 1.00 54.34 336 ARG A C 1
ATOM 2612 O O . ARG A 1 336 ? -0.664 -2.994 41.993 1.00 54.34 336 ARG A O 1
ATOM 2619 N N . ALA A 1 337 ? 1.377 -3.882 42.371 1.00 53.88 337 ALA A N 1
ATOM 2620 C CA . ALA A 1 337 ? 0.905 -5.005 43.170 1.00 53.88 337 ALA A CA 1
ATOM 2621 C C . ALA A 1 337 ? 0.134 -4.466 44.385 1.00 53.88 337 ALA A C 1
ATOM 2623 O O . ALA A 1 337 ? 0.690 -3.723 45.202 1.00 53.88 337 ALA A O 1
ATOM 2624 N N . ARG A 1 338 ? -1.150 -4.808 44.484 1.00 56.16 338 ARG A N 1
ATOM 2625 C CA . ARG A 1 338 ? -1.935 -4.594 45.699 1.00 56.16 338 ARG A CA 1
ATOM 2626 C C . ARG A 1 338 ? -1.868 -5.874 46.509 1.00 56.16 338 ARG A C 1
ATOM 2628 O O . ARG A 1 338 ? -2.248 -6.928 46.013 1.00 56.16 338 ARG A O 1
ATOM 2635 N N . GLY A 1 339 ? -1.351 -5.778 47.731 1.00 52.72 339 GLY A N 1
ATOM 2636 C CA . GLY A 1 339 ? -1.522 -6.850 48.705 1.00 52.72 339 GLY A CA 1
ATOM 2637 C C . GLY A 1 339 ? -3.024 -7.079 48.916 1.00 52.72 339 GLY A C 1
ATOM 2638 O O . GLY A 1 339 ? -3.778 -6.105 48.924 1.00 52.72 339 GLY A O 1
ATOM 2639 N N . PRO A 1 340 ? -3.488 -8.324 49.027 1.00 50.28 340 PRO A N 1
ATOM 2640 C CA . PRO A 1 340 ? -4.908 -8.586 49.180 1.00 50.28 340 PRO A CA 1
ATOM 2641 C C . PRO A 1 340 ? -5.340 -8.270 50.615 1.00 50.28 340 PRO A C 1
ATOM 2643 O O . PRO A 1 340 ? -4.734 -8.770 51.557 1.00 50.28 340 PRO A O 1
ATOM 2646 N N . GLU A 1 341 ? -6.408 -7.486 50.793 1.00 53.34 341 GLU A N 1
ATOM 2647 C CA . GLU A 1 341 ? -7.050 -7.337 52.112 1.00 53.34 341 GLU A CA 1
ATOM 2648 C C . GLU A 1 341 ? -7.782 -8.630 52.521 1.00 53.34 341 GLU A C 1
ATOM 2650 O O . GLU A 1 341 ? -7.838 -8.953 53.703 1.00 53.34 341 GLU A O 1
ATOM 2655 N N . ARG A 1 342 ? -8.257 -9.423 51.543 1.00 52.41 342 ARG A N 1
ATOM 2656 C CA . ARG A 1 342 ? -8.743 -10.811 51.676 1.00 52.41 342 ARG A CA 1
ATOM 2657 C C . ARG A 1 342 ? -8.617 -11.540 50.329 1.00 52.41 342 ARG A C 1
ATOM 2659 O O . ARG A 1 342 ? -9.252 -11.137 49.360 1.00 52.41 342 ARG A O 1
ATOM 2666 N N . ILE A 1 343 ? -7.840 -12.627 50.253 1.00 55.59 343 ILE A N 1
ATOM 2667 C CA . ILE A 1 343 ? -7.875 -13.554 49.102 1.00 55.59 343 ILE A CA 1
ATOM 2668 C C . ILE A 1 343 ? -8.973 -14.586 49.375 1.00 55.59 343 ILE A C 1
ATOM 2670 O O . ILE A 1 343 ? -8.705 -15.625 49.970 1.00 55.59 343 ILE A O 1
ATOM 2674 N N . ALA A 1 344 ? -10.212 -14.317 48.973 1.00 46.50 344 ALA A N 1
ATOM 2675 C CA . ALA A 1 344 ? -11.273 -15.321 49.033 1.00 46.50 344 ALA A CA 1
ATOM 2676 C C . ALA A 1 344 ? -12.107 -15.304 47.745 1.00 46.50 344 ALA A C 1
ATOM 2678 O O . ALA A 1 344 ? -12.810 -14.336 47.477 1.00 46.50 344 ALA A O 1
ATOM 2679 N N . GLY A 1 345 ? -12.032 -16.394 46.968 1.00 55.22 345 GLY A N 1
ATOM 2680 C CA . GLY A 1 345 ? -13.072 -16.775 46.005 1.00 55.22 345 GLY A CA 1
ATOM 2681 C C . GLY A 1 345 ? -12.995 -16.224 44.574 1.00 55.22 345 GLY A C 1
ATOM 2682 O O . GLY A 1 345 ? -14.032 -16.171 43.924 1.00 55.22 345 GLY A O 1
ATOM 2683 N N . GLY A 1 346 ? -11.824 -15.844 44.045 1.00 63.50 346 GLY A N 1
ATOM 2684 C CA . GLY A 1 346 ? -11.705 -15.334 42.663 1.00 63.50 346 GLY A CA 1
ATOM 2685 C C . GLY A 1 346 ? -10.479 -15.853 41.898 1.00 63.50 346 GLY A C 1
ATOM 2686 O O . GLY A 1 346 ? -9.637 -16.528 42.486 1.00 63.50 346 GLY A O 1
ATOM 2687 N N . PRO A 1 347 ? -10.309 -15.515 40.601 1.00 62.28 347 PRO A N 1
ATOM 2688 C CA . PRO A 1 347 ? -9.163 -15.952 39.788 1.00 62.28 347 PRO A CA 1
ATOM 2689 C C . PRO A 1 347 ? -7.798 -15.630 40.416 1.00 62.28 347 PRO A C 1
ATOM 2691 O O . PRO A 1 347 ? -6.835 -16.379 40.260 1.00 62.28 347 PRO A O 1
ATOM 2694 N N . GLN A 1 348 ? -7.724 -14.546 41.196 1.00 64.06 348 GLN A N 1
ATOM 2695 C CA . GLN A 1 348 ? -6.521 -14.166 41.935 1.00 64.06 348 GLN A CA 1
ATOM 2696 C C . GLN A 1 348 ? -6.141 -15.176 43.026 1.00 64.06 348 GLN A C 1
ATOM 2698 O O . GLN A 1 348 ? -4.961 -15.291 43.333 1.00 64.06 348 GLN A O 1
ATOM 2703 N N . SER A 1 349 ? -7.074 -15.970 43.562 1.00 70.81 349 SER A N 1
ATOM 2704 C CA . SER A 1 349 ? -6.773 -17.028 44.538 1.00 70.81 349 SER A CA 1
ATOM 2705 C C . SER A 1 349 ? -5.835 -18.103 43.984 1.00 70.81 349 SER A C 1
ATOM 2707 O O . SER A 1 349 ? -5.086 -18.699 44.749 1.00 70.81 349 SER A O 1
ATOM 2709 N N . PHE A 1 350 ? -5.825 -18.313 42.665 1.00 74.06 350 PHE A N 1
ATOM 2710 C CA . PHE A 1 350 ? -4.944 -19.286 42.014 1.00 74.06 350 PHE A CA 1
ATOM 2711 C C . PHE A 1 350 ? -3.569 -18.726 41.658 1.00 74.06 350 PHE A C 1
ATOM 2713 O O . PHE A 1 350 ? -2.645 -19.503 41.449 1.00 74.06 350 PHE A O 1
ATOM 2720 N N . ALA A 1 351 ? -3.424 -17.404 41.560 1.00 76.62 351 ALA A N 1
ATOM 2721 C CA . ALA A 1 351 ? -2.220 -16.765 41.031 1.00 76.62 351 ALA A CA 1
ATOM 2722 C C . ALA A 1 351 ? -1.449 -15.970 42.098 1.00 76.62 351 ALA A C 1
ATOM 2724 O O . ALA A 1 351 ? -0.217 -15.986 42.120 1.00 76.62 351 ALA A O 1
ATOM 2725 N N . ALA A 1 352 ? -2.165 -15.331 43.025 1.00 74.44 352 ALA A N 1
ATOM 2726 C CA . ALA A 1 352 ? -1.595 -14.523 44.095 1.00 74.44 352 ALA A CA 1
ATOM 2727 C C . ALA A 1 352 ? -0.657 -15.307 45.036 1.00 74.44 352 ALA A C 1
ATOM 2729 O O . ALA A 1 352 ? 0.425 -14.786 45.317 1.00 74.44 352 ALA A O 1
ATOM 2730 N N . PRO A 1 353 ? -0.967 -16.556 45.467 1.00 79.94 353 PRO A N 1
ATOM 2731 C CA . PRO A 1 353 ? -0.043 -17.346 46.291 1.00 79.94 353 PRO A CA 1
ATOM 2732 C C . PRO A 1 353 ? 1.312 -17.609 45.621 1.00 79.94 353 PRO A C 1
ATOM 2734 O O . PRO A 1 353 ? 2.313 -17.792 46.304 1.00 79.94 353 PRO A O 1
ATOM 2737 N N . TRP A 1 354 ? 1.355 -17.577 44.286 1.00 77.88 354 TRP A N 1
ATOM 2738 C CA . TRP A 1 354 ? 2.562 -17.783 43.483 1.00 77.88 354 TRP A CA 1
ATOM 2739 C C . TRP A 1 354 ? 3.236 -16.469 43.060 1.00 77.88 354 TRP A C 1
ATOM 2741 O O . TRP A 1 354 ? 4.048 -16.451 42.138 1.00 77.88 354 TRP A O 1
ATOM 2751 N N . GLY A 1 355 ? 2.891 -15.345 43.698 1.00 76.50 355 GLY A N 1
ATOM 2752 C CA . GLY A 1 355 ? 3.516 -14.042 43.451 1.00 76.50 355 GLY A CA 1
ATOM 2753 C C . GLY A 1 355 ? 2.995 -13.294 42.217 1.00 76.50 355 GLY A C 1
ATOM 2754 O O . GLY A 1 355 ? 3.443 -12.177 41.939 1.00 76.50 355 GLY A O 1
ATOM 2755 N N . MET A 1 356 ? 2.005 -13.828 41.494 1.00 80.00 356 MET A N 1
ATOM 2756 C CA . MET A 1 356 ? 1.364 -13.142 40.365 1.00 80.00 356 MET A CA 1
ATOM 2757 C C . MET A 1 356 ? 0.342 -12.104 40.859 1.00 80.00 356 MET A C 1
ATOM 2759 O O . MET A 1 356 ? -0.866 -12.299 40.797 1.00 80.00 356 MET A O 1
ATOM 2763 N N . MET A 1 357 ? 0.864 -10.992 41.384 1.00 75.56 357 MET A N 1
ATOM 2764 C CA . MET A 1 357 ? 0.091 -9.903 42.000 1.00 75.56 357 MET A CA 1
ATOM 2765 C C . MET A 1 357 ? -0.170 -8.687 41.095 1.00 75.56 357 MET A C 1
ATOM 2767 O O . MET A 1 357 ? -0.862 -7.757 41.506 1.00 75.56 357 MET A O 1
ATOM 2771 N N . ALA A 1 358 ? 0.422 -8.639 39.900 1.00 75.88 358 ALA A N 1
ATOM 2772 C CA . ALA A 1 358 ? 0.286 -7.527 38.961 1.00 75.88 358 ALA A CA 1
ATOM 2773 C C . ALA A 1 358 ? 0.006 -8.059 37.546 1.00 75.88 358 ALA A C 1
ATOM 2775 O O . ALA A 1 358 ? 0.539 -9.116 37.195 1.00 75.88 358 ALA A O 1
ATOM 2776 N N . PRO A 1 359 ? -0.748 -7.327 36.700 1.00 77.75 359 PRO A N 1
ATOM 2777 C CA . PRO A 1 359 ? -1.034 -7.740 35.321 1.00 77.75 359 PRO A CA 1
ATOM 2778 C C . PRO A 1 359 ? 0.224 -8.123 34.531 1.00 77.75 359 PRO A C 1
ATOM 2780 O O . PRO A 1 359 ? 0.232 -9.117 33.810 1.00 77.75 359 PRO A O 1
ATOM 2783 N N . ALA A 1 360 ? 1.318 -7.387 34.747 1.00 83.88 360 ALA A N 1
ATOM 2784 C CA . ALA A 1 360 ? 2.629 -7.645 34.163 1.00 83.88 360 ALA A CA 1
ATOM 2785 C C . ALA A 1 360 ? 3.117 -9.093 34.357 1.00 83.88 360 ALA A C 1
ATOM 2787 O O . ALA A 1 360 ? 3.680 -9.676 33.433 1.00 83.88 360 ALA A O 1
ATOM 2788 N N . HIS A 1 361 ? 2.870 -9.693 35.529 1.00 86.31 361 HIS A N 1
ATOM 2789 C CA . HIS A 1 361 ? 3.259 -11.076 35.820 1.00 86.31 361 HIS A CA 1
ATOM 2790 C C . HIS A 1 361 ? 2.500 -12.071 34.933 1.00 86.31 361 HIS A C 1
ATOM 2792 O O . HIS A 1 361 ? 3.095 -13.003 34.397 1.00 86.31 361 HIS A O 1
ATOM 2798 N N . HIS A 1 362 ? 1.204 -11.836 34.715 1.00 84.62 362 HIS A N 1
ATOM 2799 C CA . HIS A 1 362 ? 0.380 -12.674 33.844 1.00 84.62 362 HIS A CA 1
ATOM 2800 C C . HIS A 1 362 ? 0.796 -12.544 32.375 1.00 84.62 362 HIS A C 1
ATOM 2802 O O . HIS A 1 362 ? 0.960 -13.554 31.690 1.00 84.62 362 HIS A O 1
ATOM 2808 N N . PHE A 1 363 ? 1.051 -11.319 31.901 1.00 88.00 363 PHE A N 1
ATOM 2809 C CA . PHE A 1 363 ? 1.549 -11.102 30.541 1.00 88.00 363 PHE A CA 1
ATOM 2810 C C . PHE A 1 363 ? 2.926 -11.732 30.315 1.00 88.00 363 PHE A C 1
ATOM 2812 O O . PHE A 1 363 ? 3.140 -12.334 29.265 1.00 88.00 363 PHE A O 1
ATOM 2819 N N . GLY A 1 364 ? 3.820 -11.694 31.309 1.00 91.44 364 GLY A N 1
ATOM 2820 C CA . GLY A 1 364 ? 5.104 -12.399 31.249 1.00 91.44 364 GLY A CA 1
ATOM 2821 C C . GLY A 1 364 ? 4.944 -13.897 30.962 1.00 91.44 364 GLY A C 1
ATOM 2822 O O . GLY A 1 364 ? 5.666 -14.446 30.129 1.00 91.44 364 GLY A O 1
ATOM 2823 N N . MET A 1 365 ? 3.938 -14.551 31.555 1.00 91.44 365 MET A N 1
ATOM 2824 C CA . MET A 1 365 ? 3.640 -15.967 31.293 1.00 91.44 365 MET A CA 1
ATOM 2825 C C . MET A 1 365 ? 3.126 -16.214 29.870 1.00 91.44 365 MET A C 1
ATOM 2827 O O . MET A 1 365 ? 3.556 -17.174 29.224 1.00 91.44 365 MET A O 1
ATOM 2831 N N . PHE A 1 366 ? 2.253 -15.347 29.347 1.00 91.50 366 PHE A N 1
ATOM 2832 C CA . PHE A 1 366 ? 1.789 -15.446 27.958 1.00 91.50 366 PHE A CA 1
ATOM 2833 C C . PHE A 1 366 ? 2.941 -15.275 26.964 1.00 91.50 366 PHE A C 1
ATOM 2835 O O . PHE A 1 366 ? 3.074 -16.061 26.023 1.00 91.50 366 PHE A O 1
ATOM 2842 N N . VAL A 1 367 ? 3.820 -14.304 27.217 1.00 93.94 367 VAL A N 1
ATOM 2843 C CA . VAL A 1 367 ? 5.006 -14.043 26.395 1.00 93.94 367 VAL A CA 1
ATOM 2844 C C . VAL A 1 367 ? 5.968 -15.229 26.446 1.00 93.94 367 VAL A C 1
ATOM 2846 O O . VAL A 1 367 ? 6.375 -15.718 25.395 1.00 93.94 367 VAL A O 1
ATOM 2849 N N . ARG A 1 368 ? 6.252 -15.791 27.630 1.00 93.94 368 ARG A N 1
ATOM 2850 C CA . ARG A 1 368 ? 7.062 -17.018 27.751 1.00 93.94 368 ARG A CA 1
ATOM 2851 C C . ARG A 1 368 ? 6.485 -18.182 26.962 1.00 93.94 368 ARG A C 1
ATOM 2853 O O . ARG A 1 368 ? 7.223 -18.874 26.263 1.00 93.94 368 ARG A O 1
ATOM 2860 N N . ARG A 1 369 ? 5.174 -18.414 27.062 1.00 94.69 369 ARG A N 1
ATOM 2861 C CA . ARG A 1 369 ? 4.512 -19.486 26.309 1.00 94.69 369 ARG A CA 1
ATOM 2862 C C . ARG A 1 369 ? 4.677 -19.279 24.805 1.00 94.69 369 ARG A C 1
ATOM 2864 O O . ARG A 1 369 ? 4.938 -20.248 24.094 1.00 94.69 369 ARG A O 1
ATOM 2871 N N . TYR A 1 370 ? 4.554 -18.040 24.334 1.00 94.69 370 TYR A N 1
ATOM 2872 C CA . TYR A 1 370 ? 4.778 -17.693 22.934 1.00 94.69 370 TYR A CA 1
ATOM 2873 C C . TYR A 1 370 ? 6.231 -17.956 22.508 1.00 94.69 370 TYR A C 1
ATOM 2875 O O . TYR A 1 370 ? 6.458 -18.607 21.490 1.00 94.69 370 TYR A O 1
ATOM 2883 N N . MET A 1 371 ? 7.209 -17.533 23.316 1.00 95.81 371 MET A N 1
ATOM 2884 C CA . MET A 1 371 ? 8.636 -17.794 23.079 1.00 95.81 371 MET A CA 1
ATOM 2885 C C . MET A 1 371 ? 8.936 -19.292 22.992 1.00 95.81 371 MET A C 1
ATOM 2887 O O . MET A 1 371 ? 9.575 -19.728 22.042 1.00 95.81 371 MET A O 1
ATOM 2891 N N . HIS A 1 372 ? 8.412 -20.094 23.923 1.00 94.81 372 HIS A N 1
ATOM 2892 C CA . HIS A 1 372 ? 8.591 -21.547 23.907 1.00 94.81 372 HIS A CA 1
ATOM 2893 C C . HIS A 1 372 ? 7.950 -22.200 22.676 1.00 94.81 372 HIS A C 1
ATOM 2895 O O . HIS A 1 372 ? 8.500 -23.144 22.118 1.00 94.81 372 HIS A O 1
ATOM 2901 N N . LYS A 1 373 ? 6.757 -21.751 22.265 1.00 95.75 373 LYS A N 1
ATOM 2902 C CA . LYS A 1 373 ? 6.023 -22.373 21.154 1.00 95.75 373 LYS A CA 1
ATOM 2903 C C . LYS A 1 373 ? 6.617 -22.029 19.787 1.00 95.75 373 LYS A C 1
ATOM 2905 O O . LYS A 1 373 ? 6.614 -22.881 18.908 1.00 95.75 373 LYS A O 1
ATOM 2910 N N . TYR A 1 374 ? 7.080 -20.794 19.605 1.00 93.69 374 TYR A N 1
ATOM 2911 C CA . TYR A 1 374 ? 7.452 -20.260 18.291 1.00 93.69 374 TYR A CA 1
ATOM 2912 C C . TYR A 1 374 ? 8.929 -19.860 18.177 1.00 93.69 374 TYR A C 1
ATOM 2914 O O . TYR A 1 374 ? 9.318 -19.261 17.180 1.00 93.69 374 TYR A O 1
ATOM 2922 N N . GLY A 1 375 ? 9.751 -20.133 19.196 1.00 92.81 375 GLY A N 1
ATOM 2923 C CA . GLY A 1 375 ? 11.165 -19.742 19.210 1.00 92.81 375 GLY A CA 1
ATOM 2924 C C . GLY A 1 375 ? 11.385 -18.226 19.262 1.00 92.81 375 GLY A C 1
ATOM 2925 O O . GLY A 1 375 ? 12.449 -17.739 18.884 1.00 92.81 375 GLY A O 1
ATOM 2926 N N . ALA A 1 376 ? 10.381 -17.451 19.688 1.00 94.44 376 ALA A N 1
ATOM 2927 C CA . ALA A 1 376 ? 10.520 -16.003 19.772 1.00 94.44 376 ALA A CA 1
ATOM 2928 C C . ALA A 1 376 ? 11.475 -15.588 20.903 1.00 94.44 376 ALA A C 1
ATOM 2930 O O . ALA A 1 376 ? 11.621 -16.290 21.902 1.00 94.44 376 ALA A O 1
ATOM 2931 N N . THR A 1 377 ? 12.100 -14.420 20.764 1.00 95.12 377 THR A N 1
ATOM 2932 C CA . THR A 1 377 ? 13.059 -13.876 21.737 1.00 95.12 377 THR A CA 1
ATOM 2933 C C . THR A 1 377 ? 12.573 -12.534 22.289 1.00 95.12 377 THR A C 1
ATOM 2935 O O . THR A 1 377 ? 11.729 -11.886 21.669 1.00 95.12 377 THR A O 1
ATOM 2938 N N . SER A 1 378 ? 13.136 -12.065 23.413 1.00 93.56 378 SER A N 1
ATOM 2939 C CA . SER A 1 378 ? 12.885 -10.698 23.920 1.00 93.56 378 SER A CA 1
ATOM 2940 C C . SER A 1 378 ? 13.173 -9.636 22.847 1.00 93.56 378 SER A C 1
ATOM 2942 O O . SER A 1 378 ? 12.460 -8.641 22.736 1.00 93.56 378 SER A O 1
ATOM 2944 N N . ARG A 1 379 ? 14.151 -9.881 21.962 1.00 95.19 379 ARG A N 1
ATOM 2945 C CA . ARG A 1 379 ? 14.444 -9.007 20.817 1.00 95.19 379 ARG A CA 1
ATOM 2946 C C . ARG A 1 379 ? 13.279 -8.894 19.833 1.00 95.19 379 ARG A C 1
ATOM 2948 O O . ARG A 1 379 ? 13.043 -7.803 19.329 1.00 95.19 379 ARG A O 1
ATOM 2955 N N . HIS A 1 380 ? 12.519 -9.963 19.591 1.00 94.69 380 HIS A N 1
ATOM 2956 C CA . HIS A 1 380 ? 11.329 -9.888 18.734 1.00 94.69 380 HIS A CA 1
ATOM 2957 C C . HIS A 1 380 ? 10.233 -9.011 19.352 1.00 94.69 380 HIS A C 1
ATOM 2959 O O . HIS A 1 380 ? 9.637 -8.203 18.648 1.00 94.69 380 HIS A O 1
ATOM 2965 N N . PHE A 1 381 ? 10.004 -9.118 20.665 1.00 92.12 381 PHE A N 1
ATOM 2966 C CA . PHE A 1 381 ? 9.040 -8.260 21.364 1.00 92.12 381 PHE A CA 1
ATOM 2967 C C . PHE A 1 381 ? 9.516 -6.807 21.454 1.00 92.12 381 PHE A C 1
ATOM 2969 O O . PHE A 1 381 ? 8.722 -5.894 21.248 1.00 92.12 381 PHE A O 1
ATOM 2976 N N . GLY A 1 382 ? 10.819 -6.584 21.644 1.00 94.69 382 GLY A N 1
ATOM 2977 C CA . GLY A 1 382 ? 11.397 -5.243 21.720 1.00 94.69 382 GLY A CA 1
ATOM 2978 C C . GLY A 1 382 ? 11.181 -4.399 20.464 1.00 94.69 382 GLY A C 1
ATOM 2979 O O . GLY A 1 382 ? 11.050 -3.179 20.567 1.00 94.69 382 GLY A O 1
ATOM 2980 N N . TRP A 1 383 ? 11.060 -5.021 19.286 1.00 96.44 383 TRP A N 1
ATOM 2981 C CA . TRP A 1 383 ? 10.696 -4.301 18.062 1.00 96.44 383 TRP A CA 1
ATOM 2982 C C . TRP A 1 383 ? 9.304 -3.667 18.136 1.00 96.44 383 TRP A C 1
ATOM 2984 O O . TRP A 1 383 ? 9.124 -2.573 17.612 1.00 96.44 383 TRP A O 1
ATOM 2994 N N . VAL A 1 384 ? 8.354 -4.262 18.868 1.00 94.00 384 VAL A N 1
ATOM 2995 C CA . VAL A 1 384 ? 7.039 -3.644 19.111 1.00 94.00 384 VAL A CA 1
ATOM 2996 C C . VAL A 1 384 ? 7.210 -2.320 19.858 1.00 94.00 384 VAL A C 1
ATOM 2998 O O . VAL A 1 384 ? 6.650 -1.302 19.453 1.00 94.00 384 VAL A O 1
ATOM 3001 N N . ALA A 1 385 ? 8.033 -2.296 20.909 1.00 93.12 385 ALA A N 1
ATOM 3002 C CA . ALA A 1 385 ? 8.307 -1.079 21.669 1.00 93.12 385 ALA A CA 1
ATOM 3003 C C . ALA A 1 385 ? 9.014 -0.001 20.823 1.00 93.12 385 ALA A C 1
ATOM 3005 O O . ALA A 1 385 ? 8.669 1.181 20.929 1.00 93.12 385 ALA A O 1
ATOM 3006 N N . VAL A 1 386 ? 9.973 -0.398 19.976 1.00 95.25 386 VAL A N 1
ATOM 3007 C CA . VAL A 1 386 ? 10.691 0.499 19.049 1.00 95.25 386 VAL A CA 1
ATOM 3008 C C . VAL A 1 386 ? 9.723 1.132 18.052 1.00 95.25 386 VAL A C 1
ATOM 3010 O O . VAL A 1 386 ? 9.646 2.359 17.975 1.00 95.25 386 VAL A O 1
ATOM 3013 N N . THR A 1 387 ? 8.917 0.321 17.364 1.00 95.00 387 THR A N 1
ATOM 3014 C CA . THR A 1 387 ? 7.939 0.795 16.375 1.00 95.00 387 THR A CA 1
ATOM 3015 C C . THR A 1 387 ? 6.894 1.712 17.009 1.00 95.00 387 THR A C 1
ATOM 3017 O O . THR A 1 387 ? 6.634 2.805 16.504 1.00 95.00 387 THR A O 1
ATOM 3020 N N . LEU A 1 388 ? 6.334 1.341 18.168 1.00 92.81 388 LEU A N 1
ATOM 3021 C CA . LEU A 1 388 ? 5.387 2.204 18.883 1.00 92.81 388 LEU A CA 1
ATOM 3022 C C . LEU A 1 388 ? 6.016 3.550 19.266 1.00 92.81 388 LEU A C 1
ATOM 3024 O O . LEU A 1 388 ? 5.347 4.586 19.211 1.00 92.81 388 LEU A O 1
ATOM 3028 N N . ARG A 1 389 ? 7.305 3.567 19.632 1.00 92.75 389 ARG A N 1
ATOM 3029 C CA . ARG A 1 389 ? 7.994 4.816 19.963 1.00 92.75 389 ARG A CA 1
ATOM 3030 C C . ARG A 1 389 ? 8.271 5.681 18.738 1.00 92.75 389 ARG A C 1
ATOM 3032 O O . ARG A 1 389 ? 8.127 6.896 18.832 1.00 92.75 389 ARG A O 1
ATOM 3039 N N . GLU A 1 390 ? 8.631 5.081 17.613 1.00 93.50 390 GLU A N 1
ATOM 3040 C CA . GLU A 1 390 ? 8.820 5.788 16.344 1.00 93.50 390 GLU A CA 1
ATOM 3041 C C . GLU A 1 390 ? 7.519 6.442 15.845 1.00 93.50 390 GLU A C 1
ATOM 3043 O O . GLU A 1 390 ? 7.520 7.542 15.294 1.00 93.50 390 GLU A O 1
ATOM 3048 N N . HIS A 1 391 ? 6.370 5.804 16.065 1.00 92.62 391 HIS A N 1
ATOM 3049 C CA . HIS A 1 391 ? 5.085 6.448 15.793 1.00 92.62 391 HIS A CA 1
ATOM 3050 C C . HIS A 1 391 ? 4.810 7.603 16.763 1.00 92.62 391 HIS A C 1
ATOM 3052 O O . HIS A 1 391 ? 4.362 8.671 16.344 1.00 92.62 391 HIS A O 1
ATOM 3058 N N . ALA A 1 392 ? 5.118 7.424 18.051 1.00 89.94 392 ALA A N 1
ATOM 3059 C CA . ALA A 1 392 ? 4.945 8.474 19.049 1.00 89.94 392 ALA A CA 1
ATOM 3060 C C . ALA A 1 392 ? 5.840 9.702 18.795 1.00 89.94 392 ALA A C 1
ATOM 3062 O O . ALA A 1 392 ? 5.386 10.821 19.026 1.00 89.94 392 ALA A O 1
ATOM 3063 N N . SER A 1 393 ? 7.064 9.533 18.279 1.00 91.94 393 SER A N 1
ATOM 3064 C CA . SER A 1 393 ? 7.981 10.650 17.986 1.00 91.94 393 SER A CA 1
ATOM 3065 C C . SER A 1 393 ? 7.425 11.631 16.952 1.00 91.94 393 SER A C 1
ATOM 3067 O O . SER A 1 393 ? 7.688 12.831 17.027 1.00 91.94 393 SER A O 1
ATOM 3069 N N . ARG A 1 394 ? 6.591 11.133 16.034 1.00 92.12 394 ARG A N 1
ATOM 3070 C CA . ARG A 1 394 ? 5.928 11.914 14.981 1.00 92.12 394 ARG A CA 1
ATOM 3071 C C . ARG A 1 394 ? 4.568 12.474 15.395 1.00 92.12 394 ARG A C 1
ATOM 3073 O O . ARG A 1 394 ? 3.990 13.265 14.657 1.00 92.12 394 ARG A O 1
ATOM 3080 N N . ASN A 1 395 ? 4.044 12.088 16.558 1.00 91.75 395 ASN A N 1
ATOM 3081 C CA . ASN A 1 395 ? 2.761 12.581 17.042 1.00 91.75 395 ASN A CA 1
ATOM 3082 C C . ASN A 1 395 ? 2.963 13.868 17.867 1.00 91.75 395 ASN A C 1
ATOM 3084 O O . ASN A 1 395 ? 3.536 13.808 18.961 1.00 91.75 395 ASN A O 1
ATOM 3088 N N . PRO A 1 396 ? 2.457 15.036 17.420 1.00 90.25 396 PRO A N 1
ATOM 3089 C CA . PRO A 1 396 ? 2.617 16.288 18.157 1.00 90.25 396 PRO A CA 1
ATOM 3090 C C . PRO A 1 396 ? 1.991 16.243 19.560 1.00 90.25 396 PRO A C 1
ATOM 3092 O O . PRO A 1 396 ? 2.485 16.938 20.449 1.00 90.25 396 PRO A O 1
ATOM 3095 N N . ARG A 1 397 ? 0.990 15.381 19.782 1.00 87.56 397 ARG A N 1
ATOM 3096 C CA . ARG A 1 397 ? 0.282 15.201 21.060 1.00 87.56 397 ARG A CA 1
ATOM 3097 C C . ARG A 1 397 ? 0.974 14.230 22.025 1.00 87.56 397 ARG A C 1
ATOM 3099 O O . ARG A 1 397 ? 0.564 14.117 23.176 1.00 87.56 397 ARG A O 1
ATOM 3106 N N . ALA A 1 398 ? 2.006 13.504 21.588 1.00 88.12 398 ALA A N 1
ATOM 3107 C CA . ALA A 1 398 ? 2.681 12.533 22.444 1.00 88.12 398 ALA A CA 1
ATOM 3108 C C . ALA A 1 398 ? 3.497 13.214 23.557 1.00 88.12 398 ALA A C 1
ATOM 3110 O O . ALA A 1 398 ? 4.281 14.129 23.306 1.00 88.12 398 ALA A O 1
ATOM 3111 N N . LEU A 1 399 ? 3.379 12.703 24.788 1.00 85.31 399 LEU A N 1
ATOM 3112 C CA . LEU A 1 399 ? 4.125 13.199 25.955 1.00 85.31 399 LEU A CA 1
ATOM 3113 C C . LEU A 1 399 ? 5.626 12.869 25.925 1.00 85.31 399 LEU A C 1
ATOM 3115 O O . LEU A 1 399 ? 6.424 13.552 26.564 1.00 85.31 399 LEU A O 1
ATOM 3119 N N . ARG A 1 400 ? 6.018 11.794 25.235 1.00 84.69 400 ARG A N 1
ATOM 3120 C CA . ARG A 1 400 ? 7.418 11.418 25.004 1.00 84.69 400 ARG A CA 1
ATOM 3121 C C . ARG A 1 400 ? 7.626 11.192 23.521 1.00 84.69 400 ARG A C 1
ATOM 3123 O O . ARG A 1 400 ? 6.951 10.345 22.943 1.00 84.69 400 ARG A O 1
ATOM 3130 N N . LYS A 1 401 ? 8.587 11.914 22.957 1.00 87.88 401 LYS A N 1
ATOM 3131 C CA . LYS A 1 401 ? 8.880 11.894 21.522 1.00 87.88 401 LYS A CA 1
ATOM 3132 C C . LYS A 1 401 ? 10.267 11.346 21.202 1.00 87.88 401 LYS A C 1
ATOM 3134 O O . LYS A 1 401 ? 10.547 11.082 20.043 1.00 87.88 401 LYS A O 1
ATOM 3139 N N . ASP A 1 402 ? 11.104 11.124 22.214 1.00 90.25 402 ASP A N 1
ATOM 3140 C CA . ASP A 1 402 ? 12.445 10.586 22.001 1.00 90.25 402 ASP A CA 1
ATOM 3141 C C . ASP A 1 402 ? 12.354 9.146 21.461 1.00 90.25 402 ASP A C 1
ATOM 3143 O O . ASP A 1 402 ? 11.741 8.289 22.130 1.00 90.25 402 ASP A O 1
ATOM 3147 N N . PRO A 1 403 ? 12.928 8.869 20.272 1.00 92.75 403 PRO A N 1
ATOM 3148 C CA . PRO A 1 403 ? 12.997 7.521 19.725 1.00 92.75 403 PRO A CA 1
ATOM 3149 C C . PRO A 1 403 ? 13.842 6.613 20.628 1.00 92.75 403 PRO A C 1
ATOM 3151 O O . PRO A 1 403 ? 14.618 7.078 21.462 1.00 92.75 403 PRO A O 1
ATOM 3154 N N . ILE A 1 404 ? 13.664 5.303 20.479 1.00 94.81 404 ILE A N 1
ATOM 3155 C CA . ILE A 1 404 ? 14.496 4.285 21.130 1.00 94.81 404 ILE A CA 1
ATOM 3156 C C . ILE A 1 404 ? 14.958 3.292 20.072 1.00 94.81 404 ILE A C 1
ATOM 3158 O O . ILE A 1 404 ? 14.227 3.019 19.122 1.00 94.81 404 ILE A O 1
ATOM 3162 N N . THR A 1 405 ? 16.146 2.739 20.250 1.00 96.56 405 THR A N 1
ATOM 3163 C CA . THR A 1 405 ? 16.673 1.655 19.423 1.00 96.56 405 THR A CA 1
ATOM 3164 C C . THR A 1 405 ? 16.327 0.293 20.021 1.00 96.56 405 THR A C 1
ATOM 3166 O O . THR A 1 405 ? 15.924 0.171 21.184 1.00 96.56 405 THR A O 1
ATOM 3169 N N . ILE A 1 406 ? 16.509 -0.768 19.233 1.00 97.56 406 ILE A N 1
ATOM 3170 C CA . ILE A 1 406 ? 16.375 -2.134 19.746 1.00 97.56 406 ILE A CA 1
ATOM 3171 C C . ILE A 1 406 ? 17.411 -2.433 20.839 1.00 97.56 406 ILE A C 1
ATOM 3173 O O . ILE A 1 406 ? 17.114 -3.169 21.778 1.00 97.56 406 ILE A O 1
ATOM 3177 N N . ASP A 1 407 ? 18.591 -1.820 20.778 1.00 97.44 407 ASP A N 1
ATOM 3178 C CA . ASP A 1 407 ? 19.632 -2.020 21.785 1.00 97.44 407 ASP A CA 1
ATOM 3179 C C . ASP A 1 407 ? 19.322 -1.246 23.072 1.00 97.44 407 ASP A C 1
ATOM 3181 O O . ASP A 1 407 ? 19.539 -1.778 24.160 1.00 97.44 407 ASP A O 1
ATOM 3185 N N . ASP A 1 408 ? 18.691 -0.067 22.986 1.00 96.19 408 ASP A N 1
ATOM 3186 C CA . ASP A 1 408 ? 18.117 0.606 24.162 1.00 96.19 408 ASP A CA 1
ATOM 3187 C C . ASP A 1 408 ? 17.096 -0.293 24.867 1.00 96.19 408 ASP A C 1
ATOM 3189 O O . ASP A 1 408 ? 17.055 -0.347 26.097 1.00 96.19 408 ASP A O 1
ATOM 3193 N N . HIS A 1 409 ? 16.281 -1.026 24.098 1.00 96.38 409 HIS A N 1
ATOM 3194 C CA . HIS A 1 409 ? 15.352 -2.010 24.643 1.00 96.38 409 HIS A CA 1
ATOM 3195 C C . HIS A 1 409 ? 16.077 -3.148 25.362 1.00 96.38 409 HIS A C 1
ATOM 3197 O O . HIS A 1 409 ? 15.821 -3.370 26.549 1.00 96.38 409 HIS A O 1
ATOM 3203 N N . GLN A 1 410 ? 16.987 -3.842 24.672 1.00 96.75 410 GLN A N 1
ATOM 3204 C CA . GLN A 1 410 ? 17.686 -5.007 25.226 1.00 96.75 410 GLN A CA 1
ATOM 3205 C C . GLN A 1 410 ? 18.541 -4.655 26.454 1.00 96.75 410 GLN A C 1
ATOM 3207 O O . GLN A 1 410 ? 18.608 -5.445 27.392 1.00 96.75 410 GLN A O 1
ATOM 3212 N N . ASN A 1 411 ? 19.122 -3.453 26.496 1.00 96.75 411 ASN A N 1
ATOM 3213 C CA . ASN A 1 411 ? 19.914 -2.973 27.633 1.00 96.75 411 ASN A CA 1
ATOM 3214 C C . ASN A 1 411 ? 19.064 -2.372 28.763 1.00 96.75 411 ASN A C 1
ATOM 3216 O O . ASN A 1 411 ? 19.579 -2.037 29.833 1.00 96.75 411 ASN A O 1
ATOM 3220 N N . SER A 1 412 ? 17.757 -2.201 28.553 1.00 95.31 412 SER A N 1
ATOM 3221 C CA . SER A 1 412 ? 16.889 -1.629 29.574 1.00 95.31 412 SER A CA 1
ATOM 3222 C C . SER A 1 412 ? 16.563 -2.629 30.679 1.00 95.31 412 SER A C 1
ATOM 3224 O O . SER A 1 412 ? 16.515 -3.840 30.481 1.00 95.31 412 SER A O 1
ATOM 3226 N N . ARG A 1 413 ? 16.299 -2.107 31.879 1.00 95.06 413 ARG A N 1
ATOM 3227 C CA . ARG A 1 413 ? 16.002 -2.920 33.063 1.00 95.06 413 ARG A CA 1
ATOM 3228 C C . ARG A 1 413 ? 14.801 -3.844 32.830 1.00 95.06 413 ARG A C 1
ATOM 3230 O O . ARG A 1 413 ? 13.702 -3.362 32.550 1.00 95.06 413 ARG A O 1
ATOM 3237 N N . MET A 1 414 ? 14.988 -5.137 33.076 1.00 93.12 414 MET A N 1
ATOM 3238 C CA . MET A 1 414 ? 13.902 -6.114 33.136 1.00 93.12 414 MET A CA 1
ATOM 3239 C C . MET A 1 414 ? 12.990 -5.833 34.339 1.00 93.12 414 MET A C 1
ATOM 3241 O O . MET A 1 414 ? 13.467 -5.563 35.446 1.00 93.12 414 MET A O 1
ATOM 3245 N N . VAL A 1 415 ? 11.673 -5.824 34.116 1.00 89.81 415 VAL A N 1
ATOM 3246 C CA . VAL A 1 415 ? 10.679 -5.613 35.188 1.00 89.81 415 VAL A CA 1
ATOM 3247 C C . VAL A 1 415 ? 10.057 -6.940 35.588 1.00 89.81 415 VAL A C 1
ATOM 3249 O O . VAL A 1 415 ? 9.976 -7.233 36.776 1.00 89.81 415 VAL A O 1
ATOM 3252 N N . VAL A 1 416 ? 9.651 -7.731 34.598 1.00 90.56 416 VAL A N 1
ATOM 3253 C CA . VAL A 1 416 ? 9.080 -9.067 34.763 1.00 90.56 416 VAL A CA 1
ATOM 3254 C C . VAL A 1 416 ? 9.668 -9.910 33.661 1.00 90.56 416 VAL A C 1
ATOM 3256 O O . VAL A 1 416 ? 9.427 -9.602 32.512 1.00 90.56 416 VAL A O 1
ATOM 3259 N N . ASP A 1 417 ? 10.415 -10.956 33.971 1.00 89.06 417 ASP A N 1
ATOM 3260 C CA . ASP A 1 417 ? 11.016 -11.808 32.946 1.00 89.06 417 ASP A CA 1
ATOM 3261 C C . ASP A 1 417 ? 9.943 -12.441 32.025 1.00 89.06 417 ASP A C 1
ATOM 3263 O O . ASP A 1 417 ? 9.060 -13.142 32.542 1.00 89.06 417 ASP A O 1
ATOM 3267 N N . PRO A 1 418 ? 9.960 -12.197 30.691 1.00 92.56 418 PRO A N 1
ATOM 3268 C CA . PRO A 1 418 ? 11.048 -11.638 29.858 1.00 92.56 418 PRO A CA 1
ATOM 3269 C C . PRO A 1 418 ? 10.849 -10.179 29.386 1.00 92.56 418 PRO A C 1
ATOM 3271 O O . PRO A 1 418 ? 11.568 -9.704 28.512 1.00 92.56 418 PRO A O 1
ATOM 3274 N N . LEU A 1 419 ? 9.860 -9.476 29.929 1.00 93.88 419 LEU A N 1
ATOM 3275 C CA . LEU A 1 419 ? 9.483 -8.097 29.626 1.00 93.88 419 LEU A CA 1
ATOM 3276 C C . LEU A 1 419 ? 10.384 -7.055 30.311 1.00 93.88 419 LEU A C 1
ATOM 3278 O O . LEU A 1 419 ? 10.593 -7.010 31.536 1.00 93.88 419 LEU A O 1
ATOM 3282 N N . HIS A 1 420 ? 10.865 -6.133 29.492 1.00 94.44 420 HIS A N 1
ATOM 3283 C CA . HIS A 1 420 ? 11.679 -5.000 29.874 1.00 94.44 420 HIS A CA 1
ATOM 3284 C C . HIS A 1 420 ? 10.819 -3.793 30.209 1.00 94.44 420 HIS A C 1
ATOM 3286 O O . HIS A 1 420 ? 9.672 -3.660 29.803 1.00 94.44 420 HIS A O 1
ATOM 3292 N N . VAL A 1 421 ? 11.392 -2.837 30.937 1.00 91.69 421 VAL A N 1
ATOM 3293 C CA . VAL A 1 421 ? 10.683 -1.614 31.327 1.00 91.69 421 VAL A CA 1
ATOM 3294 C C . VAL A 1 421 ? 10.111 -0.866 30.113 1.00 91.69 421 VAL A C 1
ATOM 3296 O O . VAL A 1 421 ? 9.159 -0.097 30.262 1.00 91.69 421 VAL A O 1
ATOM 3299 N N . LEU A 1 422 ? 10.710 -1.014 28.922 1.00 92.69 422 LEU A N 1
ATOM 3300 C CA . LEU A 1 422 ? 10.274 -0.386 27.664 1.00 92.69 422 LEU A CA 1
ATOM 3301 C C . LEU A 1 422 ? 9.038 -1.035 27.030 1.00 92.69 422 LEU A C 1
ATOM 3303 O O . LEU A 1 422 ? 8.392 -0.349 26.243 1.00 92.69 422 LEU A O 1
ATOM 3307 N N . ASP A 1 423 ? 8.645 -2.229 27.472 1.00 91.44 423 ASP A N 1
ATOM 3308 C CA . ASP A 1 423 ? 7.397 -2.891 27.069 1.00 91.44 423 ASP A CA 1
ATOM 3309 C C . ASP A 1 423 ? 6.155 -2.335 27.787 1.00 91.44 423 ASP A C 1
ATOM 3311 O O . ASP A 1 423 ? 5.024 -2.561 27.363 1.00 91.44 423 ASP A O 1
ATOM 3315 N N . PHE A 1 424 ? 6.347 -1.598 28.885 1.00 86.88 424 PHE A N 1
ATOM 3316 C CA . PHE A 1 424 ? 5.256 -1.104 29.726 1.00 86.88 424 PHE A CA 1
ATOM 3317 C C . PHE A 1 424 ? 4.801 0.303 29.339 1.00 86.88 424 PHE A C 1
ATOM 3319 O O . PHE A 1 424 ? 5.599 1.162 28.931 1.00 86.88 424 PHE A O 1
ATOM 3326 N N . CYS A 1 425 ? 3.507 0.565 29.540 1.00 76.62 425 CYS A N 1
ATOM 3327 C CA . CYS A 1 425 ? 2.921 1.875 29.304 1.00 76.62 425 CYS A CA 1
ATOM 3328 C C . CYS A 1 425 ? 3.576 2.947 30.197 1.00 76.62 425 CYS A C 1
ATOM 3330 O O . CYS A 1 425 ? 4.047 2.714 31.314 1.00 76.62 425 CYS A O 1
ATOM 3332 N N . GLN A 1 426 ? 3.646 4.174 29.682 1.00 66.81 426 GLN A N 1
ATOM 3333 C CA . GLN A 1 426 ? 4.394 5.254 30.333 1.00 66.81 426 GLN A CA 1
ATOM 3334 C C . GLN A 1 426 ? 3.726 5.778 31.612 1.00 66.81 426 GLN A C 1
ATOM 3336 O O . GLN A 1 426 ? 4.390 6.418 32.431 1.00 66.81 426 GLN A O 1
ATOM 3341 N N . GLU A 1 427 ? 2.439 5.489 31.798 1.00 56.34 427 GLU A N 1
ATOM 3342 C CA . GLU A 1 427 ? 1.651 5.838 32.985 1.00 56.34 427 GLU A CA 1
ATOM 3343 C C . GLU A 1 427 ? 2.231 5.210 34.266 1.00 56.34 427 GLU A C 1
ATOM 3345 O O . GLU A 1 427 ? 2.138 5.781 35.354 1.00 56.34 427 GLU A O 1
ATOM 3350 N N . GLU A 1 428 ? 2.942 4.088 34.126 1.00 48.38 428 GLU A N 1
ATOM 3351 C CA . GLU A 1 428 ? 3.511 3.305 35.225 1.00 48.38 428 GLU A CA 1
ATOM 3352 C C . GLU A 1 428 ? 4.955 3.711 35.582 1.00 48.38 428 GLU A C 1
ATOM 3354 O O . GLU A 1 428 ? 5.475 3.360 36.650 1.00 48.38 428 GLU A O 1
ATOM 3359 N N . ARG A 1 429 ? 5.626 4.511 34.738 1.00 48.62 429 ARG A N 1
ATOM 3360 C CA . ARG A 1 429 ? 7.029 4.905 34.947 1.00 48.62 429 ARG A CA 1
ATOM 3361 C C . ARG A 1 429 ? 7.165 6.131 35.853 1.00 48.62 429 ARG A C 1
ATOM 3363 O O . ARG A 1 429 ? 6.815 7.253 35.488 1.00 48.62 429 ARG A O 1
ATOM 3370 N N . ARG A 1 430 ? 7.822 5.974 37.012 1.00 41.03 430 ARG A N 1
ATOM 3371 C CA . ARG A 1 430 ? 8.398 7.123 37.741 1.00 41.03 430 ARG A CA 1
ATOM 3372 C C . ARG A 1 430 ? 9.491 7.770 36.876 1.00 41.03 430 ARG A C 1
ATOM 3374 O O . ARG A 1 430 ? 10.491 7.123 36.577 1.00 41.03 430 ARG A O 1
ATOM 3381 N N . ARG A 1 431 ? 9.387 9.073 36.587 1.00 37.91 431 ARG A N 1
ATOM 3382 C CA . ARG A 1 431 ? 10.603 9.904 36.552 1.00 37.91 431 ARG A CA 1
ATOM 3383 C C . ARG A 1 431 ? 11.129 9.881 37.991 1.00 37.91 431 ARG A C 1
ATOM 3385 O O . ARG A 1 431 ? 10.413 10.306 38.895 1.00 37.91 431 ARG A O 1
ATOM 3392 N N . ARG A 1 432 ? 12.356 9.410 38.232 1.00 32.56 432 ARG A N 1
ATOM 3393 C CA . ARG A 1 432 ? 13.162 10.185 39.180 1.00 32.56 432 ARG A CA 1
ATOM 3394 C C . ARG A 1 432 ? 13.277 11.531 38.477 1.00 32.56 432 ARG A C 1
ATOM 3396 O O . ARG A 1 432 ? 13.759 11.564 37.346 1.00 32.56 432 ARG A O 1
ATOM 3403 N N . CYS A 1 433 ? 12.711 12.591 39.052 1.00 25.38 433 CYS A N 1
ATOM 3404 C CA . CYS A 1 433 ? 13.175 13.921 38.682 1.00 25.38 433 CYS A CA 1
ATOM 3405 C C . CYS A 1 433 ? 14.702 13.859 38.730 1.00 25.38 433 CYS A C 1
ATOM 3407 O O . CYS A 1 433 ? 15.242 13.172 39.609 1.00 25.38 433 CYS A O 1
ATOM 3409 N N . HIS A 1 434 ? 15.363 14.450 37.736 1.00 27.22 434 HIS A N 1
ATOM 3410 C CA . HIS A 1 434 ? 16.805 14.628 37.782 1.00 27.22 434 HIS A CA 1
ATOM 3411 C C . HIS A 1 434 ? 17.157 15.049 39.209 1.00 27.22 434 HIS A C 1
ATOM 3413 O O . HIS A 1 434 ? 16.543 15.963 39.757 1.00 27.22 434 HIS A O 1
ATOM 3419 N N . ARG A 1 435 ? 18.030 14.275 39.864 1.00 26.62 435 ARG A N 1
ATOM 3420 C CA . ARG A 1 435 ? 18.746 14.816 41.009 1.00 26.62 435 ARG A CA 1
ATOM 3421 C C . ARG A 1 435 ? 19.507 15.980 40.404 1.00 26.62 435 ARG A C 1
ATOM 3423 O O . ARG A 1 435 ? 20.431 15.740 39.636 1.00 26.62 435 ARG A O 1
ATOM 3430 N N . ASP A 1 436 ? 19.045 17.191 40.672 1.00 26.77 436 ASP A N 1
ATOM 3431 C CA . ASP A 1 436 ? 19.917 18.343 40.610 1.00 26.77 436 ASP A CA 1
ATOM 3432 C C . ASP A 1 436 ? 21.100 17.994 41.512 1.00 26.77 436 ASP A C 1
ATOM 3434 O O . ASP A 1 436 ? 20.938 17.722 42.709 1.00 26.77 436 ASP A O 1
ATOM 3438 N N . ASP A 1 437 ? 22.270 17.864 40.896 1.00 30.88 437 ASP A N 1
ATOM 3439 C CA . ASP A 1 437 ? 23.544 17.766 41.584 1.00 30.88 437 ASP A CA 1
ATOM 3440 C C . ASP A 1 437 ? 23.765 19.089 42.326 1.00 30.88 437 ASP A C 1
ATOM 3442 O O . ASP A 1 437 ? 24.432 20.001 41.848 1.00 30.88 437 ASP A O 1
ATOM 3446 N N . HIS A 1 438 ? 23.172 19.209 43.512 1.00 27.53 438 HIS A N 1
ATOM 3447 C CA . HIS A 1 438 ? 23.619 20.148 44.527 1.00 27.53 438 HIS A CA 1
ATOM 3448 C C . HIS A 1 438 ? 24.689 19.443 45.374 1.00 27.53 438 HIS A C 1
ATOM 3450 O O . HIS A 1 438 ? 24.360 18.546 46.163 1.00 27.53 438 HIS A O 1
ATOM 3456 N N . PRO A 1 439 ? 25.977 19.811 45.245 1.00 29.52 439 PRO A N 1
ATOM 3457 C CA . PRO A 1 439 ? 27.032 19.267 46.082 1.00 29.52 439 PRO A CA 1
ATOM 3458 C C . PRO A 1 439 ? 26.937 19.945 47.451 1.00 29.52 439 PRO A C 1
ATOM 3460 O O . PRO A 1 439 ? 27.563 20.970 47.693 1.00 29.52 439 PRO A O 1
ATOM 3463 N N . GLY A 1 440 ? 26.094 19.425 48.344 1.00 33.78 440 GLY A N 1
ATOM 3464 C CA . GLY A 1 440 ? 25.916 20.083 49.640 1.00 33.78 440 GLY A CA 1
ATOM 3465 C C . GLY A 1 440 ? 24.813 19.553 50.542 1.00 33.78 440 GLY A C 1
ATOM 3466 O O . GLY A 1 440 ? 24.148 20.352 51.181 1.00 33.78 440 GLY A O 1
ATOM 3467 N N . ALA A 1 441 ? 24.581 18.240 50.614 1.00 30.77 441 ALA A N 1
ATOM 3468 C CA . ALA A 1 441 ? 23.754 17.663 51.683 1.00 30.77 441 ALA A CA 1
ATOM 3469 C C . ALA A 1 441 ? 24.020 16.158 51.856 1.00 30.77 441 ALA A C 1
ATOM 3471 O O . ALA A 1 441 ? 23.184 15.309 51.556 1.00 30.77 441 ALA A O 1
ATOM 3472 N N . ARG A 1 442 ? 25.215 15.803 52.340 1.00 30.58 442 ARG A N 1
ATOM 3473 C CA . ARG A 1 442 ? 25.452 14.506 52.991 1.00 30.58 442 ARG A CA 1
ATOM 3474 C C . ARG A 1 442 ? 25.840 14.755 54.441 1.00 30.58 442 ARG A C 1
ATOM 3476 O O . ARG A 1 442 ? 27.024 14.831 54.738 1.00 30.58 442 ARG A O 1
ATOM 3483 N N . GLN A 1 443 ? 24.857 14.834 55.333 1.00 28.27 443 GLN A N 1
ATOM 3484 C CA . GLN A 1 443 ? 25.055 14.540 56.752 1.00 28.27 443 GLN A CA 1
ATOM 3485 C C . GLN A 1 443 ? 23.801 13.864 57.321 1.00 28.27 443 GLN A C 1
ATOM 3487 O O . GLN A 1 443 ? 22.703 14.393 57.202 1.00 28.27 443 GLN A O 1
ATOM 3492 N N . GLY A 1 444 ? 24.001 12.699 57.947 1.00 29.58 444 GLY A N 1
ATOM 3493 C CA . GLY A 1 444 ? 23.123 12.178 58.996 1.00 29.58 444 GLY A CA 1
ATOM 3494 C C . GLY A 1 444 ? 22.037 11.180 58.587 1.00 29.58 444 GLY A C 1
ATOM 3495 O O . GLY A 1 444 ? 20.885 11.562 58.443 1.00 29.58 444 GLY A O 1
ATOM 3496 N N . ALA A 1 445 ? 22.379 9.889 58.519 1.00 28.48 445 ALA A N 1
ATOM 3497 C CA . ALA A 1 445 ? 21.565 8.810 59.101 1.00 28.48 445 ALA A CA 1
ATOM 3498 C C . ALA A 1 445 ? 22.363 7.493 59.090 1.00 28.48 445 ALA A C 1
ATOM 3500 O O . ALA A 1 445 ? 22.761 7.002 58.035 1.00 28.48 445 ALA A O 1
ATOM 3501 N N . ALA A 1 446 ? 22.631 6.959 60.282 1.00 27.84 446 ALA A N 1
ATOM 3502 C CA . ALA A 1 446 ? 23.380 5.729 60.520 1.00 27.84 446 ALA A CA 1
ATOM 3503 C C . ALA A 1 446 ? 22.620 4.470 60.037 1.00 27.84 446 ALA A C 1
ATOM 3505 O O . ALA A 1 446 ? 21.387 4.465 60.045 1.00 27.84 446 ALA A O 1
ATOM 3506 N N . PRO A 1 447 ? 23.320 3.385 59.650 1.00 28.45 447 PRO A N 1
ATOM 3507 C CA . PRO A 1 447 ? 22.678 2.136 59.253 1.00 28.45 447 PRO A CA 1
ATOM 3508 C C . PRO A 1 447 ? 22.112 1.395 60.475 1.00 28.45 447 PRO A C 1
ATOM 3510 O O . PRO A 1 447 ? 22.835 1.091 61.425 1.00 28.45 447 PRO A O 1
ATOM 3513 N N . LEU A 1 448 ? 20.811 1.091 60.442 1.00 29.88 448 LEU A N 1
ATOM 3514 C CA . LEU A 1 448 ? 20.164 0.195 61.402 1.00 29.88 448 LEU A CA 1
ATOM 3515 C C . LEU A 1 448 ? 20.620 -1.247 61.148 1.00 29.88 448 LEU A C 1
ATOM 3517 O O . LEU A 1 448 ? 20.557 -1.752 60.027 1.00 29.88 448 LEU A O 1
ATOM 3521 N N . LYS A 1 449 ? 21.120 -1.862 62.221 1.00 30.38 449 LYS A N 1
ATOM 3522 C CA . LYS A 1 449 ? 21.673 -3.214 62.299 1.00 30.38 449 LYS A CA 1
ATOM 3523 C C . LYS A 1 449 ? 20.622 -4.285 61.995 1.00 30.38 449 LYS A C 1
ATOM 3525 O O . LYS A 1 449 ? 19.464 -4.157 62.381 1.00 30.38 449 LYS A O 1
ATOM 3530 N N . HIS A 1 450 ? 21.095 -5.360 61.368 1.00 32.16 450 HIS A N 1
ATOM 3531 C CA . HIS A 1 450 ? 20.440 -6.661 61.282 1.00 32.16 450 HIS A CA 1
ATOM 3532 C C . HIS A 1 450 ? 19.958 -7.136 62.661 1.00 32.16 450 HIS A C 1
ATOM 3534 O O . HIS A 1 450 ? 20.730 -7.133 63.620 1.00 32.16 450 HIS A O 1
ATOM 3540 N N . LEU A 1 451 ? 18.703 -7.572 62.731 1.00 32.31 451 LEU A N 1
ATOM 3541 C CA . LEU A 1 451 ? 18.195 -8.436 63.791 1.00 32.31 451 LEU A CA 1
ATOM 3542 C C . LEU A 1 451 ? 17.954 -9.809 63.162 1.00 32.31 451 LEU A C 1
ATOM 3544 O O . LEU A 1 451 ? 17.112 -9.940 62.274 1.00 32.31 451 LEU A O 1
ATOM 3548 N N . ASP A 1 452 ? 18.754 -10.782 63.593 1.00 26.31 452 ASP A N 1
ATOM 3549 C CA . ASP A 1 452 ? 18.521 -12.209 63.369 1.00 26.31 452 ASP A CA 1
ATOM 3550 C C . ASP A 1 452 ? 17.343 -12.687 64.239 1.00 26.31 452 ASP A C 1
ATOM 3552 O O . ASP A 1 452 ? 17.132 -12.140 65.329 1.00 26.31 452 ASP A O 1
ATOM 3556 N N . PRO A 1 453 ? 16.578 -13.695 63.789 1.00 37.69 453 PRO A N 1
ATOM 3557 C CA . PRO A 1 453 ? 15.452 -14.242 64.529 1.00 37.69 453 PRO A CA 1
ATOM 3558 C C . PRO A 1 453 ? 15.927 -15.261 65.575 1.00 37.69 453 PRO A C 1
ATOM 3560 O O . PRO A 1 453 ? 16.671 -16.190 65.258 1.00 37.69 453 PRO A O 1
ATOM 3563 N N . GLY A 1 454 ? 15.473 -15.078 66.816 1.00 38.09 454 GLY A N 1
ATOM 3564 C CA . GLY A 1 454 ? 15.450 -16.110 67.856 1.00 38.09 454 GLY A CA 1
ATOM 3565 C C . GLY A 1 454 ? 14.085 -16.772 67.942 1.00 38.09 454 GLY A C 1
ATOM 3566 O O . GLY A 1 454 ? 13.094 -16.104 67.558 1.00 38.09 454 GLY A O 1
#

pLDDT: mean 84.34, std 18.0, range [25.38, 98.25]

Organism: Geodia barretti (NCBI:txid519541)

Sequence (454 aa):
MVNAVGLVLGLYARERTGMAQYVESTMIAANAYLNIDDFYRHEGKQPRPLPDRDGYGLHALYRLYRAKTGWVFLACPFDDEWQALCRTIDRPDLRDDPRFATSEAREKHDDALIDKLAEMFAAEEPMHWEELLTAADVACVKAEERGMYFFFNEDPHVRENGLLTQVEAPRFGEFWRYSPVVDFSETSGRTGPGPLKGEHTRPHPEGAGTIIPADTNGIRDKAAIVGIGETEFSWNSGRSEIQLASEAIKAACDDAGIAPQDIDGLVRYDMESNHETLVTQSLGIKNLRHWESVSYGGGAGNATVGHAAAAIAAGYANYVVCFRAANLRSGMRLGRARGPERIAGGPQSFAAPWGMMAPAHHFGMFVRRYMHKYGATSRHFGWVAVTLREHASRNPRALRKDPITIDDHQNSRMVVDPLHVLDFCQEERRRRCHRDDHPGARQGAAPLKHLDPG

Radius of gyration: 36.89 Å; chains: 1; bounding box: 72×48×120 Å